Protein AF-A0A940A3S6-F1 (afdb_monomer_lite)

pLDDT: mean 87.94, std 16.01, range [25.67, 98.94]

Radius of gyration: 33.13 Å; chains: 1; bounding box: 97×44×129 Å

Structure (mmCIF, N/CA/C/O backbone):
data_AF-A0A940A3S6-F1
#
_entry.id   AF-A0A940A3S6-F1
#
loop_
_atom_site.group_PDB
_atom_site.id
_atom_site.type_symbol
_atom_site.label_atom_id
_atom_site.label_alt_id
_atom_site.label_comp_id
_atom_site.label_asym_id
_atom_site.label_entity_id
_atom_site.label_seq_id
_atom_site.pdbx_PDB_ins_code
_atom_site.Cartn_x
_atom_site.Cartn_y
_atom_site.Cartn_z
_atom_site.occupancy
_atom_site.B_iso_or_equiv
_atom_site.auth_seq_id
_atom_site.auth_comp_id
_atom_site.auth_asym_id
_atom_site.auth_atom_id
_atom_site.pdbx_PDB_model_num
ATOM 1 N N . MET A 1 1 ? -29.964 -17.427 79.788 1.00 31.95 1 MET A N 1
ATOM 2 C CA . MET A 1 1 ? -31.080 -17.870 78.922 1.00 31.95 1 MET A CA 1
ATOM 3 C C . MET A 1 1 ? -32.144 -16.772 78.885 1.00 31.95 1 MET A C 1
ATOM 5 O O . MET A 1 1 ? -32.412 -16.213 79.935 1.00 31.95 1 MET A O 1
ATOM 9 N N . LYS A 1 2 ? -32.620 -16.448 77.666 1.00 33.75 2 LYS A N 1
ATOM 10 C CA . LYS A 1 2 ? -33.836 -15.722 77.184 1.00 33.75 2 LYS A CA 1
ATOM 11 C C . LYS A 1 2 ? -34.781 -15.086 78.241 1.00 33.75 2 LYS A C 1
ATOM 13 O O . LYS A 1 2 ? -35.146 -15.783 79.172 1.00 33.75 2 LYS A O 1
ATOM 18 N N . ARG A 1 3 ? -35.134 -13.780 78.233 1.00 34.50 3 ARG A N 1
ATOM 19 C CA . ARG A 1 3 ? -35.893 -12.871 77.303 1.00 34.50 3 ARG A CA 1
ATOM 20 C C . ARG A 1 3 ? -37.415 -13.122 77.161 1.00 34.50 3 ARG A C 1
ATOM 22 O O . ARG A 1 3 ? -37.775 -14.249 76.839 1.00 34.50 3 ARG A O 1
ATOM 29 N N . ILE A 1 4 ? -38.181 -11.995 77.199 1.00 36.53 4 ILE A N 1
ATOM 30 C CA . ILE A 1 4 ? -39.509 -11.623 76.587 1.00 36.53 4 ILE A CA 1
ATOM 31 C C . ILE A 1 4 ? -40.536 -11.171 77.669 1.00 36.53 4 ILE A C 1
ATOM 33 O O . ILE A 1 4 ? -40.577 -11.809 78.708 1.00 36.53 4 ILE A O 1
ATOM 37 N N . CYS A 1 5 ? -41.378 -10.118 77.575 1.00 33.53 5 CYS A N 1
ATOM 38 C CA . CYS A 1 5 ? -41.778 -9.121 76.551 1.00 33.53 5 CYS A CA 1
ATOM 39 C C . CYS A 1 5 ? -42.354 -7.860 77.248 1.00 33.53 5 CYS A C 1
ATOM 41 O O . CYS A 1 5 ? -42.913 -7.989 78.332 1.00 33.53 5 CYS A O 1
ATOM 43 N N . PHE A 1 6 ? -42.350 -6.690 76.596 1.00 29.02 6 PHE A N 1
ATOM 44 C CA . PHE A 1 6 ? -43.248 -5.568 76.930 1.00 29.02 6 PHE A CA 1
ATOM 45 C C . PHE A 1 6 ? -43.432 -4.692 75.684 1.00 29.02 6 PHE A C 1
ATOM 47 O O . PHE A 1 6 ? -42.438 -4.160 75.190 1.00 29.02 6 PHE A O 1
ATOM 54 N N . LYS A 1 7 ? -44.661 -4.577 75.159 1.00 29.41 7 LYS A N 1
ATOM 55 C CA . LYS A 1 7 ? -45.115 -3.490 74.270 1.00 29.41 7 LYS A CA 1
ATOM 56 C C . LYS A 1 7 ? -46.608 -3.640 73.952 1.00 29.41 7 LYS A C 1
ATOM 58 O O . LYS A 1 7 ? -46.989 -4.424 73.094 1.00 29.41 7 LYS A O 1
ATOM 63 N N . GLU A 1 8 ? -47.403 -2.820 74.621 1.00 31.69 8 GLU A N 1
ATOM 64 C CA . GLU A 1 8 ? -48.689 -2.296 74.157 1.00 31.69 8 GLU A CA 1
ATOM 65 C C . GLU A 1 8 ? -48.672 -0.776 74.392 1.00 31.69 8 GLU A C 1
ATOM 67 O O . GLU A 1 8 ? -47.810 -0.277 75.117 1.00 31.69 8 GLU A O 1
ATOM 72 N N . ILE A 1 9 ? -49.647 -0.078 73.803 1.00 30.86 9 ILE A N 1
ATOM 73 C CA . ILE A 1 9 ? -49.894 1.378 73.771 1.00 30.86 9 ILE A CA 1
ATOM 74 C C . ILE A 1 9 ? -49.483 2.036 72.440 1.00 30.86 9 ILE A C 1
ATOM 76 O O . ILE A 1 9 ? -48.464 2.708 72.298 1.00 30.86 9 ILE A O 1
ATOM 80 N N . ILE A 1 10 ? -50.373 1.844 71.462 1.00 31.47 10 ILE A N 1
ATOM 81 C CA . ILE A 1 10 ? -50.659 2.745 70.340 1.00 31.47 10 ILE A CA 1
ATOM 82 C C . ILE A 1 10 ? -52.138 3.127 70.497 1.00 31.47 10 ILE A C 1
ATOM 84 O O . ILE A 1 10 ? -52.970 2.234 70.379 1.00 31.47 10 ILE A O 1
ATOM 88 N N . ALA A 1 11 ? -52.459 4.399 70.779 1.00 27.83 11 ALA A N 1
ATOM 89 C CA . ALA A 1 11 ? -53.704 5.097 70.390 1.00 27.83 11 ALA A CA 1
ATOM 90 C C . ALA A 1 11 ? -53.822 6.487 71.063 1.00 27.83 11 ALA A C 1
ATOM 92 O O . ALA A 1 11 ? -53.564 6.611 72.255 1.00 27.83 11 ALA A O 1
ATOM 93 N N . LEU A 1 12 ? -54.313 7.472 70.289 1.00 25.67 12 LEU A N 1
ATOM 94 C CA . LEU A 1 12 ? -54.562 8.903 70.579 1.00 25.67 12 LEU A CA 1
ATOM 95 C C . LEU A 1 12 ? -53.279 9.756 70.677 1.00 25.67 12 LEU A C 1
ATOM 97 O O . LEU A 1 12 ? -52.455 9.551 71.551 1.00 25.67 12 LEU A O 1
ATOM 101 N N . ILE A 1 13 ? -53.028 10.743 69.810 1.00 30.25 13 ILE A N 1
ATOM 102 C CA . ILE A 1 13 ? -53.886 11.897 69.495 1.00 30.25 13 ILE A CA 1
ATOM 103 C C . ILE A 1 13 ? -53.756 12.282 68.011 1.00 30.25 13 ILE A C 1
ATOM 105 O O . ILE A 1 13 ? -52.660 12.403 67.467 1.00 30.25 13 ILE A O 1
ATOM 109 N N . ALA A 1 14 ? -54.911 12.499 67.389 1.00 27.66 14 ALA A N 1
ATOM 110 C CA . ALA A 1 14 ? -55.100 13.099 66.077 1.00 27.66 14 ALA A CA 1
ATOM 111 C C . ALA A 1 14 ? -55.349 14.619 66.191 1.00 27.66 14 ALA A C 1
ATOM 113 O O . ALA A 1 14 ? -55.738 15.099 67.252 1.00 27.66 14 ALA A O 1
ATOM 114 N N . ALA A 1 15 ? -55.261 15.292 65.037 1.00 27.45 15 ALA A N 1
ATOM 115 C CA . ALA A 1 15 ? -55.948 16.531 64.642 1.00 27.45 15 ALA A CA 1
ATOM 116 C C . ALA A 1 15 ? -55.138 17.844 64.604 1.00 27.45 15 ALA A C 1
ATOM 118 O O . ALA A 1 15 ? -55.116 18.623 65.552 1.00 27.45 15 ALA A O 1
ATOM 119 N N . SER A 1 16 ? -54.676 18.174 63.394 1.00 27.48 16 SER A N 1
ATOM 120 C CA . SER A 1 16 ? -54.868 19.507 62.808 1.00 27.48 16 SER A CA 1
ATOM 121 C C . SER A 1 16 ? -54.957 19.442 61.265 1.00 27.48 16 SER A C 1
ATOM 123 O O . SER A 1 16 ? -54.020 19.047 60.586 1.00 27.48 16 SER A O 1
ATOM 125 N N . ALA A 1 17 ? -56.133 19.840 60.754 1.00 27.59 17 ALA A N 1
ATOM 126 C CA . ALA A 1 17 ? -56.420 20.479 59.453 1.00 27.59 17 ALA A CA 1
ATOM 127 C C . ALA A 1 17 ? -56.266 19.721 58.103 1.00 27.59 17 ALA A C 1
ATOM 129 O O . ALA A 1 17 ? -55.342 19.920 57.327 1.00 27.59 17 ALA A O 1
ATOM 130 N N . ILE A 1 18 ? -57.274 18.895 57.816 1.00 30.86 18 ILE A N 1
ATOM 131 C CA . ILE A 1 18 ? -58.237 18.921 56.683 1.00 30.86 18 ILE A CA 1
ATOM 132 C C . ILE A 1 18 ? -58.054 19.932 55.501 1.00 30.86 18 ILE A C 1
ATOM 134 O O . ILE A 1 18 ? -58.035 21.141 55.701 1.00 30.86 18 ILE A O 1
ATOM 138 N N . LEU A 1 19 ? -58.146 19.359 54.280 1.00 27.25 19 LEU A N 1
ATOM 139 C CA . LEU A 1 19 ? -58.663 19.831 52.963 1.00 27.25 19 LEU A CA 1
ATOM 140 C C . LEU A 1 19 ? -57.972 20.941 52.134 1.00 27.25 19 LEU A C 1
ATOM 142 O O . LEU A 1 19 ? -58.200 22.127 52.333 1.00 27.25 19 LEU A O 1
ATOM 146 N N . LEU A 1 20 ? -57.323 20.493 51.050 1.00 30.33 20 LEU A N 1
ATOM 147 C CA . LEU A 1 20 ? -57.488 20.873 49.626 1.00 30.33 20 LEU A CA 1
ATOM 148 C C . LEU A 1 20 ? -56.626 19.836 48.863 1.00 30.33 20 LEU A C 1
ATOM 150 O O . LEU A 1 20 ? -55.414 19.843 48.990 1.00 30.33 20 LEU A O 1
ATOM 154 N N . GLY A 1 21 ? -57.123 18.788 48.208 1.00 31.17 21 GLY A N 1
ATOM 155 C CA . GLY A 1 21 ? -58.248 18.749 47.290 1.00 31.17 21 GLY A CA 1
ATOM 156 C C . GLY A 1 21 ? -57.756 18.830 45.842 1.00 31.17 21 GLY A C 1
ATOM 157 O O . GLY A 1 21 ? -58.123 19.779 45.172 1.00 31.17 21 GLY A O 1
ATOM 158 N N . MET A 1 22 ? -56.929 17.879 45.376 1.00 29.98 22 MET A N 1
ATOM 159 C CA . MET A 1 22 ? -56.928 17.393 43.984 1.00 29.98 22 MET A CA 1
ATOM 160 C C . MET A 1 22 ? -56.034 16.153 43.832 1.00 29.98 22 MET A C 1
ATOM 162 O O . MET A 1 22 ? -54.858 16.137 44.178 1.00 29.98 22 MET A O 1
ATOM 166 N N . THR A 1 23 ? -56.658 15.089 43.347 1.00 34.84 23 THR A N 1
ATOM 167 C CA . THR A 1 23 ? -56.106 13.768 43.062 1.00 34.84 23 THR A CA 1
ATOM 168 C C . THR A 1 23 ? -55.122 13.810 41.893 1.00 34.84 23 THR A C 1
ATOM 170 O O . THR A 1 23 ? -55.524 14.137 40.778 1.00 34.84 23 THR A O 1
ATOM 173 N N . ALA A 1 24 ? -53.879 13.384 42.111 1.00 28.92 24 ALA A N 1
ATOM 174 C CA . ALA A 1 24 ? -53.033 12.845 41.052 1.00 28.92 24 ALA A CA 1
ATOM 175 C C . ALA A 1 24 ? -52.957 11.329 41.264 1.00 28.92 24 ALA A C 1
ATOM 177 O O . ALA A 1 24 ? -52.386 10.852 42.245 1.00 28.92 24 ALA A O 1
ATOM 178 N N . PHE A 1 25 ? -53.604 10.576 40.378 1.00 32.84 25 PHE A N 1
ATOM 179 C CA . PHE A 1 25 ? -53.373 9.141 40.260 1.00 32.84 25 PHE A CA 1
ATOM 180 C C . PHE A 1 25 ? -51.879 8.903 39.986 1.00 32.84 25 PHE A C 1
ATOM 182 O O . PHE A 1 25 ? -51.293 9.674 39.221 1.00 32.84 25 PHE A O 1
ATOM 189 N N . PRO A 1 26 ? -51.252 7.845 40.528 1.00 32.69 26 PRO A N 1
ATOM 190 C CA . PRO A 1 26 ? -50.007 7.373 39.948 1.00 32.69 26 PRO A CA 1
ATOM 191 C C . PRO A 1 26 ? -50.326 6.983 38.503 1.00 32.69 26 PRO A C 1
ATOM 193 O O . PRO A 1 26 ? -51.187 6.132 38.263 1.00 32.69 26 PRO A O 1
ATOM 196 N N . SER A 1 27 ? -49.692 7.644 37.534 1.00 32.03 27 SER A N 1
ATOM 197 C CA . SER A 1 27 ? -49.741 7.172 36.159 1.00 32.03 27 SER A CA 1
ATOM 198 C C . SER A 1 27 ? -49.213 5.741 36.167 1.00 32.03 27 SER A C 1
ATOM 200 O O . SER A 1 27 ? -48.103 5.465 36.627 1.00 32.03 27 SER A O 1
ATOM 202 N N . GLN A 1 28 ? -50.039 4.799 35.711 1.00 32.41 28 GLN A N 1
ATOM 203 C CA . GLN A 1 28 ? -49.535 3.501 35.295 1.00 32.41 28 GLN A CA 1
ATOM 204 C C . GLN A 1 28 ? -48.377 3.780 34.336 1.00 32.41 28 GLN A C 1
ATOM 206 O O . GLN A 1 28 ? -48.584 4.424 33.305 1.00 32.41 28 GLN A O 1
ATOM 211 N N . LYS A 1 29 ? -47.165 3.317 34.671 1.00 34.00 29 LYS A N 1
ATOM 212 C CA . LYS A 1 29 ? -46.137 3.104 33.653 1.00 34.00 29 LYS A CA 1
ATOM 213 C C . LYS A 1 29 ? -46.798 2.212 32.610 1.00 34.00 29 LYS A C 1
ATOM 215 O O . LYS A 1 29 ? -47.086 1.053 32.894 1.00 34.00 29 LYS A O 1
ATOM 220 N N . LYS A 1 30 ? -47.151 2.790 31.463 1.00 36.31 30 LYS A N 1
ATOM 221 C CA . LYS A 1 30 ? -47.599 2.020 30.311 1.00 36.31 30 LYS A CA 1
ATOM 222 C C . LYS A 1 30 ? -46.489 1.008 30.028 1.00 36.31 30 LYS A C 1
ATOM 224 O O . LYS A 1 30 ? -45.328 1.402 29.924 1.00 36.31 30 LYS A O 1
ATOM 229 N N . ASP A 1 31 ? -46.848 -0.259 29.878 1.00 42.28 31 ASP A N 1
ATOM 230 C CA . ASP A 1 31 ? -46.044 -1.215 29.122 1.00 42.28 31 ASP A CA 1
ATOM 231 C C . ASP A 1 31 ? -45.971 -0.698 27.672 1.00 42.28 31 ASP A C 1
ATOM 233 O O . ASP A 1 31 ? -46.749 -1.093 26.806 1.00 42.28 31 ASP A O 1
ATOM 237 N N . VAL A 1 32 ? -45.117 0.296 27.412 1.00 41.03 32 VAL A N 1
ATOM 238 C CA . VAL A 1 32 ? -44.868 0.819 26.066 1.00 41.03 32 VAL A CA 1
ATOM 239 C C . VAL A 1 32 ? -43.682 0.063 25.525 1.00 41.03 32 VAL A C 1
ATOM 241 O O . VAL A 1 32 ? -42.572 0.522 25.701 1.00 41.03 32 VAL A O 1
ATOM 244 N N . LEU A 1 33 ? -43.911 -1.080 24.892 1.00 48.41 33 LEU A N 1
ATOM 245 C CA . LEU A 1 33 ? -43.095 -1.558 23.777 1.00 48.41 33 LEU A CA 1
ATOM 246 C C . LEU A 1 33 ? -43.974 -2.545 23.001 1.00 48.41 33 LEU A C 1
ATOM 248 O O . LEU A 1 33 ? -44.096 -3.710 23.383 1.00 48.41 33 LEU A O 1
ATOM 252 N N . ALA A 1 34 ? -44.627 -2.082 21.934 1.00 44.75 34 ALA A N 1
ATOM 253 C CA . ALA A 1 34 ? -45.297 -2.973 20.993 1.00 44.75 34 ALA A CA 1
ATOM 254 C C . ALA A 1 34 ? -44.214 -3.781 20.259 1.00 44.75 34 ALA A C 1
ATOM 256 O O . ALA A 1 34 ? -43.631 -3.317 19.288 1.00 44.75 34 ALA A O 1
ATOM 257 N N . ALA A 1 35 ? -43.882 -4.961 20.782 1.00 47.91 35 ALA A N 1
ATOM 258 C CA . ALA A 1 35 ? -42.973 -5.888 20.127 1.00 47.91 35 ALA A CA 1
ATOM 259 C C . ALA A 1 35 ? -43.751 -6.646 19.047 1.00 47.91 35 ALA A C 1
ATOM 261 O O . ALA A 1 35 ? -44.555 -7.523 19.355 1.00 47.91 35 ALA A O 1
ATOM 262 N N . SER A 1 36 ? -43.513 -6.308 17.788 1.00 54.47 36 SER A N 1
ATOM 263 C CA . SER A 1 36 ? -43.762 -7.217 16.670 1.00 54.47 36 SER A CA 1
ATOM 264 C C . SER A 1 36 ? -42.410 -7.582 16.061 1.00 54.47 36 SER A C 1
ATOM 266 O O . SER A 1 36 ? -41.570 -6.702 15.887 1.00 54.47 36 SER A O 1
ATOM 268 N N . ASP A 1 37 ? -42.191 -8.866 15.777 1.00 69.00 37 ASP A N 1
ATOM 269 C CA . ASP A 1 37 ? -41.024 -9.397 15.056 1.00 69.00 37 ASP A CA 1
ATOM 270 C C . ASP A 1 37 ? -39.655 -8.942 15.602 1.00 69.00 37 ASP A C 1
ATOM 272 O O . ASP A 1 37 ? -38.933 -8.181 14.955 1.00 69.00 37 ASP A O 1
ATOM 276 N N . ASN A 1 38 ? -39.312 -9.386 16.821 1.00 88.69 38 ASN A N 1
ATOM 277 C CA . ASN A 1 38 ? -38.039 -9.151 17.534 1.00 88.69 38 ASN A CA 1
ATOM 278 C C . ASN A 1 38 ? -37.480 -7.718 17.456 1.00 88.69 38 ASN A C 1
ATOM 280 O O . ASN A 1 38 ? -36.282 -7.485 17.622 1.00 88.69 38 ASN A O 1
ATOM 284 N N . THR A 1 39 ? -38.344 -6.736 17.214 1.00 95.12 39 THR A N 1
ATOM 285 C CA . THR A 1 39 ? -37.970 -5.340 17.035 1.00 95.12 39 THR A CA 1
ATOM 286 C C . THR A 1 39 ? -38.593 -4.515 18.147 1.00 95.12 39 THR A C 1
ATOM 288 O O . THR A 1 39 ? -39.750 -4.698 18.525 1.00 95.12 39 THR A O 1
ATOM 291 N N . ILE A 1 40 ? -37.790 -3.619 18.705 1.00 95.75 40 ILE A N 1
ATOM 292 C CA . ILE A 1 40 ? -38.175 -2.647 19.714 1.00 95.75 40 ILE A CA 1
ATOM 293 C C . ILE A 1 40 ? -37.975 -1.274 19.089 1.00 95.75 40 ILE A C 1
ATOM 295 O O . ILE A 1 40 ? -36.841 -0.827 18.913 1.00 95.75 40 ILE A O 1
ATOM 299 N N . GLU A 1 41 ? -39.072 -0.615 18.740 1.00 95.69 41 GLU A N 1
ATOM 300 C CA . GLU A 1 41 ? -39.027 0.758 18.247 1.00 95.69 41 GLU A CA 1
ATOM 301 C C . GLU A 1 41 ? -38.956 1.730 19.426 1.00 95.69 41 GLU A C 1
ATOM 303 O O . GLU A 1 41 ? -39.773 1.673 20.349 1.00 95.69 41 GLU A O 1
ATOM 308 N N . VAL A 1 42 ? -37.956 2.610 19.402 1.00 96.12 42 VAL A N 1
ATOM 309 C CA . VAL A 1 42 ? -37.844 3.709 20.363 1.00 96.12 42 VAL A CA 1
ATOM 310 C C . VAL A 1 42 ? -38.861 4.782 19.976 1.00 96.12 42 VAL A C 1
ATOM 312 O O . VAL A 1 42 ? -38.927 5.203 18.823 1.00 96.12 42 VAL A O 1
ATOM 315 N N . SER A 1 43 ? -39.659 5.223 20.943 1.00 94.81 43 SER A N 1
ATOM 316 C CA . SER A 1 43 ? -40.626 6.308 20.768 1.00 94.81 43 SER A CA 1
ATOM 317 C C . SER A 1 43 ? -39.909 7.635 20.515 1.00 94.81 43 SER A C 1
ATOM 319 O O . SER A 1 43 ? -39.012 8.011 21.269 1.00 94.81 43 SER A O 1
ATOM 321 N N . ASP A 1 44 ? -40.313 8.355 19.466 1.00 93.31 44 ASP A N 1
ATOM 322 C CA . ASP A 1 44 ? -39.737 9.664 19.135 1.00 93.31 44 ASP A CA 1
ATOM 323 C C . ASP A 1 44 ? -40.025 10.711 20.216 1.00 93.31 44 ASP A C 1
ATOM 325 O O . ASP A 1 44 ? -39.138 11.476 20.587 1.00 93.31 44 ASP A O 1
ATOM 329 N N . ASP A 1 45 ? -41.238 10.703 20.775 1.00 93.50 45 ASP A N 1
ATOM 330 C CA . ASP A 1 45 ? -41.617 11.613 21.857 1.00 93.50 45 ASP A CA 1
ATOM 331 C C . ASP A 1 45 ? -40.781 11.353 23.119 1.00 93.50 45 ASP A C 1
ATOM 333 O O . ASP A 1 45 ? -40.292 12.296 23.745 1.00 93.50 45 ASP A O 1
ATOM 337 N N . ASP A 1 46 ? -40.555 10.079 23.460 1.00 92.56 46 ASP A N 1
ATOM 338 C CA . ASP A 1 46 ? -39.753 9.714 24.632 1.00 92.56 46 ASP A CA 1
ATOM 339 C C . ASP A 1 46 ? -38.270 10.044 24.406 1.00 92.56 46 ASP A C 1
ATOM 341 O O . ASP A 1 46 ? -37.620 10.597 25.292 1.00 92.56 46 ASP A O 1
ATOM 345 N N . ALA A 1 47 ? -37.740 9.783 23.206 1.00 91.19 47 ALA A N 1
ATOM 346 C CA . ALA A 1 47 ? -36.353 10.095 22.868 1.00 91.19 47 ALA A CA 1
ATOM 347 C C . ALA A 1 47 ? -36.078 11.606 22.780 1.00 91.19 47 ALA A C 1
ATOM 349 O O . ALA A 1 47 ? -34.979 12.051 23.105 1.00 91.19 47 ALA A O 1
ATOM 350 N N . LYS A 1 48 ? -37.066 12.416 22.379 1.00 92.94 48 LYS A N 1
ATOM 351 C CA . LYS A 1 48 ? -36.976 13.887 22.424 1.00 92.94 48 LYS A CA 1
ATOM 352 C C . LYS A 1 48 ? -37.011 14.435 23.847 1.00 92.94 48 LYS A C 1
ATOM 354 O O . LYS A 1 48 ? -36.431 15.490 24.092 1.00 92.94 48 LYS A O 1
ATOM 359 N N . ALA A 1 49 ? -37.699 13.754 24.762 1.00 92.50 49 ALA A N 1
ATOM 360 C CA . ALA A 1 49 ? -37.745 14.140 26.167 1.00 92.50 49 ALA A CA 1
ATOM 361 C C . ALA A 1 49 ? -36.455 13.755 26.909 1.00 92.50 49 ALA A C 1
ATOM 363 O O . ALA A 1 49 ? -35.911 14.573 27.648 1.00 92.50 49 ALA A O 1
ATOM 364 N N . ASP A 1 50 ? -35.978 12.523 26.711 1.00 94.81 50 ASP A N 1
ATOM 365 C CA . ASP A 1 50 ? -34.750 11.991 27.305 1.00 94.81 50 ASP A CA 1
ATOM 366 C C . ASP A 1 50 ? -34.219 10.815 26.467 1.00 94.81 50 ASP A C 1
ATOM 368 O O . ASP A 1 50 ? -34.607 9.654 26.640 1.00 94.81 50 ASP A O 1
ATOM 372 N N . ALA A 1 51 ? -33.320 11.122 25.532 1.00 96.31 51 ALA A N 1
ATOM 373 C CA . ALA A 1 51 ? -32.808 10.145 24.579 1.00 96.31 51 ALA A CA 1
ATOM 374 C C . ALA A 1 51 ? -32.067 8.989 25.250 1.00 96.31 51 ALA A C 1
ATOM 376 O O . ALA A 1 51 ? -32.214 7.838 24.833 1.00 96.31 51 ALA A O 1
ATOM 377 N N . PHE A 1 52 ? -31.277 9.281 26.288 1.00 96.25 52 PHE A N 1
ATOM 378 C CA . PHE A 1 52 ? -30.525 8.251 26.989 1.00 96.25 52 PHE A CA 1
ATOM 379 C C . PHE A 1 52 ? -31.476 7.234 27.616 1.00 96.25 52 PHE A C 1
ATOM 381 O O . PHE A 1 52 ? -31.355 6.043 27.327 1.00 96.25 52 PHE A O 1
ATOM 388 N N . ASN A 1 53 ? -32.436 7.688 28.428 1.00 96.88 53 ASN A N 1
ATOM 389 C CA . ASN A 1 53 ? -33.345 6.770 29.112 1.00 96.88 53 ASN A CA 1
ATOM 390 C C . ASN A 1 53 ? -34.220 6.001 28.114 1.00 96.88 53 ASN A C 1
ATOM 392 O O . ASN A 1 53 ? -34.331 4.782 28.230 1.00 96.88 53 ASN A O 1
ATOM 396 N N . ALA A 1 54 ? -34.754 6.664 27.083 1.00 97.88 54 ALA A N 1
ATOM 397 C CA . ALA A 1 54 ? -35.589 6.008 26.075 1.00 97.88 54 ALA A CA 1
ATOM 398 C C . ALA A 1 54 ? -34.842 4.889 25.323 1.00 97.88 54 ALA A C 1
ATOM 400 O O . ALA A 1 54 ? -35.345 3.769 25.185 1.00 97.88 54 ALA A O 1
ATOM 401 N N . ILE A 1 55 ? -33.619 5.165 24.860 1.00 98.31 55 ILE A N 1
ATOM 402 C CA . ILE A 1 55 ? -32.822 4.190 24.106 1.00 98.31 55 ILE A CA 1
ATOM 403 C C . ILE A 1 55 ? -32.281 3.099 25.041 1.00 98.31 55 ILE A C 1
ATOM 405 O O . ILE A 1 55 ? -32.313 1.914 24.696 1.00 98.31 55 ILE A O 1
ATOM 409 N N . GLN A 1 56 ? -31.806 3.458 26.237 1.00 97.56 56 GLN A N 1
ATOM 410 C CA . GLN A 1 56 ? -31.258 2.489 27.184 1.00 97.56 56 GLN A CA 1
ATOM 411 C C . GLN A 1 56 ? -32.334 1.547 27.735 1.00 97.56 56 GLN A C 1
ATOM 413 O O . GLN A 1 56 ? -32.055 0.358 27.905 1.00 97.56 56 GLN A O 1
ATOM 418 N N . ASP A 1 57 ? -33.559 2.022 27.967 1.00 96.75 57 ASP A N 1
ATOM 419 C CA . ASP A 1 57 ? -34.682 1.170 28.370 1.00 96.75 57 ASP A CA 1
ATOM 420 C C . ASP A 1 57 ? -35.045 0.163 27.273 1.00 96.75 57 ASP A C 1
ATOM 422 O O . ASP A 1 57 ? -35.253 -1.019 27.569 1.00 96.75 57 ASP A O 1
ATOM 426 N N . ALA A 1 58 ? -35.017 0.577 26.002 1.00 97.38 58 ALA A N 1
ATOM 427 C CA . ALA A 1 58 ? -35.192 -0.329 24.870 1.00 97.38 58 ALA A CA 1
ATOM 428 C C . ALA A 1 58 ? -34.072 -1.386 24.792 1.00 97.38 58 ALA A C 1
ATOM 430 O O . ALA A 1 58 ? -34.356 -2.578 24.644 1.00 97.38 58 ALA A O 1
ATOM 431 N N . LEU A 1 59 ? -32.808 -0.987 24.977 1.00 97.19 59 LEU A N 1
ATOM 432 C CA . LEU A 1 59 ? -31.660 -1.905 25.035 1.00 97.19 59 LEU A CA 1
ATOM 433 C C . LEU A 1 59 ? -31.747 -2.868 26.231 1.00 97.19 59 LEU A C 1
ATOM 435 O O . LEU A 1 59 ? -31.459 -4.058 26.098 1.00 97.19 59 LEU A O 1
ATOM 439 N N . ASN A 1 60 ? -32.207 -2.397 27.390 1.00 95.31 60 ASN A N 1
ATOM 440 C CA .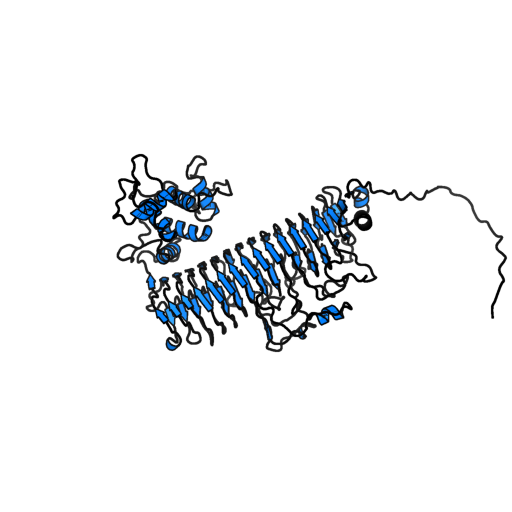 ASN A 1 60 ? -32.444 -3.231 28.569 1.00 95.31 60 ASN A CA 1
ATOM 441 C C . ASN A 1 60 ? -33.594 -4.223 28.343 1.00 95.31 60 ASN A C 1
ATOM 443 O O . ASN A 1 60 ? -33.553 -5.353 28.836 1.00 95.31 60 ASN A O 1
ATOM 447 N N . ALA A 1 61 ? -34.624 -3.823 27.597 1.00 94.50 61 ALA A N 1
ATOM 448 C CA . ALA A 1 61 ? -35.722 -4.699 27.217 1.00 94.50 61 ALA A CA 1
ATOM 449 C C . ALA A 1 61 ? -35.300 -5.740 26.166 1.00 94.50 61 ALA A C 1
ATOM 451 O O . ALA A 1 61 ? -35.813 -6.861 26.207 1.00 94.50 61 ALA A O 1
ATOM 452 N N . ALA A 1 62 ? -34.373 -5.404 25.262 1.00 95.25 62 ALA A N 1
ATOM 453 C CA . ALA A 1 62 ? -33.734 -6.364 24.360 1.00 95.25 62 ALA A CA 1
ATOM 454 C C . ALA A 1 62 ? -32.884 -7.366 25.151 1.00 95.25 62 ALA A C 1
ATOM 456 O O . ALA A 1 62 ? -33.105 -8.565 25.032 1.00 95.25 62 ALA A O 1
ATOM 457 N N . LYS A 1 63 ? -32.010 -6.896 26.053 1.00 93.50 63 LYS A N 1
ATOM 458 C CA . LYS A 1 63 ? -31.148 -7.740 26.907 1.00 93.50 63 LYS A CA 1
ATOM 459 C C . LYS A 1 63 ? -31.904 -8.858 27.632 1.00 93.50 63 LYS A C 1
ATOM 461 O O . LYS A 1 63 ? -31.366 -9.941 27.819 1.00 93.50 63 LYS A O 1
ATOM 466 N N . LYS A 1 64 ? -33.135 -8.595 28.080 1.00 92.19 64 LYS A N 1
ATOM 467 C CA . LYS A 1 64 ? -33.968 -9.575 28.802 1.00 92.19 64 LYS A CA 1
ATOM 468 C C . LYS A 1 64 ? -34.527 -10.693 27.915 1.00 92.19 64 LYS A C 1
ATOM 470 O O . LYS A 1 64 ? -35.000 -11.684 28.459 1.00 92.19 64 LYS A O 1
ATOM 475 N N . ARG A 1 65 ? -34.552 -10.498 26.594 1.00 90.69 65 ARG A N 1
ATOM 476 C CA . ARG A 1 65 ? -35.259 -11.354 25.628 1.00 90.69 65 ARG A CA 1
ATOM 477 C C . ARG A 1 65 ? -34.347 -11.942 24.556 1.00 90.69 65 ARG A C 1
ATOM 479 O O . ARG A 1 65 ? -34.623 -13.027 24.070 1.00 90.69 65 ARG A O 1
ATOM 486 N N . ALA A 1 66 ? -33.284 -11.230 24.197 1.00 92.94 66 ALA A N 1
ATOM 487 C CA . ALA A 1 66 ? -32.404 -11.608 23.110 1.00 92.94 66 ALA A CA 1
ATOM 488 C C . ALA A 1 66 ? -31.612 -12.880 23.430 1.00 92.94 66 ALA A C 1
ATOM 490 O O . ALA A 1 66 ? -31.026 -13.018 24.506 1.00 92.94 66 ALA A O 1
ATOM 491 N N . SER A 1 67 ? -31.555 -13.779 22.456 1.00 93.38 67 SER A N 1
ATOM 492 C CA . SER A 1 67 ? -30.724 -14.984 22.459 1.00 93.38 67 SER A CA 1
ATOM 493 C C . SER A 1 67 ? -30.119 -15.195 21.071 1.00 93.38 67 SER A C 1
ATOM 495 O O . SER A 1 67 ? -30.471 -14.477 20.136 1.00 93.38 67 SER A O 1
ATOM 497 N N . GLU A 1 68 ? -29.206 -16.153 20.920 1.00 92.69 68 GLU A N 1
ATOM 498 C CA . GLU A 1 68 ? -28.622 -16.468 19.609 1.00 92.69 68 GLU A CA 1
ATOM 499 C C . GLU A 1 68 ? -29.699 -16.882 18.586 1.00 92.69 68 GLU A C 1
ATOM 501 O O . GLU A 1 68 ? -29.667 -16.430 17.442 1.00 92.69 68 GLU A O 1
ATOM 506 N N . ASP A 1 69 ? -30.694 -17.665 19.020 1.00 93.56 69 ASP A N 1
ATOM 507 C CA . ASP A 1 69 ? -31.821 -18.111 18.188 1.00 93.56 69 ASP A CA 1
ATOM 508 C C . ASP A 1 69 ? -32.873 -17.011 17.960 1.00 93.56 69 ASP A C 1
ATOM 510 O O . ASP A 1 69 ? -33.617 -17.034 16.977 1.00 93.56 69 ASP A O 1
ATOM 514 N N . GLU A 1 70 ? -32.939 -16.034 18.866 1.00 92.38 70 GLU A N 1
ATOM 515 C CA . GLU A 1 70 ? -33.933 -14.961 18.869 1.00 92.38 70 GLU A CA 1
ATOM 516 C C . GLU A 1 70 ? -33.254 -13.591 19.080 1.00 92.38 70 GLU A C 1
ATOM 518 O O . GLU A 1 70 ? -33.382 -12.984 20.148 1.00 92.38 70 GLU A O 1
ATOM 523 N N . PRO A 1 71 ? -32.487 -13.086 18.093 1.00 95.25 71 PRO A N 1
ATOM 524 C CA . PRO A 1 71 ? -31.810 -11.801 18.211 1.00 95.25 71 PRO A CA 1
ATOM 525 C C . PRO A 1 71 ? -32.805 -10.644 18.093 1.00 95.25 71 PRO A C 1
ATOM 527 O O . PRO A 1 71 ? -33.776 -10.728 17.338 1.00 95.25 71 PRO A O 1
ATOM 530 N N . PHE A 1 72 ? -32.534 -9.538 18.791 1.00 96.81 72 PHE A N 1
ATOM 531 C CA . PHE A 1 72 ? -33.404 -8.357 18.814 1.00 96.81 72 PHE A CA 1
ATOM 532 C C . PHE A 1 72 ? -32.810 -7.160 18.073 1.00 96.81 72 PHE A C 1
ATOM 534 O O . PHE A 1 72 ? -31.601 -6.940 18.080 1.00 96.81 72 PHE A O 1
ATOM 541 N N . THR A 1 73 ? -33.673 -6.330 17.487 1.00 98.00 73 THR A N 1
ATOM 542 C CA . THR A 1 73 ? -33.302 -5.017 16.941 1.00 98.00 73 THR A CA 1
ATOM 543 C C . THR A 1 73 ? -33.939 -3.904 17.765 1.00 98.00 73 THR A C 1
ATOM 545 O O . THR A 1 73 ? -35.157 -3.823 17.854 1.00 98.00 73 THR A O 1
ATOM 548 N N . VAL A 1 74 ? -33.130 -3.016 18.339 1.00 98.38 74 VAL A N 1
ATOM 549 C CA . VAL A 1 74 ? -33.577 -1.720 18.859 1.00 98.38 74 VAL A CA 1
ATOM 550 C C . VAL A 1 74 ? -33.434 -0.701 17.739 1.00 98.38 74 VAL A C 1
ATOM 552 O O . VAL A 1 74 ? -32.328 -0.480 17.244 1.00 98.38 74 VAL A O 1
ATOM 555 N N . LYS A 1 75 ? -34.549 -0.108 17.317 1.00 98.06 75 LYS A N 1
ATOM 556 C CA . LYS A 1 75 ? -34.604 0.784 16.160 1.00 98.06 75 LYS A CA 1
ATOM 557 C C . LYS A 1 75 ? -35.055 2.178 16.570 1.00 98.06 75 LYS A C 1
ATOM 559 O O . LYS A 1 75 ? -36.095 2.326 17.210 1.00 98.06 75 LYS A O 1
ATOM 564 N N . LEU A 1 76 ? -34.288 3.191 16.181 1.00 98.25 76 LEU A N 1
ATOM 565 C CA . LEU A 1 76 ? -34.668 4.585 16.391 1.00 98.25 76 LEU A CA 1
ATOM 566 C C . LEU A 1 76 ? -35.646 5.072 15.306 1.00 98.25 76 LEU A C 1
ATOM 568 O O . LEU A 1 76 ? -35.674 4.533 14.188 1.00 98.25 76 LEU A O 1
ATOM 572 N N . PRO A 1 77 ? -36.412 6.136 15.598 1.00 96.62 77 PRO A N 1
ATOM 573 C CA . PRO A 1 77 ? -37.118 6.899 14.578 1.00 96.62 77 PRO A CA 1
ATOM 574 C C . PRO A 1 77 ? -36.163 7.359 13.475 1.00 96.62 77 PRO A C 1
ATOM 576 O O . PRO A 1 77 ? -34.962 7.511 13.698 1.00 96.62 77 PRO A O 1
ATOM 579 N N . ALA A 1 78 ? -36.691 7.530 12.265 1.00 97.12 78 ALA A N 1
ATOM 580 C CA . ALA A 1 78 ? -35.862 7.845 11.109 1.00 97.12 78 ALA A CA 1
ATOM 581 C C . ALA A 1 78 ? -35.398 9.306 11.108 1.00 97.12 78 ALA A C 1
ATOM 583 O O . ALA A 1 78 ? -36.196 10.211 11.370 1.00 97.12 78 ALA A O 1
ATOM 584 N N . ASP A 1 79 ? -34.136 9.517 10.730 1.00 96.69 79 ASP A N 1
ATOM 585 C CA . ASP A 1 79 ? -33.573 10.829 10.381 1.00 96.69 79 ASP A CA 1
ATOM 586 C C . ASP A 1 79 ? -33.769 11.926 11.452 1.00 96.69 79 ASP A C 1
ATOM 588 O O . ASP A 1 79 ? -33.967 13.101 11.133 1.00 96.69 79 ASP A O 1
ATOM 592 N N . GLN A 1 80 ? -33.735 11.552 12.732 1.00 97.88 80 GLN A N 1
ATOM 593 C CA . GLN A 1 80 ? -33.827 12.477 13.864 1.00 97.88 80 GLN A CA 1
ATOM 594 C C . GLN A 1 80 ? -32.446 12.798 14.449 1.00 97.88 80 GLN A C 1
ATOM 596 O O . GLN A 1 80 ? -31.452 12.128 14.170 1.00 97.88 80 GLN A O 1
ATOM 601 N N . THR A 1 81 ? -32.387 13.822 15.298 1.00 98.25 81 THR A N 1
ATOM 602 C CA . THR A 1 81 ? -31.192 14.160 16.077 1.00 98.25 81 THR A CA 1
ATOM 603 C C . THR A 1 81 ? -31.537 14.131 17.554 1.00 98.25 81 THR A C 1
ATOM 605 O O . THR A 1 81 ? -32.486 14.795 17.972 1.00 98.25 81 THR A O 1
ATOM 608 N N . TYR A 1 82 ? -30.747 13.401 18.335 1.00 97.75 82 TYR A N 1
ATOM 609 C CA . TYR A 1 82 ? -30.929 13.258 19.773 1.00 97.75 82 TYR A CA 1
ATOM 610 C C . TYR A 1 82 ? -29.639 13.577 20.517 1.00 97.75 82 TYR A C 1
ATOM 612 O O . TYR A 1 82 ? -28.555 13.164 20.106 1.00 97.75 82 TYR A O 1
ATOM 620 N N . GLU A 1 83 ? -29.766 14.288 21.629 1.00 95.75 83 GLU A N 1
ATOM 621 C CA . GLU A 1 83 ? -28.654 14.580 22.523 1.00 95.75 83 GLU A CA 1
ATOM 622 C C . GLU A 1 83 ? -28.532 13.469 23.577 1.00 95.75 83 GLU A C 1
ATOM 624 O O . GLU A 1 83 ? -29.502 13.134 24.254 1.00 95.75 83 GLU A O 1
ATOM 629 N N . LEU A 1 84 ? -27.342 12.886 23.714 1.00 95.19 84 LEU A N 1
ATOM 630 C CA . LEU A 1 84 ? -27.012 11.940 24.775 1.00 95.19 84 LEU A CA 1
ATOM 631 C C . LEU A 1 84 ? -26.216 12.651 25.860 1.00 95.19 84 LEU A C 1
ATOM 633 O O . LEU A 1 84 ? -25.200 13.268 25.567 1.00 95.19 84 LEU A O 1
ATOM 637 N N . ASN A 1 85 ? -26.637 12.497 27.111 1.00 92.56 85 ASN A N 1
ATOM 638 C CA . ASN A 1 85 ? -25.951 13.001 28.305 1.00 92.56 85 ASN A CA 1
ATOM 639 C C . ASN A 1 85 ? -25.230 11.896 29.100 1.00 92.56 85 ASN A C 1
ATOM 641 O O . ASN A 1 85 ? -24.552 12.184 30.083 1.00 92.56 85 ASN A O 1
ATOM 645 N N . LEU A 1 86 ? -25.400 10.636 28.690 1.00 92.19 86 LEU A N 1
ATOM 646 C CA . LEU A 1 86 ? -24.843 9.448 29.323 1.00 92.19 86 LEU A CA 1
ATOM 647 C C . LEU A 1 86 ? -24.545 8.368 28.276 1.00 92.19 86 LEU A C 1
ATOM 649 O O . LEU A 1 86 ? -25.091 8.358 27.170 1.00 92.19 86 LEU A O 1
ATOM 653 N N . ALA A 1 87 ? -23.673 7.436 28.655 1.00 92.25 87 ALA A N 1
ATOM 654 C CA . ALA A 1 87 ? -23.207 6.358 27.795 1.00 92.25 87 ALA A CA 1
ATOM 655 C C . ALA A 1 87 ? -24.244 5.235 27.639 1.00 92.25 87 ALA A C 1
ATOM 657 O O . ALA A 1 87 ? -24.628 4.608 28.630 1.00 92.25 87 ALA A O 1
ATOM 658 N N . LEU A 1 88 ? -24.623 4.909 26.402 1.00 95.56 88 LEU A N 1
ATOM 659 C CA . LEU A 1 88 ? -25.460 3.747 26.095 1.00 95.56 88 LEU A CA 1
ATOM 660 C C . LEU A 1 88 ? -24.671 2.440 26.240 1.00 95.56 88 LEU A C 1
ATOM 662 O O . LEU A 1 88 ? -23.488 2.368 25.913 1.00 95.56 88 LEU A O 1
ATOM 666 N N . LYS A 1 89 ? -25.349 1.374 26.661 1.00 94.31 89 LYS A N 1
ATOM 667 C CA . LYS A 1 89 ? -24.818 0.011 26.789 1.00 94.31 89 LYS A CA 1
ATOM 668 C C . LYS A 1 89 ? -25.605 -0.934 25.884 1.00 94.31 89 LYS A C 1
ATOM 670 O O . LYS A 1 89 ? -26.810 -1.105 26.083 1.00 94.31 89 LYS A O 1
ATOM 675 N N . ILE A 1 90 ? -24.925 -1.572 24.933 1.00 95.88 90 ILE A N 1
ATOM 676 C CA . ILE A 1 90 ? -25.485 -2.629 24.080 1.00 95.88 90 ILE A CA 1
ATOM 677 C C . ILE A 1 90 ? -25.032 -4.011 24.562 1.00 95.88 90 ILE A C 1
ATOM 679 O O . ILE A 1 90 ? -23.893 -4.190 24.987 1.00 95.88 90 ILE A O 1
ATOM 683 N N . PHE A 1 91 ? -25.933 -4.990 24.510 1.00 94.56 91 PHE A N 1
ATOM 684 C CA . PHE A 1 91 ? -25.735 -6.339 25.048 1.00 94.56 91 PHE A CA 1
ATOM 685 C C . PHE A 1 91 ? -25.820 -7.397 23.948 1.00 94.56 91 PHE A C 1
ATOM 687 O O . PHE A 1 91 ? -26.155 -7.076 22.810 1.00 94.56 91 PHE A O 1
ATOM 694 N N . SER A 1 92 ? -25.518 -8.651 24.292 1.00 95.88 92 SER A N 1
ATOM 695 C CA . SER A 1 92 ? -25.475 -9.758 23.337 1.00 95.88 92 SER A CA 1
ATOM 696 C C . SER A 1 92 ? -26.749 -9.905 22.503 1.00 95.88 92 SER A C 1
ATOM 698 O O . SER A 1 92 ? -27.846 -9.559 22.949 1.00 95.88 92 SER A O 1
ATOM 700 N N . ASN A 1 93 ? -26.591 -10.454 21.298 1.00 97.69 93 ASN A N 1
ATOM 701 C CA . ASN A 1 93 ? -27.673 -10.807 20.378 1.00 97.69 93 ASN A CA 1
ATOM 702 C C . ASN A 1 93 ? -28.586 -9.619 20.021 1.00 97.69 93 ASN A C 1
ATOM 704 O O . ASN A 1 93 ? -29.778 -9.780 19.761 1.00 97.69 93 ASN A O 1
ATOM 708 N N . THR A 1 94 ? -28.027 -8.406 20.028 1.00 98.19 94 THR A N 1
ATOM 709 C CA . THR A 1 94 ? -28.773 -7.160 19.835 1.00 98.19 94 THR A CA 1
ATOM 710 C C . THR A 1 94 ? -28.186 -6.334 18.692 1.00 98.19 94 THR A C 1
ATOM 712 O O . THR A 1 94 ? -26.975 -6.121 18.597 1.00 98.19 94 THR A O 1
ATOM 715 N N . THR A 1 95 ? -29.065 -5.820 17.835 1.00 98.75 95 THR A N 1
ATOM 716 C CA . THR A 1 95 ? -28.764 -4.790 16.839 1.00 98.75 95 THR A CA 1
ATOM 717 C C . THR A 1 95 ? -29.295 -3.442 17.315 1.00 98.75 95 THR A C 1
ATOM 719 O O . THR A 1 95 ? -30.476 -3.340 17.626 1.00 98.75 95 THR A O 1
ATOM 722 N N . LEU A 1 96 ? -28.464 -2.402 17.324 1.00 98.75 96 LEU A N 1
ATOM 723 C CA . LEU A 1 96 ? -28.899 -1.009 17.419 1.00 98.75 96 LEU A CA 1
ATOM 724 C C . LEU A 1 96 ? -28.898 -0.392 16.016 1.00 98.75 96 LEU A C 1
ATOM 726 O O . LEU A 1 96 ? -27.840 -0.189 15.418 1.00 98.75 96 LEU A O 1
ATOM 730 N N . ASP A 1 97 ? -30.087 -0.120 15.491 1.00 98.75 97 ASP A N 1
ATOM 731 C CA . ASP A 1 97 ? -30.298 0.533 14.200 1.00 98.75 97 ASP A CA 1
ATOM 732 C C . ASP A 1 97 ? -30.696 1.994 14.433 1.00 98.75 97 ASP A C 1
ATOM 734 O O . ASP A 1 97 ? -31.805 2.285 14.889 1.00 98.75 97 ASP A O 1
ATOM 738 N N . LEU A 1 98 ? -29.782 2.918 14.135 1.00 98.75 98 LEU A N 1
ATOM 739 C CA . LEU A 1 98 ? -30.048 4.350 14.274 1.00 98.75 98 LEU A CA 1
ATOM 740 C C . LEU A 1 98 ? -30.963 4.882 13.163 1.00 98.75 98 LEU A C 1
ATOM 742 O O . LEU A 1 98 ? -31.477 5.987 13.296 1.00 98.75 98 LEU A O 1
ATOM 746 N N . ASN A 1 99 ? -31.206 4.113 12.096 1.00 98.00 99 ASN A N 1
ATOM 747 C CA . ASN A 1 99 ? -32.190 4.431 11.063 1.00 98.00 99 ASN A CA 1
ATOM 748 C C . ASN A 1 99 ? -32.030 5.841 10.439 1.00 98.00 99 ASN A C 1
ATOM 750 O O . ASN A 1 99 ? -32.994 6.571 10.241 1.00 98.00 99 ASN A O 1
ATOM 754 N N . GLY A 1 100 ? -30.793 6.249 10.167 1.00 98.44 100 GLY A N 1
ATOM 755 C CA . GLY A 1 100 ? -30.423 7.569 9.647 1.00 98.44 100 GLY A CA 1
ATOM 756 C C . GLY A 1 100 ? -30.219 8.642 10.721 1.00 98.44 100 GLY A C 1
ATOM 757 O O . GLY A 1 100 ? -29.649 9.693 10.428 1.00 98.44 100 GLY A O 1
ATOM 758 N N . SER A 1 101 ? -30.611 8.377 11.970 1.00 98.69 101 SER A N 1
ATOM 759 C CA . SER A 1 101 ? -30.541 9.354 13.056 1.00 98.69 101 SER A CA 1
ATOM 760 C C . SER A 1 101 ? -29.118 9.664 13.521 1.00 98.69 101 SER A C 1
ATOM 762 O O . SER A 1 101 ? -28.175 8.880 13.361 1.00 98.69 101 SER A O 1
ATOM 764 N N . THR A 1 102 ? -28.976 10.840 14.127 1.00 98.75 102 THR A N 1
ATOM 765 C CA . THR A 1 102 ? -27.747 11.344 14.736 1.00 98.75 102 THR A CA 1
ATOM 766 C C . THR A 1 102 ? -27.879 11.352 16.252 1.00 98.75 102 THR A C 1
ATOM 768 O O . THR A 1 102 ? -28.790 11.967 16.798 1.00 98.75 102 THR A O 1
ATOM 771 N N . LEU A 1 103 ? -26.937 10.710 16.932 1.00 98.56 103 LEU A N 1
ATOM 772 C CA . LEU A 1 103 ? -26.711 10.880 18.360 1.00 98.56 103 LEU A CA 1
ATOM 773 C C . LEU A 1 103 ? -25.590 11.908 18.534 1.00 98.56 103 LEU A C 1
ATOM 775 O O . LEU A 1 103 ? -24.512 11.734 17.962 1.00 98.56 103 LEU A O 1
ATOM 779 N N . VAL A 1 104 ? -25.847 12.965 19.299 1.00 97.31 104 VAL A N 1
ATOM 780 C CA . VAL A 1 104 ? -24.902 14.056 19.588 1.00 97.31 104 VAL A CA 1
ATOM 781 C C . VAL A 1 104 ? -24.520 14.004 21.062 1.00 97.31 104 VAL A C 1
ATOM 783 O O . VAL A 1 104 ? -25.387 13.826 21.914 1.00 97.31 104 VAL A O 1
ATOM 786 N N . MET A 1 105 ? -23.235 14.131 21.377 1.00 94.88 105 MET A N 1
ATOM 787 C CA . MET A 1 105 ? -22.768 14.180 22.762 1.00 94.88 105 MET A CA 1
ATOM 788 C C . MET A 1 105 ? -23.090 15.535 23.407 1.00 94.88 105 MET A C 1
ATOM 790 O O . MET A 1 105 ? -22.656 16.575 22.917 1.00 94.88 105 MET A O 1
ATOM 794 N N . ALA A 1 106 ? -23.809 15.513 24.528 1.00 91.25 106 ALA A N 1
ATOM 795 C CA . ALA A 1 106 ? -24.123 16.696 25.321 1.00 91.25 106 ALA A CA 1
ATOM 796 C C . ALA A 1 106 ? -22.871 17.297 25.992 1.00 91.25 106 ALA A C 1
ATOM 798 O O . ALA A 1 106 ? -21.996 16.552 26.445 1.00 91.25 106 ALA A O 1
ATOM 799 N N . PRO A 1 107 ? -22.805 18.627 26.180 1.00 81.06 107 PRO A N 1
ATOM 800 C CA . PRO A 1 107 ? -21.746 19.288 26.939 1.00 81.06 107 PRO A CA 1
ATOM 801 C C . PRO A 1 107 ? -22.021 19.203 28.453 1.00 81.06 107 PRO A C 1
ATOM 803 O O . PRO A 1 107 ? -22.344 20.195 29.105 1.00 81.06 107 PRO A O 1
ATOM 806 N N . THR A 1 108 ? -21.914 18.010 29.037 1.00 75.25 108 THR A N 1
ATOM 807 C CA . THR A 1 108 ? -22.286 17.740 30.443 1.00 75.25 108 THR A CA 1
ATOM 808 C C . THR A 1 108 ? -21.253 18.183 31.479 1.00 75.25 108 THR A C 1
ATOM 810 O O . THR A 1 108 ? -21.517 18.100 32.674 1.00 75.25 108 THR A O 1
ATOM 813 N N . GLY A 1 109 ? -20.065 18.630 31.061 1.00 67.06 109 GLY A N 1
ATOM 814 C CA . GLY A 1 109 ? -18.931 18.912 31.955 1.00 67.06 109 GLY A CA 1
ATOM 815 C C . GLY A 1 109 ? -18.184 17.653 32.423 1.00 67.06 109 GLY A C 1
ATOM 816 O O . GLY A 1 109 ? -16.970 17.713 32.603 1.00 67.06 109 GLY A O 1
ATOM 817 N N . ASP A 1 110 ? -18.880 16.518 32.523 1.00 68.06 110 ASP A N 1
ATOM 818 C CA . ASP A 1 110 ? -18.309 15.182 32.723 1.00 68.06 110 ASP A CA 1
ATOM 819 C C . ASP A 1 110 ? -18.060 14.479 31.379 1.00 68.06 110 ASP A C 1
ATOM 821 O O . ASP A 1 110 ? -18.921 14.495 30.498 1.00 68.06 110 ASP A O 1
ATOM 825 N N . SER A 1 111 ? -16.896 13.841 31.219 1.00 71.56 111 SER A N 1
ATOM 826 C CA . SER A 1 111 ? -16.555 13.058 30.026 1.00 71.56 111 SER A CA 1
ATOM 827 C C . SER A 1 111 ? -17.142 11.642 30.088 1.00 71.56 111 SER A C 1
ATOM 829 O O . SER A 1 111 ? -16.961 10.918 31.068 1.00 71.56 111 SER A O 1
ATOM 831 N N . PHE A 1 112 ? -17.811 11.210 29.017 1.00 87.31 112 PHE A N 1
ATOM 832 C CA . PHE A 1 112 ? -18.320 9.845 28.862 1.00 87.31 112 PHE A CA 1
ATOM 833 C C . PHE A 1 112 ? -18.227 9.402 27.399 1.00 87.31 112 PHE A C 1
ATOM 835 O O . PHE A 1 112 ? -18.292 10.218 26.485 1.00 87.31 112 PHE A O 1
ATOM 842 N N . ASN A 1 113 ? -18.088 8.099 27.153 1.00 91.12 113 ASN A N 1
ATOM 843 C CA . ASN A 1 113 ? -18.117 7.578 25.785 1.00 91.12 113 ASN A CA 1
ATOM 844 C C . ASN A 1 113 ? -19.568 7.341 25.347 1.00 91.12 113 ASN A C 1
ATOM 846 O O . ASN A 1 113 ? -20.379 6.942 26.173 1.00 91.12 113 ASN A O 1
ATOM 850 N N . MET A 1 114 ? -19.926 7.524 24.074 1.00 95.12 114 MET A N 1
ATOM 851 C CA . MET A 1 114 ? -21.351 7.476 23.687 1.00 95.12 114 MET A CA 1
ATOM 852 C C . MET A 1 114 ? -21.959 6.072 23.751 1.00 95.12 114 MET A C 1
ATOM 854 O O . MET A 1 114 ? -23.095 5.923 24.199 1.00 95.12 114 MET A O 1
ATOM 858 N N . ILE A 1 115 ? -21.234 5.048 23.287 1.00 95.94 115 ILE A N 1
ATOM 859 C CA . ILE A 1 115 ? -21.719 3.663 23.231 1.00 95.94 115 ILE A CA 1
ATOM 860 C C . ILE A 1 115 ? -20.663 2.684 23.749 1.00 95.94 115 ILE A C 1
ATOM 862 O O . ILE A 1 115 ? -19.506 2.688 23.312 1.00 95.94 115 ILE A O 1
ATOM 866 N N . HIS A 1 116 ? -21.112 1.779 24.616 1.00 93.38 116 HIS A N 1
ATOM 867 C CA . HIS A 1 116 ? -20.368 0.642 25.134 1.00 93.38 116 HIS A CA 1
ATOM 868 C C . HIS A 1 116 ? -20.923 -0.691 24.686 1.00 93.38 116 HIS A C 1
ATOM 870 O O . HIS A 1 116 ? -22.124 -0.935 24.771 1.00 93.38 116 HIS A O 1
ATOM 876 N N . ILE A 1 117 ? -20.015 -1.583 24.298 1.00 92.69 117 ILE A N 1
ATOM 877 C CA . ILE A 1 117 ? -20.319 -3.004 24.155 1.00 92.69 117 ILE A CA 1
ATOM 878 C C . ILE A 1 117 ? -20.184 -3.654 25.532 1.00 92.69 117 ILE A C 1
ATOM 880 O O . ILE A 1 117 ? -19.076 -3.810 26.041 1.00 92.69 117 ILE A O 1
ATOM 884 N N . GLY A 1 118 ? -21.320 -4.021 26.121 1.00 83.56 118 GLY A N 1
ATOM 885 C CA . GLY A 1 118 ? -21.406 -4.636 27.440 1.00 83.56 118 GLY A CA 1
ATOM 886 C C . GLY A 1 118 ? -21.728 -3.686 28.598 1.00 83.56 118 GLY A C 1
ATOM 887 O O . GLY A 1 118 ? -21.939 -2.487 28.418 1.00 83.56 118 GLY A O 1
ATOM 888 N N . SER A 1 119 ? -21.811 -4.238 29.818 1.00 69.88 119 SER A N 1
ATOM 889 C CA . SER A 1 119 ? -22.067 -3.479 31.053 1.00 69.88 119 SER A CA 1
ATOM 890 C C . SER A 1 119 ? -20.792 -3.026 31.767 1.00 69.88 119 SER A C 1
ATOM 892 O O . SER A 1 119 ? -19.859 -3.803 31.947 1.00 69.88 119 SER A O 1
ATOM 894 N N . TYR A 1 120 ? -20.851 -1.794 32.278 1.00 65.44 120 TYR A N 1
ATOM 895 C CA . TYR A 1 120 ? -19.989 -1.195 33.304 1.00 65.44 120 TYR A CA 1
ATOM 896 C C . TYR A 1 120 ? -20.519 -1.385 34.737 1.00 65.44 120 TYR A C 1
ATOM 898 O O . TYR A 1 120 ? -20.656 -0.400 35.463 1.00 65.44 120 TYR A O 1
ATOM 906 N N . ASP A 1 121 ? -20.934 -2.577 35.162 1.00 47.84 121 ASP A N 1
ATOM 907 C CA . ASP A 1 121 ? -21.433 -2.674 36.541 1.00 47.84 121 ASP A CA 1
ATOM 908 C C . ASP A 1 121 ? -20.304 -2.534 37.570 1.00 47.84 121 ASP A C 1
ATOM 910 O O . ASP A 1 121 ? -19.218 -3.100 37.421 1.00 47.84 121 ASP A O 1
ATOM 914 N N . SER A 1 122 ? -20.607 -1.789 38.639 1.00 44.12 122 SER A N 1
ATOM 915 C CA . SER A 1 122 ? -19.769 -1.524 39.821 1.00 44.12 122 SER A CA 1
ATOM 916 C C . SER A 1 122 ? -19.268 -2.783 40.537 1.00 44.12 122 SER A C 1
ATOM 918 O O . SER A 1 122 ? -18.447 -2.684 41.444 1.00 44.12 122 SER A O 1
ATOM 920 N N . ASP A 1 123 ? -19.731 -3.954 40.105 1.00 46.47 123 ASP A N 1
ATOM 921 C CA . ASP A 1 123 ? -19.395 -5.251 40.670 1.00 46.47 123 ASP A CA 1
ATOM 922 C C . ASP A 1 123 ? -18.285 -5.994 39.912 1.00 46.47 123 ASP A C 1
ATOM 924 O O . ASP A 1 123 ? -17.936 -7.095 40.331 1.00 46.47 123 ASP A O 1
ATOM 928 N N . LYS A 1 124 ? -17.704 -5.443 38.825 1.00 51.31 124 LYS A N 1
ATOM 929 C CA . LYS A 1 124 ? -16.676 -6.139 38.011 1.00 51.31 124 LYS A CA 1
ATOM 930 C C . LYS A 1 124 ? -17.055 -7.613 37.783 1.00 51.31 124 LYS A C 1
ATOM 932 O O . LYS A 1 124 ? -16.298 -8.517 38.131 1.00 51.31 124 LYS A O 1
ATOM 937 N N . THR A 1 125 ? -18.265 -7.878 37.296 1.00 52.91 125 THR A N 1
ATOM 938 C CA . THR A 1 125 ? -18.841 -9.230 37.290 1.00 52.91 125 THR A CA 1
ATOM 939 C C . THR A 1 125 ? -18.124 -10.163 36.309 1.00 52.91 125 THR A C 1
ATOM 941 O O . THR A 1 125 ? -18.654 -10.400 35.237 1.00 52.91 125 THR A O 1
ATOM 944 N N . GLY A 1 126 ? -16.934 -10.673 36.634 1.00 63.38 126 GLY A N 1
ATOM 945 C CA . GLY A 1 126 ? -16.297 -11.882 36.083 1.00 63.38 126 GLY A CA 1
ATOM 946 C C . GLY A 1 126 ? -16.175 -12.053 34.558 1.00 63.38 126 GLY A C 1
ATOM 947 O O . GLY A 1 126 ? -15.747 -13.122 34.124 1.00 63.38 126 GLY A O 1
ATOM 948 N N . VAL A 1 127 ? -16.559 -11.067 33.742 1.00 80.06 127 VAL A N 1
ATOM 949 C CA . VAL A 1 127 ? -16.522 -11.155 32.282 1.00 80.06 127 VAL A CA 1
ATOM 950 C C . VAL A 1 127 ? -15.065 -11.094 31.847 1.00 80.06 127 VAL A C 1
ATOM 952 O O . VAL A 1 127 ? -14.395 -10.084 32.033 1.00 80.06 127 VAL A O 1
ATOM 955 N N . THR A 1 128 ? -14.604 -12.207 31.293 1.00 82.50 128 THR A N 1
ATOM 956 C CA . THR A 1 128 ? -13.231 -12.459 30.854 1.00 82.50 128 THR A CA 1
ATOM 957 C C . THR A 1 128 ? -13.257 -13.134 29.486 1.00 82.50 128 THR A C 1
ATOM 959 O O . THR A 1 128 ? -14.303 -13.591 29.016 1.00 82.50 128 THR A O 1
ATOM 962 N N . GLY A 1 129 ? -12.111 -13.205 28.819 1.00 88.06 129 GLY A N 1
ATOM 963 C CA . GLY A 1 129 ? -11.992 -13.835 27.512 1.00 88.06 129 GLY A CA 1
ATOM 964 C C . GLY A 1 129 ? -12.619 -13.008 26.389 1.00 88.06 129 GLY A C 1
ATOM 965 O O . GLY A 1 129 ? -12.715 -11.784 26.464 1.00 88.06 129 GLY A O 1
ATOM 966 N N . TYR A 1 130 ? -13.013 -13.695 25.316 1.00 91.81 130 TYR A N 1
ATOM 967 C CA . TYR A 1 130 ? -13.601 -13.083 24.119 1.00 91.81 130 TYR A CA 1
ATOM 968 C C . TYR A 1 130 ? -15.125 -13.213 24.053 1.00 91.81 130 TYR A C 1
ATOM 970 O O . TYR A 1 130 ? -15.735 -12.585 23.201 1.00 91.81 130 TYR A O 1
ATOM 978 N N . ASP A 1 131 ? -15.737 -14.005 24.932 1.00 87.44 131 ASP A N 1
ATOM 979 C CA . ASP A 1 131 ? -17.132 -14.445 24.789 1.00 87.44 131 ASP A CA 1
ATOM 980 C C . ASP A 1 131 ? -18.033 -13.854 25.888 1.00 87.44 131 ASP A C 1
ATOM 982 O O . ASP A 1 131 ? -19.090 -14.385 26.213 1.00 87.44 131 ASP A O 1
ATOM 986 N N . GLY A 1 132 ? -17.602 -12.739 26.486 1.00 89.31 132 GLY A N 1
ATOM 987 C CA . GLY A 1 132 ? -18.389 -11.997 27.468 1.00 89.31 132 GLY A CA 1
ATOM 988 C C . GLY A 1 132 ? -19.675 -11.414 26.891 1.00 89.31 132 GLY A C 1
ATOM 989 O O . GLY A 1 132 ? -20.715 -11.396 27.550 1.00 89.31 132 GLY A O 1
ATOM 990 N N . TYR A 1 133 ? -19.589 -10.953 25.646 1.00 93.44 133 TYR A N 1
ATOM 991 C CA . TYR A 1 133 ? -20.697 -10.456 24.844 1.00 93.44 133 TYR A CA 1
ATOM 992 C C . TYR A 1 133 ? -20.599 -11.010 23.427 1.00 93.44 133 TYR A C 1
ATOM 994 O O . TYR A 1 133 ? -19.505 -11.236 22.920 1.00 93.44 133 TYR A O 1
ATOM 1002 N N . GLU A 1 134 ? -21.723 -11.203 22.749 1.00 95.88 134 GLU A N 1
ATOM 1003 C CA . GLU A 1 134 ? -21.722 -11.855 21.437 1.00 95.88 134 GLU A CA 1
ATOM 1004 C C . GLU A 1 134 ? -22.779 -11.291 20.494 1.00 95.88 134 GLU A C 1
ATOM 1006 O O . GLU A 1 134 ? -23.828 -10.827 20.931 1.00 95.88 134 GLU A O 1
ATOM 1011 N N . ASN A 1 135 ? -22.529 -11.369 19.186 1.00 97.94 135 ASN A N 1
ATOM 1012 C CA . ASN A 1 135 ? -23.532 -11.114 18.146 1.00 97.94 135 ASN A CA 1
ATOM 1013 C C . ASN A 1 135 ? -24.160 -9.712 18.243 1.00 97.94 135 ASN A C 1
ATOM 1015 O O . ASN A 1 135 ? -25.380 -9.551 18.301 1.00 97.94 135 ASN A O 1
ATOM 1019 N N . ILE A 1 136 ? -23.310 -8.686 18.262 1.00 98.62 136 ILE A N 1
ATOM 1020 C CA . ILE A 1 136 ? -23.722 -7.286 18.422 1.00 98.62 136 ILE A CA 1
ATOM 1021 C C . ILE A 1 136 ? -23.565 -6.540 17.104 1.00 98.62 136 ILE A C 1
ATOM 1023 O O . ILE A 1 136 ? -22.517 -6.625 16.466 1.00 98.62 136 ILE A O 1
ATOM 1027 N N . THR A 1 137 ? -24.585 -5.774 16.711 1.00 98.88 137 THR A N 1
ATOM 1028 C CA . THR A 1 137 ? -24.529 -4.911 15.519 1.00 98.88 137 THR A CA 1
ATOM 1029 C C . THR A 1 137 ? -24.921 -3.475 15.858 1.00 98.88 137 THR A C 1
ATOM 1031 O O . THR A 1 137 ? -25.908 -3.254 16.550 1.00 98.88 137 THR A O 1
ATOM 1034 N N . ILE A 1 138 ? -24.181 -2.488 15.353 1.00 98.88 138 ILE A N 1
ATOM 1035 C CA . ILE A 1 138 ? -24.538 -1.061 15.421 1.00 98.88 138 ILE A CA 1
ATOM 1036 C C . ILE A 1 138 ? -24.508 -0.511 13.999 1.00 98.88 138 ILE A C 1
ATOM 1038 O O . ILE A 1 138 ? -23.486 -0.650 13.316 1.00 98.88 138 ILE A O 1
ATOM 1042 N N . LYS A 1 139 ? -25.613 0.080 13.531 1.00 98.88 139 LYS A N 1
ATOM 1043 C CA . LYS A 1 139 ? -25.732 0.448 12.118 1.00 98.88 139 LYS A CA 1
ATOM 1044 C C . LYS A 1 139 ? -26.578 1.680 11.812 1.00 98.88 139 LYS A C 1
ATOM 1046 O O . LYS A 1 139 ? -27.422 2.088 12.607 1.00 98.88 139 LYS A O 1
ATOM 1051 N N . ASN A 1 140 ? -26.374 2.190 10.595 1.00 98.69 140 ASN A N 1
ATOM 1052 C CA . ASN A 1 140 ? -27.210 3.177 9.908 1.00 98.69 140 ASN A CA 1
ATOM 1053 C C . ASN A 1 140 ? -27.419 4.491 10.673 1.00 98.69 140 ASN A C 1
ATOM 1055 O O . ASN A 1 140 ? -28.554 4.883 10.911 1.00 98.69 140 ASN A O 1
ATOM 1059 N N . GLY A 1 141 ? -26.372 5.219 11.039 1.00 98.56 141 GLY A N 1
ATOM 1060 C CA . GLY A 1 141 ? -26.562 6.553 11.614 1.00 98.56 141 GLY A CA 1
ATOM 1061 C C . GLY A 1 141 ? -25.269 7.267 11.936 1.00 98.56 141 GLY A C 1
ATOM 1062 O O . GLY A 1 141 ? -24.199 6.883 11.461 1.00 98.56 141 GLY A O 1
ATOM 1063 N N . THR A 1 142 ? -25.375 8.328 12.730 1.00 98.88 142 THR A N 1
ATOM 1064 C CA . THR A 1 142 ? -24.241 9.191 13.068 1.00 98.88 142 THR A CA 1
ATOM 1065 C C . THR A 1 142 ? -24.019 9.251 14.574 1.00 98.88 142 THR A C 1
ATOM 1067 O O . THR A 1 142 ? -24.963 9.473 15.325 1.00 98.88 142 THR A O 1
ATOM 1070 N N . LEU A 1 143 ? -22.766 9.103 15.003 1.00 98.81 143 LEU A N 1
ATOM 1071 C CA . LEU A 1 143 ? -22.288 9.510 16.322 1.00 98.81 143 LEU A CA 1
ATOM 1072 C C . LEU A 1 143 ? -21.464 10.790 16.147 1.00 98.81 143 LEU A C 1
ATOM 1074 O O . LEU A 1 143 ? -20.459 10.795 15.427 1.00 98.81 143 LEU A O 1
ATOM 1078 N N . ASP A 1 144 ? -21.903 11.874 16.773 1.00 98.19 144 ASP A N 1
ATOM 1079 C CA . ASP A 1 144 ? -21.246 13.177 16.728 1.00 98.19 144 ASP A CA 1
ATOM 1080 C C . ASP A 1 144 ? -20.741 13.545 18.127 1.00 98.19 144 ASP A C 1
ATOM 1082 O O . ASP A 1 144 ? -21.526 13.727 19.057 1.00 98.19 144 ASP A O 1
ATOM 1086 N N . GLY A 1 145 ? -19.419 13.638 18.278 1.00 96.44 145 GLY A N 1
ATOM 1087 C CA . GLY A 1 145 ? -18.793 14.045 19.533 1.00 96.44 145 GLY A CA 1
ATOM 1088 C C . GLY A 1 145 ? -18.973 15.526 19.862 1.00 96.44 145 GLY A C 1
ATOM 1089 O O . GLY A 1 145 ? -18.653 15.918 20.977 1.00 96.44 145 GLY A O 1
ATOM 1090 N N . ASP A 1 146 ? -19.433 16.353 18.918 1.00 95.00 146 ASP A N 1
ATOM 1091 C CA . ASP A 1 146 ? -19.655 17.801 19.070 1.00 95.00 146 ASP A CA 1
ATOM 1092 C C . ASP A 1 146 ? -18.473 18.580 19.685 1.00 95.00 146 ASP A C 1
ATOM 1094 O O . ASP A 1 146 ? -18.618 19.557 20.415 1.00 95.00 146 ASP A O 1
ATOM 1098 N N . GLY A 1 147 ? -17.245 18.139 19.403 1.00 92.06 147 GLY A N 1
ATOM 1099 C CA . GLY A 1 147 ? -16.031 18.751 19.938 1.00 92.06 147 GLY A CA 1
ATOM 1100 C C . GLY A 1 147 ? -15.682 18.336 21.369 1.00 92.06 147 GLY A C 1
ATOM 1101 O O . GLY A 1 147 ? -14.799 18.947 21.970 1.00 92.06 147 GLY A O 1
ATOM 1102 N N . ASN A 1 148 ? -16.319 17.302 21.915 1.00 91.75 148 ASN A N 1
ATOM 1103 C CA . ASN A 1 148 ? -15.974 16.754 23.221 1.00 91.75 148 ASN A CA 1
ATOM 1104 C C . ASN A 1 148 ? -14.747 15.830 23.156 1.00 91.75 148 ASN A C 1
ATOM 1106 O O . ASN A 1 148 ? -14.449 15.181 22.146 1.00 91.75 148 ASN A O 1
ATOM 1110 N N . SER A 1 149 ? -14.034 15.752 24.281 1.00 91.62 149 SER A N 1
ATOM 1111 C CA . SER A 1 149 ? -12.854 14.902 24.458 1.00 91.62 149 SER A CA 1
ATOM 1112 C C . SER A 1 149 ? -13.236 13.533 25.019 1.00 91.62 149 SER A C 1
ATOM 1114 O O . SER A 1 149 ? -12.855 13.169 26.133 1.00 91.62 149 SER A O 1
ATOM 1116 N N . SER A 1 150 ? -14.042 12.772 24.281 1.00 90.50 150 SER A N 1
ATOM 1117 C CA . SER A 1 150 ? -14.418 11.399 24.641 1.00 90.50 150 SER A CA 1
ATOM 1118 C C . SER A 1 150 ? -14.554 10.491 23.422 1.00 90.50 150 SER A C 1
ATOM 1120 O O . SER A 1 150 ? -14.919 10.942 22.337 1.00 90.50 150 SER A O 1
ATOM 1122 N N . THR A 1 151 ? -14.241 9.205 23.593 1.00 93.62 151 THR A N 1
ATOM 1123 C CA . THR A 1 151 ? -14.363 8.221 22.513 1.00 93.62 151 THR A CA 1
ATOM 1124 C C . THR A 1 151 ? -15.833 7.937 22.233 1.00 93.62 151 THR A C 1
ATOM 1126 O O . THR A 1 151 ? -16.631 7.851 23.156 1.00 93.62 151 THR A O 1
ATOM 1129 N N . LEU A 1 152 ? -16.238 7.788 20.972 1.00 97.19 152 LEU A N 1
ATOM 1130 C CA . LEU A 1 152 ? -17.666 7.625 20.668 1.00 97.19 152 LEU A CA 1
ATOM 1131 C C . LEU A 1 152 ? -18.121 6.181 20.881 1.00 97.19 152 LEU A C 1
ATOM 1133 O O . LEU A 1 152 ? -19.155 5.939 21.496 1.00 97.19 152 LEU A O 1
ATOM 1137 N N . LEU A 1 153 ? -17.334 5.217 20.407 1.00 96.94 153 LEU A N 1
ATOM 1138 C CA . LEU A 1 153 ? -17.664 3.797 20.483 1.00 96.94 153 LEU A CA 1
ATOM 1139 C C . LEU A 1 153 ? -16.521 3.005 21.116 1.00 96.94 153 LEU A C 1
ATOM 1141 O O . LEU A 1 153 ? -15.416 2.978 20.579 1.00 96.94 153 LEU A O 1
ATOM 1145 N N . LYS A 1 154 ? -16.788 2.318 22.228 1.00 94.38 154 LYS A N 1
ATOM 1146 C CA . LYS A 1 154 ? -15.763 1.553 22.946 1.00 94.38 154 LYS A CA 1
ATOM 1147 C C . LYS A 1 154 ? -16.252 0.170 23.353 1.00 94.38 154 LYS A C 1
ATOM 1149 O O . LYS A 1 154 ? -17.306 0.058 23.976 1.00 94.38 154 LYS A O 1
ATOM 1154 N N . GLY A 1 155 ? -15.478 -0.876 23.069 1.00 92.69 155 GLY A N 1
ATOM 1155 C CA . GLY A 1 155 ? -15.893 -2.250 23.372 1.00 92.69 155 GLY A CA 1
ATOM 1156 C C . GLY A 1 155 ? -14.761 -3.201 23.733 1.00 92.69 155 GLY A C 1
ATOM 1157 O O . GLY A 1 155 ? -13.661 -3.098 23.189 1.00 92.69 155 GLY A O 1
ATOM 1158 N N . ALA A 1 156 ? -15.058 -4.148 24.625 1.00 92.56 156 ALA A N 1
ATOM 1159 C CA . ALA A 1 156 ? -14.169 -5.257 24.947 1.00 92.56 156 ALA A CA 1
ATOM 1160 C C . ALA A 1 156 ? -14.904 -6.527 25.397 1.00 92.56 156 ALA A C 1
ATOM 1162 O O . ALA A 1 156 ? -16.110 -6.489 25.631 1.00 92.56 156 ALA A O 1
ATOM 1163 N N . HIS A 1 157 ? -14.164 -7.640 25.497 1.00 91.88 157 HIS A N 1
ATOM 1164 C CA . HIS A 1 157 ? -14.662 -8.980 25.852 1.00 91.88 157 HIS A CA 1
ATOM 1165 C C . HIS A 1 157 ? -15.855 -9.424 25.012 1.00 91.88 157 HIS A C 1
ATOM 1167 O O . HIS A 1 157 ? -16.881 -9.851 25.544 1.00 91.88 157 HIS A O 1
ATOM 1173 N N . ALA A 1 158 ? -15.740 -9.279 23.694 1.00 94.50 158 ALA A N 1
ATOM 1174 C CA . ALA A 1 158 ? -16.851 -9.546 22.799 1.00 94.50 158 ALA A CA 1
ATOM 1175 C C . ALA A 1 158 ? -16.459 -10.387 21.588 1.00 94.50 158 ALA A C 1
ATOM 1177 O O . ALA A 1 158 ? -15.337 -10.298 21.079 1.00 94.50 158 ALA A O 1
ATOM 1178 N N . THR A 1 159 ? -17.418 -11.151 21.072 1.00 97.75 159 THR A N 1
ATOM 1179 C CA . THR A 1 159 ? -17.280 -11.863 19.813 1.00 97.75 159 THR A CA 1
ATOM 1180 C C . THR A 1 159 ? -18.359 -11.489 18.805 1.00 97.75 159 THR A C 1
ATOM 1182 O O . THR A 1 159 ? -19.482 -11.145 19.159 1.00 97.75 159 THR A O 1
ATOM 1185 N N . ASN A 1 160 ? -18.015 -11.532 17.517 1.00 98.38 160 ASN A N 1
ATOM 1186 C CA . ASN A 1 160 ? -18.940 -11.263 16.416 1.00 98.38 160 ASN A CA 1
ATOM 1187 C C . ASN A 1 160 ? -19.617 -9.883 16.532 1.00 98.38 160 ASN A C 1
ATOM 1189 O O . ASN A 1 160 ? -20.842 -9.767 16.590 1.00 98.38 160 ASN A O 1
ATOM 1193 N N . VAL A 1 161 ? -18.793 -8.835 16.567 1.00 98.75 161 VAL A N 1
ATOM 1194 C CA . VAL A 1 161 ? -19.229 -7.434 16.628 1.00 98.75 161 VAL A CA 1
ATOM 1195 C C . VAL A 1 161 ? -19.208 -6.828 15.228 1.00 98.75 161 VAL A C 1
ATOM 1197 O O . VAL A 1 161 ? -18.214 -6.959 14.509 1.00 98.75 161 VAL A O 1
ATOM 1200 N N . LYS A 1 162 ? -20.278 -6.131 14.842 1.00 98.88 162 LYS A N 1
ATOM 1201 C CA . LYS A 1 162 ? -20.428 -5.499 13.526 1.00 98.88 162 LYS A CA 1
ATOM 1202 C C . LYS A 1 162 ? -20.788 -4.024 13.636 1.00 98.88 162 LYS A C 1
ATOM 1204 O O . LYS A 1 162 ? -21.752 -3.670 14.308 1.00 98.88 162 LYS A O 1
ATOM 1209 N N . ILE A 1 163 ? -20.050 -3.180 12.925 1.00 98.94 163 ILE A N 1
ATOM 1210 C CA . ILE A 1 163 ? -20.318 -1.749 12.775 1.00 98.94 163 ILE A CA 1
ATOM 1211 C C . ILE A 1 163 ? -20.529 -1.474 11.285 1.00 98.94 163 ILE A C 1
ATOM 1213 O O . ILE A 1 163 ? -19.606 -1.667 10.490 1.00 98.94 163 ILE A O 1
ATOM 1217 N N . GLU A 1 164 ? -21.737 -1.071 10.894 1.00 98.88 164 GLU A N 1
ATOM 1218 C CA . GLU A 1 164 ? -22.153 -1.050 9.484 1.00 98.88 164 GLU A CA 1
ATOM 1219 C C . GLU A 1 164 ? -22.796 0.288 9.103 1.00 98.88 164 GLU A C 1
ATOM 1221 O O . GLU A 1 164 ? -23.742 0.730 9.751 1.00 98.88 164 GLU A O 1
ATOM 1226 N N . ASN A 1 165 ? -22.332 0.928 8.026 1.00 98.81 165 ASN A N 1
ATOM 1227 C CA . ASN A 1 165 ? -22.953 2.151 7.495 1.00 98.81 165 ASN A CA 1
ATOM 1228 C C . ASN A 1 165 ? -23.128 3.261 8.564 1.00 98.81 165 ASN A C 1
ATOM 1230 O O . ASN A 1 165 ? -24.166 3.919 8.664 1.00 98.81 165 ASN A O 1
ATOM 1234 N N . MET A 1 166 ? -22.111 3.438 9.410 1.00 98.88 166 MET A N 1
ATOM 1235 C CA . MET A 1 166 ? -22.084 4.449 10.472 1.00 98.88 166 MET A CA 1
ATOM 1236 C C . MET A 1 166 ? -21.212 5.644 10.083 1.00 98.88 166 MET A C 1
ATOM 1238 O O . MET A 1 166 ? -20.207 5.482 9.394 1.00 98.88 166 MET A O 1
ATOM 1242 N N . THR A 1 167 ? -21.541 6.837 10.575 1.00 98.94 167 THR A N 1
ATOM 1243 C CA . THR A 1 167 ? -20.661 8.017 10.557 1.00 98.94 167 THR A CA 1
ATOM 1244 C C . THR A 1 167 ? -20.226 8.356 11.981 1.00 98.94 167 THR A C 1
ATOM 1246 O O . THR A 1 167 ? -21.071 8.500 12.854 1.00 98.94 167 THR A O 1
ATOM 1249 N N . LEU A 1 168 ? -18.925 8.481 12.238 1.00 98.88 168 LEU A N 1
ATOM 1250 C CA . LEU A 1 168 ? -18.356 8.877 13.530 1.00 98.88 168 LEU A CA 1
ATOM 1251 C C . LEU A 1 168 ? -17.499 10.130 13.327 1.00 98.88 168 LEU A C 1
ATOM 1253 O O . LEU A 1 168 ? -16.610 10.117 12.470 1.00 98.88 168 LEU A O 1
ATOM 1257 N N . LYS A 1 169 ? -17.748 11.207 14.085 1.00 98.50 169 LYS A N 1
ATOM 1258 C CA . LYS A 1 169 ? -17.052 12.486 13.859 1.00 98.50 169 LYS A CA 1
ATOM 1259 C C . LYS A 1 169 ? -16.900 13.393 15.081 1.00 98.50 169 LYS A C 1
ATOM 1261 O O . LYS A 1 169 ? 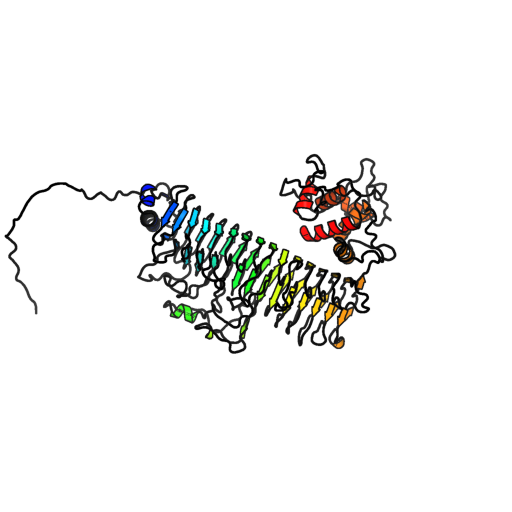-17.549 13.192 16.101 1.00 98.50 169 LYS A O 1
ATOM 1266 N N . HIS A 1 170 ? -16.064 14.423 14.918 1.00 96.56 170 HIS A N 1
ATOM 1267 C CA . HIS A 1 170 ? -15.949 15.590 15.805 1.00 96.56 170 HIS A CA 1
ATOM 1268 C C . HIS A 1 170 ? -15.488 15.316 17.240 1.00 96.56 170 HIS A C 1
ATOM 1270 O O . HIS A 1 170 ? -15.913 15.998 18.169 1.00 96.56 170 HIS A O 1
ATOM 1276 N N . THR A 1 171 ? -14.581 14.369 17.449 1.00 94.56 171 THR A N 1
ATOM 1277 C CA . THR A 1 171 ? -13.909 14.250 18.748 1.00 94.56 171 THR A CA 1
ATOM 1278 C C . THR A 1 171 ? -12.725 15.211 18.866 1.00 94.56 171 THR A C 1
ATOM 1280 O O . THR A 1 171 ? -12.163 15.663 17.862 1.00 94.56 171 THR A O 1
ATOM 1283 N N . VAL A 1 172 ? -12.319 15.522 20.098 1.00 93.19 172 VAL A N 1
ATOM 1284 C CA . VAL A 1 172 ? -11.091 16.273 20.403 1.00 93.19 172 VAL A CA 1
ATOM 1285 C C . VAL A 1 172 ? -10.123 15.374 21.169 1.00 93.19 172 VAL A C 1
ATOM 1287 O O . VAL A 1 172 ? -10.483 14.853 22.214 1.00 93.19 172 VAL A O 1
ATOM 1290 N N . SER A 1 173 ? -8.890 15.211 20.682 1.00 91.25 173 SER A N 1
ATOM 1291 C CA . SER A 1 173 ? -7.795 14.555 21.424 1.00 91.25 173 SER A CA 1
ATOM 1292 C C . SER A 1 173 ? -8.141 13.171 22.004 1.00 91.25 173 SER A C 1
ATOM 1294 O O . SER A 1 173 ? -7.784 12.843 23.131 1.00 91.25 173 SER A O 1
ATOM 1296 N N . THR A 1 174 ? -8.863 12.355 21.242 1.00 91.75 174 THR A N 1
ATOM 1297 C CA . THR A 1 174 ? -9.314 11.011 21.636 1.00 91.75 174 THR A CA 1
ATOM 1298 C C . THR A 1 174 ? -9.645 10.201 20.384 1.00 91.75 174 THR A C 1
ATOM 1300 O O . THR A 1 174 ? -9.671 10.753 19.285 1.00 91.75 174 THR A O 1
ATOM 1303 N N . HIS A 1 175 ? -9.919 8.909 20.531 1.00 95.12 175 HIS A N 1
ATOM 1304 C CA . HIS A 1 175 ? -10.298 8.010 19.442 1.00 95.12 175 HIS A CA 1
ATOM 1305 C C . HIS A 1 175 ? -11.748 8.235 18.999 1.00 95.12 175 HIS A C 1
ATOM 1307 O O . HIS A 1 175 ? -12.582 8.673 19.785 1.00 95.12 175 HIS A O 1
ATOM 1313 N N . LEU A 1 176 ? -12.090 7.912 17.748 1.00 98.12 176 LEU A N 1
ATOM 1314 C CA . LEU A 1 176 ? -13.509 7.807 17.366 1.00 98.12 176 LEU A CA 1
ATOM 1315 C C . LEU A 1 176 ? -14.087 6.468 17.833 1.00 98.12 176 LEU A C 1
ATOM 1317 O O . LEU A 1 176 ? -15.209 6.412 18.336 1.00 98.12 176 LEU A O 1
ATOM 1321 N N . SER A 1 177 ? -13.298 5.402 17.706 1.00 98.06 177 SER A N 1
ATOM 1322 C CA . SER A 1 177 ? -13.642 4.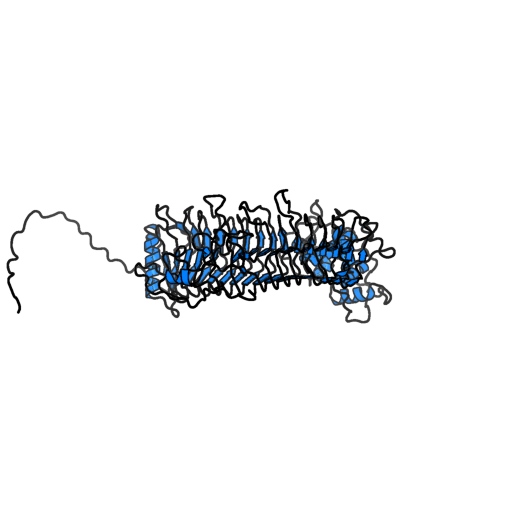070 18.181 1.00 98.06 177 SER A CA 1
ATOM 1323 C C . SER A 1 177 ? -12.424 3.305 18.685 1.00 98.06 177 SER A C 1
ATOM 1325 O O . SER A 1 177 ? -11.334 3.427 18.122 1.00 98.06 177 SER A O 1
ATOM 1327 N N . GLU A 1 178 ? -12.624 2.506 19.730 1.00 95.81 178 GLU A N 1
ATOM 1328 C CA . GLU A 1 178 ? -11.560 1.779 20.420 1.00 95.81 178 GLU A CA 1
ATOM 1329 C C . GLU A 1 178 ? -12.038 0.383 20.847 1.00 95.81 178 GLU A C 1
ATOM 1331 O O . GLU A 1 178 ? -13.065 0.231 21.518 1.00 95.81 178 GLU A O 1
ATOM 1336 N N . PHE A 1 179 ? -11.290 -0.651 20.457 1.00 96.00 179 PHE A N 1
ATOM 1337 C CA . PHE A 1 179 ? -11.665 -2.049 20.674 1.00 96.00 179 PHE A CA 1
ATOM 1338 C C . PHE A 1 179 ? -10.499 -2.870 21.222 1.00 96.00 179 PHE A C 1
ATOM 1340 O O . PHE A 1 179 ? -9.420 -2.852 20.638 1.00 96.00 179 PHE A O 1
ATOM 1347 N N . ALA A 1 180 ? -10.727 -3.650 22.279 1.00 93.62 180 ALA A N 1
ATOM 1348 C CA . ALA A 1 180 ? -9.741 -4.581 22.839 1.00 93.62 180 ALA A CA 1
ATOM 1349 C C . ALA A 1 180 ? -10.388 -5.919 23.199 1.00 93.62 180 ALA A C 1
ATOM 1351 O O . ALA A 1 180 ? -11.578 -5.962 23.471 1.00 93.62 180 ALA A O 1
ATOM 1352 N N . ALA A 1 181 ? -9.635 -7.024 23.209 1.00 93.38 181 ALA A N 1
ATOM 1353 C CA . ALA A 1 181 ? -10.178 -8.353 23.532 1.00 93.38 181 ALA A CA 1
ATOM 1354 C C . ALA A 1 181 ? -11.460 -8.716 22.737 1.00 93.38 181 ALA A C 1
ATOM 1356 O O . ALA A 1 181 ? -12.389 -9.324 23.268 1.00 93.38 181 ALA A O 1
ATOM 1357 N N . ILE A 1 182 ? -11.522 -8.316 21.458 1.00 95.94 182 ILE A N 1
ATOM 1358 C CA . ILE A 1 182 ? -12.616 -8.673 20.546 1.00 95.94 182 ILE A CA 1
ATOM 1359 C C . ILE A 1 182 ? -12.151 -9.740 19.559 1.00 95.94 182 ILE A C 1
ATOM 1361 O O . ILE A 1 182 ? -11.096 -9.609 18.936 1.00 95.94 182 ILE A O 1
ATOM 1365 N N . ASN A 1 183 ? -12.967 -10.781 19.401 1.00 98.12 183 ASN A N 1
ATOM 1366 C CA . ASN A 1 183 ? -12.814 -11.815 18.385 1.00 98.12 183 ASN A CA 1
ATOM 1367 C C . ASN A 1 183 ? -13.884 -11.629 17.305 1.00 98.12 183 ASN A C 1
ATOM 1369 O O . ASN A 1 183 ? 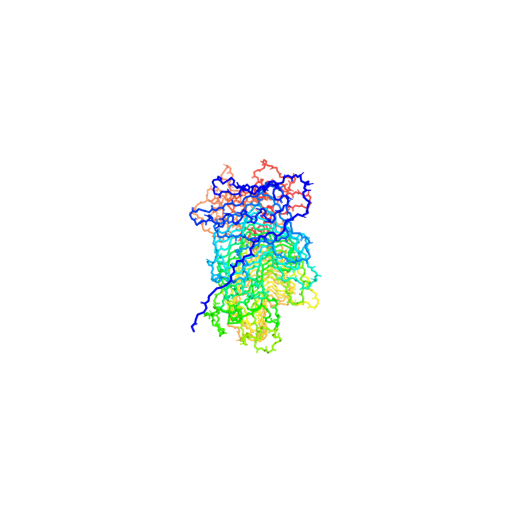-15.065 -11.706 17.625 1.00 98.12 183 ASN A O 1
ATOM 1373 N N . LYS A 1 184 ? -13.522 -11.473 16.027 1.00 98.56 184 LYS A N 1
ATOM 1374 C CA . LYS A 1 184 ? -14.494 -11.298 14.925 1.00 98.56 184 LYS A CA 1
ATOM 1375 C C . LYS A 1 184 ? -15.168 -9.918 14.940 1.00 98.56 184 LYS A C 1
ATOM 1377 O O . LYS A 1 184 ? -16.387 -9.811 15.050 1.00 98.56 184 LYS A O 1
ATOM 1382 N N . LEU A 1 185 ? -14.367 -8.858 14.809 1.00 98.81 185 LEU A N 1
ATOM 1383 C CA . LEU A 1 185 ? -14.851 -7.488 14.582 1.00 98.81 185 LEU A CA 1
ATOM 1384 C C . LEU A 1 185 ? -14.975 -7.214 13.079 1.00 98.81 185 LEU A C 1
ATOM 1386 O O . LEU A 1 185 ? -14.020 -7.418 12.333 1.00 98.81 185 LEU A O 1
ATOM 1390 N N . THR A 1 186 ? -16.119 -6.701 12.634 1.00 98.88 186 THR A N 1
ATOM 1391 C CA . THR A 1 186 ? -16.331 -6.247 11.252 1.00 98.88 186 THR A CA 1
ATOM 1392 C C . THR A 1 186 ? -16.757 -4.783 11.234 1.00 98.88 186 THR A C 1
ATOM 1394 O O . THR A 1 186 ? -17.746 -4.424 11.862 1.00 98.88 186 THR A O 1
ATOM 1397 N N . VAL A 1 187 ? -16.041 -3.943 10.489 1.00 98.94 187 VAL A N 1
ATOM 1398 C CA . VAL A 1 187 ? -16.385 -2.535 10.246 1.00 98.94 187 VAL A CA 1
ATOM 1399 C C . VAL A 1 187 ? -16.533 -2.339 8.741 1.00 98.94 187 VAL A C 1
ATOM 1401 O O . VAL A 1 187 ? -15.556 -2.508 8.008 1.00 98.94 187 VAL A O 1
ATOM 1404 N N . THR A 1 188 ? -17.749 -2.042 8.278 1.00 98.88 188 THR A N 1
ATOM 1405 C CA . THR A 1 188 ? -18.082 -2.016 6.844 1.00 98.88 188 THR A CA 1
ATOM 1406 C C . THR A 1 188 ? -18.828 -0.747 6.453 1.00 98.88 188 THR A C 1
ATOM 1408 O O . THR A 1 188 ? -19.801 -0.369 7.102 1.00 98.88 188 THR A O 1
ATOM 1411 N N . ASP A 1 189 ? -18.378 -0.106 5.372 1.00 98.75 189 ASP A N 1
ATOM 1412 C CA . ASP A 1 189 ? -19.023 1.063 4.756 1.00 98.75 189 ASP A CA 1
ATOM 1413 C C . ASP A 1 189 ? -19.229 2.254 5.718 1.00 98.75 189 ASP A C 1
ATOM 1415 O O . ASP A 1 189 ? -20.148 3.059 5.567 1.00 98.75 189 ASP A O 1
ATOM 1419 N N . CYS A 1 190 ? -18.352 2.390 6.718 1.00 98.94 190 CYS A N 1
ATOM 1420 C CA . CYS A 1 190 ? -18.405 3.463 7.712 1.00 98.94 190 CYS A CA 1
ATOM 1421 C C . CYS A 1 190 ? -17.585 4.698 7.299 1.00 98.94 190 CYS A C 1
ATOM 1423 O O . CYS A 1 190 ? -16.619 4.617 6.536 1.00 98.94 190 CYS A O 1
ATOM 1425 N N . LYS A 1 191 ? -17.932 5.860 7.854 1.00 98.94 191 LYS A N 1
ATOM 1426 C CA . LYS A 1 191 ? -17.226 7.134 7.674 1.00 98.94 191 LYS A CA 1
ATOM 1427 C C . LYS A 1 191 ? -16.681 7.627 9.009 1.00 98.94 191 LYS A C 1
ATOM 1429 O O . LYS A 1 191 ? -17.425 7.732 9.975 1.00 98.94 191 LYS A O 1
ATOM 1434 N N . PHE A 1 192 ? -15.403 7.976 9.040 1.00 98.88 192 PHE A N 1
ATOM 1435 C CA . PHE A 1 192 ? -14.718 8.523 10.207 1.00 98.88 192 PHE A CA 1
ATOM 1436 C C . PHE A 1 192 ? -14.124 9.875 9.833 1.00 98.88 192 PHE A C 1
ATOM 1438 O O . PHE A 1 192 ? -13.323 9.939 8.891 1.00 98.88 192 PHE A O 1
ATOM 1445 N N . SER A 1 193 ? -14.508 10.954 10.518 1.00 98.44 193 SER A N 1
ATOM 1446 C CA . SER A 1 193 ? -14.017 12.273 10.121 1.00 98.44 193 SER A CA 1
ATOM 1447 C C . SER A 1 193 ? -13.848 13.311 11.221 1.00 98.44 193 SER A C 1
ATOM 1449 O O . SER A 1 193 ? -14.413 13.223 12.306 1.00 98.44 193 SER A O 1
ATOM 1451 N N . ASP A 1 194 ? -13.062 14.332 10.889 1.00 97.19 194 ASP A N 1
ATOM 1452 C CA . ASP A 1 194 ? -13.049 15.629 11.568 1.00 97.19 194 ASP A CA 1
ATOM 1453 C C . ASP A 1 194 ? -12.695 15.567 13.055 1.00 97.19 194 ASP A C 1
ATOM 1455 O O . ASP A 1 194 ? -13.322 16.207 13.899 1.00 97.19 194 ASP A O 1
ATOM 1459 N N . MET A 1 195 ? -11.647 14.809 13.365 1.00 94.94 195 MET A N 1
ATOM 1460 C CA . MET A 1 195 ? -11.042 14.800 14.691 1.00 94.94 195 MET A CA 1
ATOM 1461 C C . MET A 1 195 ? -10.159 16.037 14.856 1.00 94.94 195 MET A C 1
ATOM 1463 O O . MET A 1 195 ? -9.337 16.360 13.995 1.00 94.94 195 MET A O 1
ATOM 1467 N N . LYS A 1 196 ? -10.289 16.720 15.989 1.00 92.62 196 LYS A N 1
ATOM 1468 C CA . LYS A 1 196 ? -9.445 17.860 16.357 1.00 92.62 196 LYS A CA 1
ATOM 1469 C C . LYS A 1 196 ? -8.393 17.427 17.371 1.00 92.62 196 LYS A C 1
ATOM 1471 O O . LYS A 1 196 ? -8.614 16.523 18.169 1.00 92.62 196 LYS A O 1
ATOM 1476 N N . LEU A 1 197 ? -7.252 18.105 17.361 1.00 88.81 197 LEU A N 1
ATOM 1477 C CA . LEU A 1 197 ? -6.196 17.926 18.354 1.00 88.81 197 LEU A CA 1
ATOM 1478 C C . LEU A 1 197 ? -6.051 19.212 19.165 1.00 88.81 197 LEU A C 1
ATOM 1480 O O . LEU A 1 197 ? -5.970 20.297 18.588 1.00 88.81 197 LEU A O 1
ATOM 1484 N N . SER A 1 198 ? -5.981 19.086 20.488 1.00 85.88 198 SER A N 1
ATOM 1485 C CA . SER A 1 198 ? -5.745 20.211 21.405 1.00 85.88 198 SER A CA 1
ATOM 1486 C C . SER A 1 198 ? -4.306 20.732 21.329 1.00 85.88 198 SER A C 1
ATOM 1488 O O . SER A 1 198 ? -4.033 21.876 21.692 1.00 85.88 198 SER A O 1
ATOM 1490 N N . GLY A 1 199 ? -3.377 19.917 20.819 1.00 79.56 199 GLY A N 1
ATOM 1491 C CA . GLY A 1 199 ? -1.987 20.298 20.605 1.00 79.56 199 GLY A CA 1
ATOM 1492 C C . GLY A 1 199 ? -1.341 19.583 19.419 1.00 79.56 199 GLY A C 1
ATOM 1493 O O . GLY A 1 199 ? -1.675 18.450 19.083 1.00 79.56 199 GLY A O 1
ATOM 1494 N N . ALA A 1 200 ? -0.340 20.229 18.815 1.00 65.69 200 ALA A N 1
ATOM 1495 C CA . ALA A 1 200 ? 0.347 19.737 17.614 1.00 65.69 200 ALA A CA 1
ATOM 1496 C C . ALA A 1 200 ? 1.111 18.406 17.801 1.00 65.69 200 ALA A C 1
ATOM 1498 O O . ALA A 1 200 ? 1.526 17.795 16.824 1.00 65.69 200 ALA A O 1
ATOM 1499 N N . LYS A 1 201 ? 1.323 17.950 19.045 1.00 66.12 201 LYS A N 1
ATOM 1500 C CA . LYS A 1 201 ? 2.068 16.716 19.361 1.00 66.12 201 LYS A CA 1
ATOM 1501 C C . LYS A 1 201 ? 1.178 15.486 19.586 1.00 66.12 201 LYS A C 1
ATOM 1503 O O . LYS A 1 201 ? 1.707 14.400 19.799 1.00 66.12 201 LYS A O 1
ATOM 1508 N N . GLU A 1 202 ? -0.143 15.632 19.526 1.00 71.12 202 GLU A N 1
ATOM 1509 C CA . GLU A 1 202 ? -1.114 14.576 19.844 1.00 71.12 202 GLU A CA 1
ATOM 1510 C C . GLU A 1 202 ? -1.547 13.755 18.616 1.00 71.12 202 GLU A C 1
ATOM 1512 O O . GLU A 1 202 ? -2.710 13.412 18.429 1.00 71.12 202 GLU A O 1
ATOM 1517 N N . THR A 1 203 ? -0.612 13.425 17.728 1.00 66.94 203 THR A N 1
ATOM 1518 C CA . THR A 1 203 ? -0.919 12.770 16.443 1.00 66.94 203 THR A CA 1
ATOM 1519 C C . THR A 1 203 ? -1.068 11.247 16.539 1.00 66.94 203 THR A C 1
ATOM 1521 O O . THR A 1 203 ? -0.970 10.536 15.532 1.00 66.94 203 THR A O 1
ATOM 1524 N N . PHE A 1 204 ? -1.275 10.730 17.753 1.00 78.50 204 PHE A N 1
ATOM 1525 C CA . PHE A 1 204 ? -1.325 9.299 18.033 1.00 78.50 204 PHE A CA 1
ATOM 1526 C C . PHE A 1 204 ? -2.723 8.698 18.106 1.00 78.50 204 PHE A C 1
ATOM 1528 O O . PHE A 1 204 ? -2.820 7.481 18.143 1.00 78.50 204 PHE A O 1
ATOM 1535 N N . TYR A 1 205 ? -3.781 9.507 18.036 1.00 90.06 205 TYR A N 1
ATOM 1536 C CA . TYR A 1 205 ? -5.148 8.997 18.071 1.00 90.06 205 TYR A CA 1
ATOM 1537 C C . TYR A 1 205 ? -5.581 8.388 16.733 1.00 90.06 205 TYR A C 1
ATOM 1539 O O . TYR A 1 205 ? -5.650 9.065 15.702 1.00 90.06 205 TYR A O 1
ATOM 1547 N N . GLU A 1 206 ? -5.899 7.098 16.748 1.00 95.12 206 GLU A N 1
ATOM 1548 C CA . GLU A 1 206 ? -6.558 6.411 15.644 1.00 95.12 206 GLU A CA 1
ATOM 1549 C C . GLU A 1 206 ? -8.073 6.673 15.635 1.00 95.12 206 GLU A C 1
ATOM 1551 O O . GLU A 1 206 ? -8.716 6.723 16.684 1.00 95.12 206 GLU A O 1
ATOM 1556 N N . ALA A 1 207 ? -8.665 6.788 14.444 1.00 98.25 207 ALA A N 1
ATOM 1557 C CA . ALA A 1 207 ? -10.116 6.765 14.282 1.00 98.25 207 ALA A CA 1
ATOM 1558 C C . ALA A 1 207 ? -10.693 5.384 14.641 1.00 98.25 207 ALA A C 1
ATOM 1560 O O . ALA A 1 207 ? -11.694 5.296 15.351 1.00 98.25 207 ALA A O 1
ATOM 1561 N N . ILE A 1 208 ? -10.037 4.310 14.192 1.00 98.56 208 ILE A N 1
ATOM 1562 C CA . ILE A 1 208 ? -10.252 2.950 14.697 1.00 98.56 208 ILE A CA 1
ATOM 1563 C C . ILE A 1 208 ? -8.970 2.492 15.377 1.00 98.56 208 ILE A C 1
ATOM 1565 O O . ILE A 1 208 ? -8.000 2.117 14.707 1.00 98.56 208 ILE A O 1
ATOM 1569 N N . GLN A 1 209 ? -8.985 2.497 16.704 1.00 96.88 209 GLN A N 1
ATOM 1570 C CA . GLN A 1 209 ? -7.942 1.869 17.492 1.00 96.88 209 GLN A CA 1
ATOM 1571 C C . GLN A 1 209 ? -8.306 0.407 17.750 1.00 96.88 209 GLN A C 1
ATOM 1573 O O . GLN A 1 209 ? -9.342 0.090 18.339 1.00 96.88 209 GLN A O 1
ATOM 1578 N N . LEU A 1 210 ? -7.429 -0.485 17.304 1.00 96.25 210 LEU A N 1
ATOM 1579 C CA . LEU A 1 210 ? -7.404 -1.872 17.743 1.00 96.25 210 LEU A CA 1
ATOM 1580 C C . LEU A 1 210 ? -6.348 -1.965 18.839 1.00 96.25 210 LEU A C 1
ATOM 1582 O O . LEU A 1 210 ? -5.185 -1.661 18.596 1.00 96.25 210 LEU A O 1
ATOM 1586 N N . ASP A 1 211 ? -6.754 -2.326 20.047 1.00 90.00 211 ASP A N 1
ATOM 1587 C CA . ASP A 1 211 ? -5.928 -2.231 21.248 1.00 90.00 211 ASP A CA 1
ATOM 1588 C C . ASP A 1 211 ? -5.910 -3.558 22.032 1.00 90.00 211 ASP A C 1
ATOM 1590 O O . ASP A 1 211 ? -6.522 -4.572 21.681 1.00 90.00 211 ASP A O 1
ATOM 1594 N N . VAL A 1 212 ? -5.128 -3.545 23.097 1.00 87.62 212 VAL A N 1
ATOM 1595 C CA . VAL A 1 212 ? -4.992 -4.526 24.155 1.00 87.62 212 VAL A CA 1
ATOM 1596 C C . VAL A 1 212 ? -5.656 -3.984 25.420 1.00 87.62 212 VAL A C 1
ATOM 1598 O O . VAL A 1 212 ? -5.723 -2.776 25.650 1.00 87.62 212 VAL A O 1
ATOM 1601 N N . LEU A 1 213 ? -6.152 -4.878 26.270 1.00 84.31 213 LEU A N 1
ATOM 1602 C CA . LEU A 1 213 ? -6.990 -4.496 27.404 1.00 84.31 213 LEU A CA 1
ATOM 1603 C C . LEU A 1 213 ? -6.170 -4.047 28.628 1.00 84.31 213 LEU A C 1
ATOM 1605 O O . LEU A 1 213 ? -6.083 -4.736 29.642 1.00 84.31 213 LEU A O 1
ATOM 1609 N N . VAL A 1 214 ? -5.537 -2.877 28.528 1.00 81.12 214 VAL A N 1
ATOM 1610 C CA . VAL A 1 214 ? -4.715 -2.287 29.600 1.00 81.12 214 VAL A CA 1
ATOM 1611 C C . VAL A 1 214 ? -5.600 -1.465 30.556 1.00 81.12 214 VAL A C 1
ATOM 1613 O O . VAL A 1 214 ? -6.413 -0.672 30.074 1.00 81.12 214 VAL A O 1
ATOM 1616 N N . PRO A 1 215 ? -5.421 -1.548 31.895 1.00 78.50 215 PRO A N 1
ATOM 1617 C CA . PRO A 1 215 ? -6.276 -0.844 32.861 1.00 78.50 215 PRO A CA 1
ATOM 1618 C C . PRO A 1 215 ? -6.345 0.676 32.673 1.00 78.50 215 PRO A C 1
ATOM 1620 O O . PRO A 1 215 ? -7.370 1.285 32.945 1.00 78.50 215 PRO A O 1
ATOM 1623 N N . SER A 1 216 ? -5.266 1.314 32.209 1.00 79.06 216 SER A N 1
ATOM 1624 C CA . SER A 1 216 ? -5.252 2.761 31.960 1.00 79.06 216 SER A CA 1
ATOM 1625 C C . SER A 1 216 ? -6.097 3.177 30.757 1.00 79.06 216 SER A C 1
ATOM 1627 O O . SER A 1 216 ? -6.527 4.322 30.701 1.00 79.06 216 SER A O 1
ATOM 1629 N N . HIS A 1 217 ? -6.314 2.279 29.792 1.00 82.38 217 HIS A N 1
ATOM 1630 C CA . HIS A 1 217 ? -7.087 2.569 28.580 1.00 82.38 217 HIS A CA 1
ATOM 1631 C C . HIS A 1 217 ? -8.536 2.112 28.773 1.00 82.38 217 HIS A C 1
ATOM 1633 O O . HIS A 1 217 ? -9.476 2.847 28.482 1.00 82.38 217 HIS A O 1
ATOM 1639 N N . PHE A 1 218 ? -8.727 0.932 29.366 1.00 83.50 218 PHE A N 1
ATOM 1640 C CA . PHE A 1 218 ? -10.023 0.291 29.577 1.00 83.50 218 PHE A CA 1
ATOM 1641 C C . PHE A 1 218 ? -10.358 0.141 31.068 1.00 83.50 218 PHE A C 1
ATOM 1643 O O . PHE A 1 218 ? -10.749 -0.934 31.502 1.00 83.50 218 PHE A O 1
ATOM 1650 N N . GLY A 1 219 ? -10.242 1.211 31.864 1.00 77.25 219 GLY A N 1
ATOM 1651 C CA . GLY A 1 219 ? -10.383 1.149 33.334 1.00 77.25 219 GLY A CA 1
ATOM 1652 C C . GLY A 1 219 ? -11.712 0.606 33.874 1.00 77.25 219 GLY A C 1
ATOM 1653 O O . GLY A 1 219 ? -11.785 0.198 35.029 1.00 77.25 219 GLY A O 1
ATOM 1654 N N . ASN A 1 220 ? -12.740 0.553 33.029 1.00 75.44 220 ASN A N 1
ATOM 1655 C CA . ASN A 1 220 ? -14.058 0.019 33.366 1.00 75.44 220 ASN A CA 1
ATOM 1656 C C . ASN A 1 220 ? -14.293 -1.419 32.855 1.00 75.44 220 ASN A C 1
ATOM 1658 O O . ASN A 1 220 ? -15.367 -1.974 33.078 1.00 75.44 220 ASN A O 1
ATOM 1662 N N . TYR A 1 221 ? -13.327 -2.011 32.149 1.00 81.06 221 TYR A N 1
ATOM 1663 C CA . TYR A 1 221 ? -13.335 -3.419 31.755 1.00 81.06 221 TYR A CA 1
ATOM 1664 C C . TYR A 1 221 ? -12.298 -4.184 32.576 1.00 81.06 221 TYR A C 1
ATOM 1666 O O . TYR A 1 221 ? -11.332 -3.617 33.091 1.00 81.06 221 TYR A O 1
ATOM 1674 N N . HIS A 1 222 ? -12.501 -5.488 32.707 1.00 81.12 222 HIS A N 1
ATOM 1675 C CA . HIS A 1 222 ? -11.595 -6.340 33.452 1.00 81.12 222 HIS A CA 1
ATOM 1676 C C . HIS A 1 222 ? -10.317 -6.588 32.647 1.00 81.12 222 HIS A C 1
ATOM 1678 O O . HIS A 1 222 ? -10.296 -7.401 31.734 1.00 81.12 222 HIS A O 1
ATOM 1684 N N . ALA A 1 223 ? -9.246 -5.869 32.976 1.00 82.00 223 ALA A N 1
ATOM 1685 C CA . ALA A 1 223 ? -7.994 -5.946 32.237 1.00 82.00 223 ALA A CA 1
ATOM 1686 C C . ALA A 1 223 ? -7.445 -7.380 32.142 1.00 82.00 223 ALA A C 1
ATOM 1688 O O . ALA A 1 223 ? -7.180 -8.035 33.144 1.00 82.00 223 ALA A O 1
ATOM 1689 N N . GLU A 1 224 ? -7.194 -7.826 30.917 1.00 80.94 224 GLU A N 1
ATOM 1690 C CA . GLU A 1 224 ? -6.559 -9.099 30.608 1.00 80.94 224 GLU A CA 1
ATOM 1691 C C . GLU A 1 224 ? -5.531 -8.869 29.507 1.00 80.94 224 GLU A C 1
ATOM 1693 O O . GLU A 1 224 ? -5.668 -7.984 28.662 1.00 80.94 224 GLU A O 1
ATOM 1698 N N . ALA A 1 225 ? -4.489 -9.692 29.467 1.00 85.25 225 ALA A N 1
ATOM 1699 C CA . ALA A 1 225 ? -3.483 -9.623 28.414 1.00 85.25 225 ALA A CA 1
ATOM 1700 C C . ALA A 1 225 ? -4.003 -10.209 27.076 1.00 85.25 225 ALA A C 1
ATOM 1702 O O . ALA A 1 225 ? -3.347 -11.049 26.463 1.00 85.25 225 ALA A O 1
ATOM 1703 N N . LEU A 1 226 ? -5.197 -9.791 26.642 1.00 87.81 226 LEU A N 1
ATOM 1704 C CA . LEU A 1 226 ? -5.899 -10.272 25.455 1.00 87.81 226 LEU A CA 1
ATOM 1705 C C . LEU A 1 226 ? -5.856 -9.220 24.331 1.00 87.81 226 LEU A C 1
ATOM 1707 O O . LEU A 1 226 ? -6.432 -8.137 24.478 1.00 87.81 226 LEU A O 1
ATOM 1711 N N . PRO A 1 227 ? -5.186 -9.515 23.201 1.00 91.00 227 PRO A N 1
ATOM 1712 C CA . PRO A 1 227 ? -5.252 -8.681 22.004 1.00 91.00 227 PRO A CA 1
ATOM 1713 C C . PRO A 1 227 ? -6.584 -8.863 21.259 1.00 91.00 227 PRO A C 1
ATOM 1715 O O . PRO A 1 227 ? -7.365 -9.755 21.566 1.00 91.00 227 PRO A O 1
ATOM 1718 N N . VAL A 1 228 ? -6.853 -8.044 20.241 1.00 95.25 228 VAL A N 1
ATOM 1719 C CA . VAL A 1 228 ? -7.919 -8.354 19.272 1.00 95.25 228 VAL A CA 1
ATOM 1720 C C . VAL A 1 228 ? -7.495 -9.463 18.301 1.00 95.25 228 VAL A C 1
ATOM 1722 O O . VAL A 1 228 ? -6.302 -9.643 18.022 1.00 95.25 228 VAL A O 1
ATOM 1725 N N . LYS A 1 229 ? -8.479 -10.174 17.736 1.00 97.56 229 LYS A N 1
ATOM 1726 C CA . LYS A 1 229 ? -8.265 -11.149 16.657 1.00 97.56 229 LYS A CA 1
ATOM 1727 C C . LYS A 1 229 ? -9.440 -11.240 15.681 1.00 97.56 229 LYS A C 1
ATOM 1729 O O . LYS A 1 229 ? -10.576 -10.925 16.039 1.00 97.56 229 LYS A O 1
ATOM 1734 N N . ASN A 1 230 ? -9.182 -11.718 14.463 1.00 98.69 230 ASN A N 1
ATOM 1735 C CA . ASN A 1 230 ? -10.184 -11.885 13.402 1.00 98.69 230 ASN A CA 1
ATOM 1736 C C . ASN A 1 230 ? -10.900 -10.563 13.067 1.00 98.69 230 ASN A C 1
ATOM 1738 O O . ASN A 1 230 ? -12.106 -10.437 13.254 1.00 98.69 230 ASN A O 1
ATOM 1742 N N . VAL A 1 231 ? -10.176 -9.544 12.608 1.00 98.88 231 VAL A N 1
ATOM 1743 C CA . VAL A 1 231 ? -10.759 -8.214 12.343 1.00 98.88 231 VAL A CA 1
ATOM 1744 C C . VAL A 1 231 ? -10.850 -7.935 10.846 1.00 98.88 231 VAL A C 1
ATOM 1746 O O . VAL A 1 231 ? -9.903 -8.185 10.104 1.00 98.88 231 VAL A O 1
ATOM 1749 N N . LYS A 1 232 ? -11.968 -7.359 10.395 1.00 98.88 232 LYS A N 1
ATOM 1750 C CA . LYS A 1 232 ? -12.150 -6.875 9.023 1.00 98.88 232 LYS A CA 1
ATOM 1751 C C . LYS A 1 232 ? -12.601 -5.414 9.002 1.00 98.88 232 LYS A C 1
ATOM 1753 O O . LYS A 1 232 ? -13.631 -5.084 9.577 1.00 98.88 232 LYS A O 1
ATOM 1758 N N . VAL A 1 233 ? -11.865 -4.562 8.288 1.00 98.94 233 VAL A N 1
ATOM 1759 C CA . VAL A 1 233 ? -12.221 -3.157 8.019 1.00 98.94 233 VAL A CA 1
ATOM 1760 C C . VAL A 1 233 ? -12.280 -2.942 6.508 1.00 98.94 233 VAL A C 1
ATOM 1762 O O . VAL A 1 233 ? -11.249 -3.036 5.832 1.00 98.94 233 VAL A O 1
ATOM 1765 N N . THR A 1 234 ? -13.472 -2.686 5.960 1.00 98.81 234 THR A N 1
ATOM 1766 C CA . THR A 1 234 ? -13.661 -2.607 4.506 1.00 98.81 234 THR A CA 1
ATOM 1767 C C . THR A 1 234 ? -14.660 -1.552 4.044 1.00 98.81 234 THR A C 1
ATOM 1769 O O . THR A 1 234 ? -15.645 -1.280 4.720 1.00 98.81 234 THR A O 1
ATOM 1772 N N . GLY A 1 235 ? -14.406 -0.945 2.881 1.00 98.56 235 GLY A N 1
ATOM 1773 C CA . GLY A 1 235 ? -15.305 0.053 2.285 1.00 98.56 235 GLY A CA 1
ATOM 1774 C C . GLY A 1 235 ? -15.399 1.371 3.064 1.00 98.56 235 GLY A C 1
ATOM 1775 O O . GLY A 1 235 ? -16.175 2.254 2.704 1.00 98.56 235 GLY A O 1
ATOM 1776 N N . CYS A 1 236 ? -14.599 1.544 4.119 1.00 98.94 236 CYS A N 1
ATOM 1777 C CA . CYS A 1 236 ? -14.678 2.706 4.989 1.00 98.94 236 CYS A CA 1
ATOM 1778 C C . CYS A 1 236 ? -13.970 3.925 4.386 1.00 98.94 236 CYS A C 1
ATOM 1780 O O . CYS A 1 236 ? -13.002 3.816 3.622 1.00 98.94 236 CYS A O 1
ATOM 1782 N N . THR A 1 237 ? -14.429 5.111 4.783 1.00 98.94 237 THR A N 1
ATOM 1783 C CA . THR A 1 237 ? -13.784 6.388 4.468 1.00 98.94 237 THR A CA 1
ATOM 1784 C C . THR A 1 237 ? -13.262 7.054 5.732 1.00 98.94 237 THR A C 1
ATOM 1786 O O . THR A 1 237 ? -13.979 7.162 6.721 1.00 98.94 237 THR A O 1
ATOM 1789 N N . PHE A 1 238 ? -12.031 7.551 5.674 1.00 98.88 238 PHE A N 1
ATOM 1790 C CA . PHE A 1 238 ? -11.375 8.291 6.748 1.00 98.88 238 PHE A CA 1
ATOM 1791 C C . PHE A 1 238 ? -10.943 9.645 6.203 1.00 98.88 238 PHE A C 1
ATOM 1793 O O . PHE A 1 238 ? -10.287 9.706 5.159 1.00 98.88 238 PHE A O 1
ATOM 1800 N N . THR A 1 239 ? -11.336 10.739 6.849 1.00 98.38 239 THR A N 1
ATOM 1801 C CA . THR A 1 239 ? -11.002 12.093 6.384 1.00 98.38 239 THR A CA 1
ATOM 1802 C C . THR A 1 239 ? -10.693 13.010 7.550 1.00 98.38 239 THR A C 1
ATOM 1804 O O . THR A 1 239 ? -11.511 13.123 8.450 1.00 98.38 239 THR A O 1
ATOM 1807 N N . ASN A 1 240 ? -9.550 13.703 7.519 1.00 96.06 240 ASN A N 1
ATOM 1808 C CA . ASN A 1 240 ? -9.190 14.664 8.568 1.00 96.06 240 ASN A CA 1
ATOM 1809 C C . ASN A 1 240 ? -9.154 14.011 9.970 1.00 96.06 240 ASN A C 1
ATOM 1811 O O . ASN A 1 240 ? -9.802 14.449 10.919 1.00 96.06 240 ASN A O 1
ATOM 1815 N N . VAL A 1 241 ? -8.420 12.899 10.066 1.00 95.75 241 VAL A N 1
ATOM 1816 C CA . VAL A 1 241 ? -8.174 12.138 11.304 1.00 95.75 241 VAL A CA 1
ATOM 1817 C C . VAL A 1 241 ? -6.664 12.014 11.532 1.00 95.75 241 VAL A C 1
ATOM 1819 O O . VAL A 1 241 ? -5.911 12.042 10.558 1.00 95.75 241 VAL A O 1
ATOM 1822 N N . PRO A 1 242 ? -6.140 11.862 12.760 1.00 93.06 242 PRO A N 1
ATOM 1823 C CA . PRO A 1 242 ? -4.694 11.763 12.940 1.00 93.06 242 PRO A CA 1
ATOM 1824 C C . PRO A 1 242 ? -4.127 10.481 12.332 1.00 93.06 242 PRO A C 1
ATOM 1826 O O . PRO A 1 242 ? -3.152 10.528 11.569 1.00 93.06 242 PRO A O 1
ATOM 1829 N N . ARG A 1 243 ? -4.781 9.351 12.619 1.00 94.38 243 ARG A N 1
ATOM 1830 C CA . ARG A 1 243 ? -4.516 8.043 12.016 1.00 94.38 243 ARG A CA 1
ATOM 1831 C C . ARG A 1 243 ? -5.833 7.352 11.669 1.00 94.38 243 ARG A C 1
ATOM 1833 O O . ARG A 1 243 ? -6.792 7.482 12.420 1.00 94.38 243 ARG A O 1
ATOM 1840 N N . ALA A 1 244 ? -5.908 6.627 10.551 1.00 98.12 244 ALA A N 1
ATOM 1841 C CA . ALA A 1 244 ? -7.163 5.975 10.161 1.00 98.12 244 ALA A CA 1
ATOM 1842 C C . ALA A 1 244 ? -7.413 4.692 10.964 1.00 98.12 244 ALA A C 1
ATOM 1844 O O . ALA A 1 244 ? -8.394 4.597 11.697 1.00 98.12 244 ALA A O 1
ATOM 1845 N N . VAL A 1 245 ? -6.507 3.720 10.847 1.00 98.44 245 VAL A N 1
ATOM 1846 C CA . VAL A 1 245 ? -6.608 2.423 11.530 1.00 98.44 245 VAL A CA 1
ATOM 1847 C C . VAL A 1 245 ? -5.255 2.063 12.112 1.00 98.44 245 VAL A C 1
ATOM 1849 O O . VAL A 1 245 ? -4.232 2.194 11.428 1.00 98.44 245 VAL A O 1
ATOM 1852 N N . GLY A 1 246 ? -5.238 1.577 13.347 1.00 95.81 246 GLY A N 1
ATOM 1853 C CA . GLY A 1 246 ? -3.984 1.129 13.919 1.00 95.81 246 GLY A CA 1
ATOM 1854 C C . GLY A 1 246 ? -4.003 0.783 15.391 1.00 95.81 246 GLY A C 1
ATOM 1855 O O . GLY A 1 246 ? -5.056 0.630 16.005 1.00 95.81 246 GLY A O 1
ATOM 1856 N N . SER A 1 247 ? -2.790 0.678 15.921 1.00 91.75 247 SER A N 1
ATOM 1857 C CA . SER A 1 247 ? -2.501 0.591 17.343 1.00 91.75 247 SER A CA 1
ATOM 1858 C C . SER A 1 247 ? -1.235 1.389 17.663 1.00 91.75 247 SER A C 1
ATOM 1860 O O . SER A 1 247 ? -0.313 1.506 16.843 1.00 91.75 247 SER A O 1
ATOM 1862 N N . HIS A 1 248 ? -1.166 1.913 18.882 1.00 86.75 248 HIS A N 1
ATOM 1863 C CA . HIS A 1 248 ? 0.056 2.484 19.452 1.00 86.75 248 HIS A CA 1
ATOM 1864 C C . HIS A 1 248 ? 0.469 1.766 20.748 1.00 86.75 248 HIS A C 1
ATOM 1866 O O . HIS A 1 248 ? 1.221 2.293 21.569 1.00 86.75 248 HIS A O 1
ATOM 1872 N N . THR A 1 249 ? 0.008 0.526 20.886 1.00 86.75 249 THR A N 1
ATOM 1873 C CA . THR A 1 249 ? 0.199 -0.341 22.042 1.00 86.75 249 THR A CA 1
ATOM 1874 C C . THR A 1 249 ? 0.458 -1.784 21.615 1.00 86.75 249 THR A C 1
ATOM 1876 O O . THR A 1 249 ? 0.025 -2.220 20.542 1.00 86.75 249 THR A O 1
ATOM 1879 N N . ALA A 1 250 ? 1.168 -2.537 22.456 1.00 88.56 250 ALA A N 1
ATOM 1880 C CA . ALA A 1 250 ? 1.424 -3.957 22.239 1.00 88.56 250 ALA A CA 1
ATOM 1881 C C . ALA A 1 250 ? 1.623 -4.725 23.550 1.00 88.56 250 ALA A C 1
ATOM 1883 O O . ALA A 1 250 ? 2.129 -4.195 24.540 1.00 88.56 250 ALA A O 1
ATOM 1884 N N . ILE A 1 251 ? 1.303 -6.020 23.522 1.00 88.25 251 ILE A N 1
ATOM 1885 C CA . ILE A 1 251 ? 1.717 -6.979 24.549 1.00 88.25 251 ILE A CA 1
ATOM 1886 C C . ILE A 1 251 ? 2.845 -7.835 23.985 1.00 88.25 251 ILE A C 1
ATOM 1888 O O . ILE A 1 251 ? 2.695 -8.494 22.952 1.00 88.25 251 ILE A O 1
ATOM 1892 N N . LEU A 1 252 ? 3.978 -7.857 24.678 1.00 87.44 252 LEU A N 1
ATOM 1893 C CA . LEU A 1 252 ? 5.091 -8.727 24.327 1.00 87.44 252 LEU A CA 1
ATOM 1894 C C . LEU A 1 252 ? 4.623 -10.191 24.294 1.00 87.44 252 LEU A C 1
ATOM 1896 O O . LEU A 1 252 ? 3.948 -10.646 25.212 1.00 87.44 252 LEU A O 1
ATOM 1900 N N . ASN A 1 253 ? 4.997 -10.933 23.248 1.00 90.25 253 ASN A N 1
ATOM 1901 C CA . ASN A 1 253 ? 4.603 -12.332 23.017 1.00 90.25 253 ASN A CA 1
ATOM 1902 C C . ASN A 1 253 ? 3.106 -12.588 22.736 1.00 90.25 253 ASN A C 1
ATOM 1904 O O . ASN A 1 253 ? 2.727 -13.750 22.599 1.00 90.25 253 ASN A O 1
ATOM 1908 N N . ALA A 1 254 ? 2.269 -11.553 22.612 1.00 91.62 254 ALA A N 1
ATOM 1909 C CA . ALA A 1 254 ? 0.850 -11.696 22.276 1.00 91.62 254 ALA A CA 1
ATOM 1910 C C . ALA A 1 254 ? 0.444 -10.713 21.162 1.00 91.62 254 ALA A C 1
ATOM 1912 O O . ALA A 1 254 ? -0.133 -9.659 21.441 1.00 91.62 254 ALA A O 1
ATOM 1913 N N . PRO A 1 255 ? 0.787 -11.020 19.897 1.00 94.00 255 PRO A N 1
ATOM 1914 C CA . PRO A 1 255 ? 0.432 -10.164 18.776 1.00 94.00 255 PRO A CA 1
ATOM 1915 C C . PRO A 1 255 ? -1.080 -10.149 18.519 1.00 94.00 255 PRO A C 1
ATOM 1917 O O . PRO A 1 255 ? -1.770 -11.143 18.752 1.00 94.00 255 PRO A O 1
ATOM 1920 N N . MET A 1 256 ? -1.584 -9.042 17.970 1.00 95.31 256 MET A N 1
ATOM 1921 C CA . MET A 1 256 ? -2.929 -9.007 17.378 1.00 95.31 256 MET A CA 1
ATOM 1922 C C . MET A 1 256 ? -2.931 -9.828 16.086 1.00 95.31 256 MET A C 1
ATOM 1924 O O . MET A 1 256 ? -1.957 -9.777 15.334 1.00 95.31 256 MET A O 1
ATOM 1928 N N . THR A 1 257 ? -3.984 -10.609 15.835 1.00 97.44 257 THR A N 1
ATOM 1929 C CA . THR A 1 257 ? -3.951 -11.661 14.798 1.00 97.44 257 THR A CA 1
ATOM 1930 C C . THR A 1 257 ? -5.133 -11.639 13.839 1.00 97.44 257 THR A C 1
ATOM 1932 O O . THR A 1 257 ? -6.234 -11.230 14.199 1.00 97.44 257 THR A O 1
ATOM 1935 N N . ASP A 1 258 ? -4.906 -12.100 12.608 1.00 98.69 258 ASP A N 1
ATOM 1936 C CA . ASP A 1 258 ? -5.951 -12.354 11.607 1.00 98.69 258 ASP A CA 1
ATOM 1937 C C . ASP A 1 258 ? -6.724 -11.077 11.225 1.00 98.69 258 ASP A C 1
ATOM 1939 O O . ASP A 1 258 ? -7.939 -10.974 11.406 1.00 98.69 258 ASP A O 1
ATOM 1943 N N . ILE A 1 259 ? -6.013 -10.062 10.722 1.00 98.81 259 ILE A N 1
ATOM 1944 C CA . ILE A 1 259 ? -6.584 -8.729 10.462 1.00 98.81 259 ILE A CA 1
ATOM 1945 C C . ILE A 1 259 ? -6.547 -8.383 8.972 1.00 98.81 259 ILE A C 1
ATOM 1947 O O . ILE A 1 259 ? -5.507 -8.454 8.322 1.00 98.81 259 ILE A O 1
ATOM 1951 N N . THR A 1 260 ? -7.681 -7.949 8.425 1.00 98.94 260 THR A N 1
ATOM 1952 C CA . THR A 1 260 ? -7.817 -7.484 7.039 1.00 98.94 260 THR A CA 1
ATOM 1953 C C . THR A 1 260 ? -8.286 -6.032 6.991 1.00 98.94 260 THR A C 1
ATOM 1955 O O . THR A 1 260 ? -9.348 -5.698 7.513 1.00 98.94 260 THR A O 1
ATOM 1958 N N . ILE A 1 261 ? -7.521 -5.175 6.313 1.00 98.94 261 ILE A N 1
ATOM 1959 C CA . ILE A 1 261 ? -7.865 -3.776 6.027 1.00 98.94 261 ILE A CA 1
ATOM 1960 C C . ILE A 1 261 ? -7.881 -3.612 4.507 1.00 98.94 261 ILE A C 1
ATOM 1962 O O . ILE A 1 261 ? -6.822 -3.528 3.875 1.00 98.94 261 ILE A O 1
ATOM 1966 N N . GLU A 1 262 ? -9.071 -3.599 3.903 1.00 98.62 262 GLU A N 1
ATOM 1967 C CA . GLU A 1 262 ? -9.193 -3.648 2.445 1.00 98.62 262 GLU A CA 1
ATOM 1968 C C . GLU A 1 262 ? -10.186 -2.662 1.830 1.00 98.62 262 GLU A C 1
ATOM 1970 O O . GLU A 1 262 ? -11.286 -2.456 2.338 1.00 98.62 262 GLU A O 1
ATOM 1975 N N . ASN A 1 263 ? -9.823 -2.114 0.669 1.00 98.69 263 ASN A N 1
ATOM 1976 C CA . ASN A 1 263 ? -10.684 -1.256 -0.153 1.00 98.69 263 ASN A CA 1
ATOM 1977 C C . ASN A 1 263 ? -11.200 0.003 0.573 1.00 98.69 263 ASN A C 1
ATOM 1979 O O . ASN A 1 263 ? -12.311 0.461 0.312 1.00 98.69 263 ASN A O 1
ATOM 1983 N N . ASN A 1 264 ? -10.404 0.570 1.484 1.00 98.94 264 ASN A N 1
ATOM 1984 C CA . ASN A 1 264 ? -10.751 1.800 2.197 1.00 98.94 264 ASN A CA 1
ATOM 1985 C C . ASN A 1 264 ? -10.215 3.046 1.477 1.00 98.94 264 ASN A C 1
ATOM 1987 O O . ASN A 1 264 ? -9.182 3.005 0.798 1.00 98.94 264 ASN A O 1
ATOM 1991 N N . THR A 1 265 ? -10.890 4.178 1.678 1.00 98.88 265 THR A N 1
ATOM 1992 C CA . THR A 1 265 ? -10.431 5.501 1.230 1.00 98.88 265 THR A CA 1
ATOM 1993 C C . THR A 1 265 ? -9.957 6.309 2.430 1.00 98.88 265 THR A C 1
ATOM 1995 O O . THR A 1 265 ? -10.743 6.668 3.298 1.00 98.88 265 THR A O 1
ATOM 1998 N N . ILE A 1 266 ? -8.666 6.616 2.482 1.00 98.88 266 ILE A N 1
ATOM 1999 C CA . ILE A 1 266 ? -8.029 7.351 3.574 1.00 98.88 266 ILE A CA 1
ATOM 2000 C C . ILE A 1 266 ? -7.464 8.651 3.014 1.00 98.88 266 ILE A C 1
ATOM 2002 O O . ILE A 1 266 ? -6.669 8.647 2.067 1.00 98.88 266 ILE A O 1
ATOM 2006 N N . LYS A 1 267 ? -7.887 9.778 3.576 1.00 97.88 267 LYS A N 1
ATOM 2007 C CA . LYS A 1 267 ? -7.556 11.091 3.040 1.00 97.88 267 LYS A CA 1
ATOM 2008 C C . LYS A 1 267 ? -7.289 12.109 4.140 1.00 97.88 267 LYS A C 1
ATOM 2010 O O . LYS A 1 267 ? -7.955 12.116 5.166 1.00 97.88 267 LYS A O 1
ATOM 2015 N N . ASP A 1 268 ? -6.334 12.997 3.886 1.00 95.69 268 ASP A N 1
ATOM 2016 C CA . ASP A 1 268 ? -6.037 14.149 4.743 1.00 95.69 268 ASP A CA 1
ATOM 2017 C C . ASP A 1 268 ? -5.729 13.742 6.197 1.00 95.69 268 ASP A C 1
ATOM 2019 O O . ASP A 1 268 ? -6.143 14.426 7.131 1.00 95.69 268 ASP A O 1
ATOM 2023 N N . CYS A 1 269 ? -5.039 12.612 6.417 1.00 93.62 269 CYS A N 1
ATOM 2024 C CA . CYS A 1 269 ? -4.628 12.272 7.777 1.00 93.62 269 CYS A CA 1
ATOM 2025 C C . CYS A 1 269 ? -3.554 13.242 8.276 1.00 93.62 269 CYS A C 1
ATOM 2027 O O . CYS A 1 269 ? -2.665 13.625 7.514 1.00 93.62 269 CYS A O 1
ATOM 2029 N N . ILE A 1 270 ? -3.577 13.557 9.572 1.00 89.81 270 ILE A N 1
ATOM 2030 C CA . ILE A 1 270 ? -2.587 14.451 10.200 1.00 89.81 270 ILE A CA 1
ATOM 2031 C C . ILE A 1 270 ? -1.234 13.741 10.378 1.00 89.81 270 ILE A C 1
ATOM 2033 O O . ILE A 1 270 ? -0.202 14.400 10.399 1.00 89.81 270 ILE A O 1
ATOM 2037 N N . SER A 1 271 ? -1.205 12.403 10.458 1.00 90.38 271 SER A N 1
ATOM 2038 C CA . SER A 1 271 ? 0.042 11.632 10.553 1.00 90.38 271 SER A CA 1
ATOM 2039 C C . SER A 1 271 ? 0.081 10.417 9.624 1.00 90.38 271 SER A C 1
ATOM 2041 O O . SER A 1 271 ? 0.752 10.461 8.592 1.00 90.38 271 SER A O 1
ATOM 2043 N N . ALA A 1 272 ? -0.624 9.327 9.938 1.00 92.44 272 ALA A N 1
ATOM 2044 C CA . ALA A 1 272 ? -0.514 8.076 9.181 1.00 92.44 272 ALA A CA 1
ATOM 2045 C C . ALA A 1 272 ? -1.850 7.631 8.591 1.00 92.44 272 ALA A C 1
ATOM 2047 O O . ALA A 1 272 ? -2.908 7.859 9.167 1.00 92.44 272 ALA A O 1
ATOM 2048 N N . GLY A 1 273 ? -1.809 6.949 7.448 1.00 96.56 273 GLY A N 1
ATOM 2049 C CA . GLY A 1 273 ? -2.957 6.179 6.993 1.00 96.56 273 GLY A CA 1
ATOM 2050 C C . GLY A 1 273 ? -3.186 4.993 7.925 1.00 96.56 273 GLY A C 1
ATOM 2051 O O . GLY A 1 273 ? -4.107 5.000 8.735 1.00 96.56 273 GLY A O 1
ATOM 2052 N N . ILE A 1 274 ? -2.307 3.997 7.839 1.00 97.81 274 ILE A N 1
ATOM 2053 C CA . ILE A 1 274 ? -2.389 2.769 8.637 1.00 97.81 274 ILE A CA 1
ATOM 2054 C C . ILE A 1 274 ? -1.097 2.606 9.435 1.00 97.81 274 ILE A C 1
ATOM 2056 O O . ILE A 1 274 ? -0.007 2.690 8.865 1.00 97.81 274 ILE A O 1
ATOM 2060 N N . GLN A 1 275 ? -1.209 2.352 10.738 1.00 94.69 275 GLN A N 1
ATOM 2061 C CA . GLN A 1 275 ? -0.059 2.090 11.603 1.00 94.69 275 GLN A CA 1
ATOM 2062 C C . GLN A 1 275 ? -0.318 0.868 12.479 1.00 94.69 275 GLN A C 1
ATOM 2064 O O . GLN A 1 275 ? -1.176 0.905 13.350 1.00 94.69 275 GLN A O 1
ATOM 2069 N N . ILE A 1 276 ? 0.447 -0.199 12.278 1.00 94.62 276 ILE A N 1
ATOM 2070 C CA . ILE A 1 276 ? 0.293 -1.446 13.031 1.00 94.62 276 ILE A CA 1
ATOM 2071 C C . ILE A 1 276 ? 1.526 -1.703 13.892 1.00 94.62 276 ILE A C 1
ATOM 2073 O O . ILE A 1 276 ? 2.654 -1.438 13.465 1.00 94.62 276 ILE A O 1
ATOM 2077 N N . CYS A 1 277 ? 1.315 -2.236 15.093 1.00 91.38 277 CYS A N 1
ATOM 2078 C CA . CYS A 1 277 ? 2.385 -2.580 16.022 1.00 91.38 277 CYS A CA 1
ATOM 2079 C C . CYS A 1 277 ? 2.156 -3.966 16.614 1.00 91.38 277 CYS A C 1
ATOM 2081 O O . CYS A 1 277 ? 1.136 -4.188 17.259 1.00 91.38 277 CYS A O 1
ATOM 2083 N N . ASN A 1 278 ? 3.115 -4.877 16.428 1.00 92.88 278 ASN A N 1
ATOM 2084 C CA . ASN A 1 278 ? 3.050 -6.250 16.934 1.00 92.88 278 ASN A CA 1
ATOM 2085 C C . ASN A 1 278 ? 1.803 -7.013 16.442 1.00 92.88 278 ASN A C 1
ATOM 2087 O O . ASN A 1 278 ? 1.056 -7.591 17.230 1.00 92.88 278 ASN A O 1
ATOM 2091 N N . TRP A 1 279 ? 1.535 -6.968 15.135 1.00 96.12 279 TRP A N 1
ATOM 2092 C CA . TRP A 1 279 ? 0.443 -7.725 14.508 1.00 96.12 279 TRP A CA 1
ATOM 2093 C C . TRP A 1 279 ? 0.994 -8.901 13.697 1.00 96.12 279 TRP A C 1
ATOM 2095 O O . TRP A 1 279 ? 2.134 -8.855 13.231 1.00 96.12 279 TRP A O 1
ATOM 2105 N N . LYS A 1 280 ? 0.180 -9.943 13.512 1.00 97.56 280 LYS A N 1
ATOM 2106 C CA . LYS A 1 280 ? 0.514 -11.161 12.765 1.00 97.56 280 LYS A CA 1
ATOM 2107 C C . LYS A 1 280 ? -0.676 -11.644 11.927 1.00 97.56 280 LYS A C 1
ATOM 2109 O O . LYS A 1 280 ? -1.820 -11.457 12.321 1.00 97.56 280 LYS A O 1
ATOM 2114 N N . ASN A 1 281 ? -0.407 -12.263 10.780 1.00 98.56 281 ASN A N 1
ATOM 2115 C CA . ASN A 1 281 ? -1.391 -12.650 9.768 1.00 98.56 281 ASN A CA 1
ATOM 2116 C C . ASN A 1 281 ? -2.282 -11.466 9.352 1.00 98.56 281 ASN A C 1
ATOM 2118 O O . ASN A 1 281 ? -3.457 -11.376 9.717 1.00 98.56 281 ASN A O 1
ATOM 2122 N N . VAL A 1 282 ? -1.689 -10.508 8.633 1.00 98.81 282 VAL A N 1
ATOM 2123 C CA . VAL A 1 282 ? -2.345 -9.238 8.284 1.00 98.81 282 VAL A CA 1
ATOM 2124 C C . VAL A 1 282 ? -2.388 -9.040 6.774 1.00 98.81 282 VAL A C 1
ATOM 2126 O O . VAL A 1 282 ? -1.366 -9.132 6.099 1.00 98.81 282 VAL A O 1
ATOM 2129 N N . THR A 1 283 ? -3.555 -8.675 6.244 1.00 98.88 283 THR A N 1
ATOM 2130 C CA . THR A 1 283 ? -3.730 -8.262 4.844 1.00 98.88 283 THR A CA 1
ATOM 2131 C C . THR A 1 283 ? -4.120 -6.787 4.762 1.00 98.88 283 THR A C 1
ATOM 2133 O O . THR A 1 283 ? -5.177 -6.392 5.248 1.00 98.88 283 THR A O 1
ATOM 2136 N N . ILE A 1 284 ? -3.295 -5.967 4.103 1.00 98.94 284 ILE A N 1
ATOM 2137 C CA . ILE A 1 284 ? -3.586 -4.558 3.793 1.00 98.94 284 ILE A CA 1
ATOM 2138 C C . ILE A 1 284 ? -3.656 -4.406 2.275 1.00 98.94 284 ILE A C 1
ATOM 2140 O O . ILE A 1 284 ? -2.620 -4.369 1.600 1.00 98.94 284 ILE A O 1
ATOM 2144 N N . LYS A 1 285 ? -4.875 -4.341 1.728 1.00 98.88 285 LYS A N 1
ATOM 2145 C CA . LYS A 1 285 ? -5.091 -4.502 0.286 1.00 98.88 285 LYS A CA 1
ATOM 2146 C C . LYS A 1 285 ? -6.007 -3.461 -0.346 1.00 98.88 285 LYS A C 1
ATOM 2148 O O . LYS A 1 285 ? -7.094 -3.199 0.152 1.00 98.88 285 LYS A O 1
ATOM 2153 N N . GLY A 1 286 ? -5.625 -2.926 -1.505 1.00 98.56 286 GLY A N 1
ATOM 2154 C CA . GLY A 1 286 ? -6.546 -2.132 -2.332 1.00 98.56 286 GLY A CA 1
ATOM 2155 C C . GLY A 1 286 ? -6.974 -0.793 -1.719 1.00 98.56 286 GLY A C 1
ATOM 2156 O O . GLY A 1 286 ? -7.940 -0.190 -2.178 1.00 98.56 286 GLY A O 1
ATOM 2157 N N . ASN A 1 287 ? -6.290 -0.318 -0.675 1.00 98.94 287 ASN A N 1
ATOM 2158 C CA . ASN A 1 287 ? -6.621 0.949 -0.031 1.00 98.94 287 ASN A CA 1
ATOM 2159 C C . ASN A 1 287 ? -6.086 2.127 -0.855 1.00 98.94 287 ASN A C 1
ATOM 2161 O O . ASN A 1 287 ? -5.013 2.051 -1.463 1.00 98.94 287 ASN A O 1
ATOM 2165 N N . THR A 1 288 ? -6.815 3.240 -0.835 1.00 98.81 288 THR A N 1
ATOM 2166 C CA . THR A 1 288 ? -6.383 4.513 -1.423 1.00 98.81 288 THR A CA 1
ATOM 2167 C C . THR A 1 288 ? -6.042 5.488 -0.304 1.00 98.81 288 THR A C 1
ATOM 2169 O O . THR A 1 288 ? -6.934 5.925 0.412 1.00 98.81 288 THR A O 1
ATOM 2172 N N . ILE A 1 289 ? -4.762 5.831 -0.153 1.00 98.69 289 ILE A N 1
ATOM 2173 C CA . ILE A 1 289 ? -4.239 6.724 0.888 1.00 98.69 289 ILE A CA 1
ATOM 2174 C C . ILE A 1 289 ? -3.719 7.998 0.224 1.00 98.69 289 ILE A C 1
ATOM 2176 O O . ILE A 1 289 ? -2.779 7.950 -0.571 1.00 98.69 289 ILE A O 1
ATOM 2180 N N . THR A 1 290 ? -4.318 9.147 0.529 1.00 97.44 290 THR A N 1
ATOM 2181 C CA . THR A 1 290 ? -3.991 10.416 -0.137 1.00 97.44 290 THR A CA 1
ATOM 2182 C C . THR A 1 290 ? -3.820 11.563 0.843 1.00 97.44 290 THR A C 1
ATOM 2184 O O . THR A 1 290 ? -4.547 11.670 1.821 1.00 97.44 290 THR A O 1
ATOM 2187 N N . ASN A 1 291 ? -2.875 12.460 0.556 1.00 94.62 291 ASN A N 1
ATOM 2188 C CA . ASN A 1 291 ? -2.637 13.664 1.357 1.00 94.62 291 ASN A CA 1
ATOM 2189 C C . ASN A 1 291 ? -2.319 13.389 2.844 1.00 94.62 291 ASN A C 1
ATOM 2191 O O . ASN A 1 291 ? -2.563 14.229 3.702 1.00 94.62 291 ASN A O 1
ATOM 2195 N N . CYS A 1 292 ? -1.753 12.220 3.145 1.00 93.19 292 CYS A N 1
ATOM 2196 C CA . CYS A 1 292 ? -1.229 11.887 4.469 1.00 93.19 292 CYS A CA 1
ATOM 2197 C C . CYS A 1 292 ? 0.293 12.125 4.501 1.00 93.19 292 CYS A C 1
ATOM 2199 O O . CYS A 1 292 ? 0.934 12.042 3.447 1.00 93.19 292 CYS A O 1
ATOM 2201 N N . PRO A 1 293 ? 0.896 12.386 5.670 1.00 89.88 293 PRO A N 1
ATOM 2202 C CA . PRO A 1 293 ? 2.353 12.376 5.822 1.00 89.88 293 PRO A CA 1
ATOM 2203 C C . PRO A 1 293 ? 3.008 10.991 5.747 1.00 89.88 293 PRO A C 1
ATOM 2205 O O . PRO A 1 293 ? 4.128 10.854 5.249 1.00 89.88 293 PRO A O 1
ATOM 2208 N N . ARG A 1 294 ? 2.320 9.951 6.231 1.00 93.00 294 ARG A N 1
ATOM 2209 C CA . ARG A 1 294 ? 2.771 8.551 6.194 1.00 93.00 294 ARG A CA 1
ATOM 2210 C C . ARG A 1 294 ? 1.683 7.654 5.608 1.00 93.00 294 ARG A C 1
ATOM 2212 O O . ARG A 1 294 ? 0.503 7.820 5.912 1.00 93.00 294 ARG A O 1
ATOM 2219 N N . GLY A 1 295 ? 2.081 6.707 4.759 1.00 96.81 295 GLY A N 1
ATOM 2220 C CA . GLY A 1 295 ? 1.162 5.755 4.134 1.00 96.81 295 GLY A CA 1
ATOM 2221 C C . GLY A 1 295 ? 0.813 4.600 5.070 1.00 96.81 295 GLY A C 1
ATOM 2222 O O . GLY A 1 295 ? -0.180 4.660 5.796 1.00 96.81 295 GLY A O 1
ATOM 2223 N N . ILE A 1 296 ? 1.640 3.554 5.039 1.00 97.88 296 ILE A N 1
ATOM 2224 C CA . ILE A 1 296 ? 1.494 2.344 5.859 1.00 97.88 296 ILE A CA 1
ATOM 2225 C C . ILE A 1 296 ? 2.766 2.146 6.683 1.00 97.88 296 ILE A C 1
ATOM 2227 O O . ILE A 1 296 ? 3.867 2.124 6.131 1.00 97.88 296 ILE A O 1
ATOM 2231 N N . ALA A 1 297 ? 2.625 1.975 7.994 1.00 95.00 297 ALA A N 1
ATOM 2232 C CA . ALA A 1 297 ? 3.734 1.722 8.904 1.00 95.00 297 ALA A CA 1
ATOM 2233 C C . ALA A 1 297 ? 3.533 0.410 9.671 1.00 95.00 297 ALA A C 1
ATOM 2235 O O . ALA A 1 297 ? 2.496 0.202 10.295 1.00 95.00 297 ALA A O 1
ATOM 2236 N N . VAL A 1 298 ? 4.544 -0.456 9.619 1.00 95.31 298 VAL A N 1
ATOM 2237 C CA . VAL A 1 298 ? 4.613 -1.739 10.321 1.00 95.31 298 VAL A CA 1
ATOM 2238 C C . VAL A 1 298 ? 5.737 -1.675 11.341 1.00 95.31 298 VAL A C 1
ATOM 2240 O O . VAL A 1 298 ? 6.905 -1.499 10.973 1.00 95.31 298 VAL A O 1
ATOM 2243 N N . PHE A 1 299 ? 5.384 -1.842 12.611 1.00 91.44 299 PHE A N 1
ATOM 2244 C CA . PHE A 1 299 ? 6.319 -1.823 13.726 1.00 91.44 299 PHE A CA 1
ATOM 2245 C C . PHE A 1 299 ? 6.350 -3.158 14.468 1.00 91.44 299 PHE A C 1
ATOM 2247 O O . PHE A 1 299 ? 5.334 -3.847 14.567 1.00 91.44 299 PHE A O 1
ATOM 2254 N N . SER A 1 300 ? 7.529 -3.516 14.992 1.00 87.56 300 SER A N 1
ATOM 2255 C CA . SER A 1 300 ? 7.673 -4.659 15.899 1.00 87.56 300 SER A CA 1
ATOM 2256 C C . SER A 1 300 ? 7.060 -4.338 17.263 1.00 87.56 300 SER A C 1
ATOM 2258 O O . SER A 1 300 ? 5.851 -4.406 17.424 1.00 87.56 300 SER A O 1
ATOM 2260 N N . VAL A 1 301 ? 7.881 -3.952 18.238 1.00 81.50 301 VAL A N 1
ATOM 2261 C CA . VAL A 1 301 ? 7.471 -3.682 19.624 1.00 81.50 301 VAL A CA 1
ATOM 2262 C C . VAL A 1 301 ? 7.542 -2.198 19.989 1.00 81.50 301 VAL A C 1
ATOM 2264 O O . VAL A 1 301 ? 7.220 -1.841 21.112 1.00 81.50 301 VAL A O 1
ATOM 2267 N N . ASN A 1 302 ? 7.976 -1.320 19.081 1.00 80.38 302 ASN A N 1
ATOM 2268 C CA . ASN A 1 302 ? 7.939 0.127 19.300 1.00 80.38 302 ASN A CA 1
ATOM 2269 C C . ASN A 1 302 ? 6.758 0.742 18.557 1.00 80.38 302 ASN A C 1
ATOM 2271 O O . ASN A 1 302 ? 6.844 1.059 17.369 1.00 80.38 302 ASN A O 1
ATOM 2275 N N . CYS A 1 303 ? 5.660 0.929 19.274 1.00 75.62 303 CYS A N 1
ATOM 2276 C CA . CYS A 1 303 ? 4.413 1.395 18.686 1.00 75.62 303 CYS A CA 1
ATOM 2277 C C . CYS A 1 303 ? 4.345 2.919 18.520 1.00 75.62 303 CYS A C 1
ATOM 2279 O O . CYS A 1 303 ? 3.455 3.435 17.846 1.00 75.62 303 CYS A O 1
ATOM 2281 N N . ASN A 1 304 ? 5.315 3.644 19.082 1.00 70.94 304 ASN A N 1
ATOM 2282 C CA . ASN A 1 304 ? 5.387 5.100 19.032 1.00 70.94 304 ASN A CA 1
ATOM 2283 C C . ASN A 1 304 ? 6.256 5.628 17.895 1.00 70.94 304 ASN A C 1
ATOM 2285 O O . ASN A 1 304 ? 6.636 6.792 17.944 1.00 70.94 304 ASN A O 1
ATOM 2289 N N . GLY A 1 305 ? 6.492 4.803 16.869 1.00 61.47 305 GLY A N 1
ATOM 2290 C CA . GLY A 1 305 ? 7.028 5.133 15.552 1.00 61.47 305 GLY A CA 1
ATOM 2291 C C . GLY A 1 305 ? 8.463 5.673 15.500 1.00 61.47 305 GLY A C 1
ATOM 2292 O O . GLY A 1 305 ? 9.060 6.122 16.476 1.00 61.47 305 GLY A O 1
ATOM 2293 N N . GLY A 1 306 ? 9.032 5.635 14.296 1.00 56.28 306 GLY A N 1
ATOM 2294 C CA . GLY A 1 306 ? 10.398 6.096 14.055 1.00 56.28 306 GLY A CA 1
ATOM 2295 C C . GLY A 1 306 ? 11.466 5.203 14.691 1.00 56.28 306 GLY A C 1
ATOM 2296 O O . GLY A 1 306 ? 11.220 4.076 15.106 1.00 56.28 306 GLY A O 1
ATOM 2297 N N . GLU A 1 307 ? 12.693 5.709 14.738 1.00 55.59 307 GLU A N 1
ATOM 2298 C CA . GLU A 1 307 ? 13.816 5.081 15.452 1.00 55.59 307 GLU A CA 1
ATOM 2299 C C . GLU A 1 307 ? 13.882 5.584 16.901 1.00 55.59 307 GLU A C 1
ATOM 2301 O O . GLU A 1 307 ? 14.964 5.726 17.475 1.00 55.59 307 GLU A O 1
ATOM 2306 N N . SER A 1 308 ? 12.714 5.913 17.465 1.00 55.06 308 SER A N 1
ATOM 2307 C CA . SER A 1 308 ? 12.587 6.403 18.829 1.00 55.06 308 SER A CA 1
ATOM 2308 C C . SER A 1 308 ? 13.205 5.400 19.797 1.00 55.06 308 SER A C 1
ATOM 2310 O O . SER A 1 308 ? 13.023 4.186 19.694 1.00 55.06 308 SER A O 1
ATOM 2312 N N . SER A 1 309 ? 13.964 5.922 20.751 1.00 51.22 309 SER A N 1
ATOM 2313 C CA . SER A 1 309 ? 14.560 5.146 21.830 1.00 51.22 309 SER A CA 1
ATOM 2314 C C . SER A 1 309 ? 13.572 4.808 22.947 1.00 51.22 309 SER A C 1
ATOM 2316 O O . SER A 1 309 ? 13.942 4.080 23.859 1.00 51.22 309 SER A O 1
ATOM 2318 N N . SER A 1 310 ? 12.342 5.324 22.897 1.00 58.91 310 SER A N 1
ATOM 2319 C CA . SER A 1 310 ? 11.320 5.044 23.903 1.00 58.91 310 SER A CA 1
ATOM 2320 C C . SER A 1 310 ? 10.580 3.741 23.587 1.00 58.91 310 SER A C 1
ATOM 2322 O O . SER A 1 310 ? 10.243 3.475 22.435 1.00 58.91 310 SER A O 1
ATOM 2324 N N . ALA A 1 311 ? 10.330 2.938 24.619 1.00 58.97 311 ALA A N 1
ATOM 2325 C CA . ALA A 1 311 ? 9.504 1.732 24.566 1.00 58.97 311 ALA A CA 1
ATOM 2326 C C . ALA A 1 311 ? 8.066 1.971 25.070 1.00 58.97 311 ALA A C 1
ATOM 2328 O O . ALA A 1 311 ? 7.345 1.029 25.401 1.00 58.97 311 ALA A O 1
ATOM 2329 N N . ASN A 1 312 ? 7.638 3.236 25.151 1.00 71.50 312 ASN A N 1
ATOM 2330 C CA . ASN A 1 312 ? 6.286 3.590 25.572 1.00 71.50 312 ASN A CA 1
ATOM 2331 C C . ASN A 1 312 ? 5.242 2.869 24.698 1.00 71.50 312 ASN A C 1
ATOM 2333 O O . ASN A 1 312 ? 5.392 2.817 23.477 1.00 71.50 312 ASN A O 1
ATOM 2337 N N . GLY A 1 313 ? 4.187 2.348 25.328 1.00 78.94 313 GLY A N 1
ATOM 2338 C CA . GLY A 1 313 ? 3.093 1.631 24.663 1.00 78.94 313 GLY A CA 1
ATOM 2339 C C . GLY A 1 313 ? 3.232 0.105 24.653 1.00 78.94 313 GLY A C 1
ATOM 2340 O O . GLY A 1 313 ? 2.262 -0.577 24.342 1.00 78.94 313 GLY A O 1
ATOM 2341 N N . THR A 1 314 ? 4.376 -0.460 25.043 1.00 83.31 314 THR A N 1
ATOM 2342 C CA . THR A 1 314 ? 4.551 -1.921 25.051 1.00 83.31 314 THR A CA 1
ATOM 2343 C C . THR A 1 314 ? 4.673 -2.486 26.460 1.00 83.31 314 THR A C 1
ATOM 2345 O O . THR A 1 314 ? 5.428 -1.972 27.285 1.00 83.31 314 THR A O 1
ATOM 2348 N N . TYR A 1 315 ? 3.937 -3.568 26.720 1.00 83.19 315 TYR A N 1
ATOM 2349 C CA . TYR A 1 315 ? 3.735 -4.139 28.051 1.00 83.19 315 TYR A CA 1
ATOM 2350 C C . TYR A 1 315 ? 4.088 -5.629 28.111 1.00 83.19 315 TYR A C 1
ATOM 2352 O O . TYR A 1 315 ? 3.925 -6.371 27.139 1.00 83.19 315 TYR A O 1
ATOM 2360 N N . LYS A 1 316 ? 4.518 -6.087 29.292 1.00 85.25 316 LYS A N 1
ATOM 2361 C CA . LYS A 1 316 ? 4.490 -7.508 29.667 1.00 85.25 316 LYS A CA 1
ATOM 2362 C C . LYS A 1 316 ? 3.062 -7.945 29.969 1.00 85.25 316 LYS A C 1
ATOM 2364 O O . LYS A 1 316 ? 2.259 -7.159 30.473 1.00 85.25 316 LYS A O 1
ATOM 2369 N N . ALA A 1 317 ? 2.764 -9.213 29.729 1.00 86.25 317 ALA A N 1
ATOM 2370 C CA . ALA A 1 317 ? 1.442 -9.747 30.015 1.00 86.25 317 ALA A CA 1
ATOM 2371 C C . ALA A 1 317 ? 1.155 -9.827 31.523 1.00 86.25 317 ALA A C 1
ATOM 2373 O O . ALA A 1 317 ? 0.041 -9.509 31.938 1.00 86.25 317 ALA A O 1
ATOM 2374 N N . SER A 1 318 ? 2.156 -10.179 32.340 1.00 81.69 318 SER A N 1
ATOM 2375 C CA . SER A 1 318 ? 2.017 -10.235 33.804 1.00 81.69 318 SER A CA 1
ATOM 2376 C C . SER A 1 318 ? 1.653 -8.886 34.422 1.00 81.69 318 SER A C 1
ATOM 2378 O O . SER A 1 318 ? 0.903 -8.837 35.395 1.00 81.69 318 SER A O 1
ATOM 2380 N N . PHE A 1 319 ? 2.139 -7.786 33.840 1.00 81.00 319 PHE A N 1
ATOM 2381 C CA . PHE A 1 319 ? 1.820 -6.437 34.292 1.00 81.00 319 PHE A CA 1
ATOM 2382 C C . PHE A 1 319 ? 0.324 -6.131 34.135 1.00 81.00 319 PHE A C 1
ATOM 2384 O O . PHE A 1 319 ? -0.304 -5.619 35.061 1.00 81.00 319 PHE A O 1
ATOM 2391 N N . ILE A 1 320 ? -0.248 -6.467 32.977 1.00 79.62 320 ILE A N 1
ATOM 2392 C CA . ILE A 1 320 ? -1.670 -6.241 32.693 1.00 79.62 320 ILE A CA 1
ATOM 2393 C C . ILE A 1 320 ? -2.526 -7.131 33.590 1.00 79.62 320 ILE A C 1
ATOM 2395 O O . ILE A 1 320 ? -3.456 -6.653 34.231 1.00 79.62 320 ILE A O 1
ATOM 2399 N N . SER A 1 321 ? -2.175 -8.413 33.676 1.00 73.25 321 SER A N 1
ATOM 2400 C CA . SER A 1 321 ? -2.987 -9.407 34.372 1.00 73.25 321 SER A CA 1
ATOM 2401 C C . SER A 1 321 ? -2.968 -9.217 35.900 1.00 73.25 321 SER A C 1
ATOM 2403 O O . SER A 1 321 ? -3.991 -9.387 36.555 1.00 73.25 321 SER A O 1
ATOM 2405 N N . SER A 1 322 ? -1.850 -8.742 36.473 1.00 70.88 322 SER A N 1
ATOM 2406 C CA . SER A 1 322 ? -1.757 -8.386 37.905 1.00 70.88 322 SER A CA 1
ATOM 2407 C C . SER A 1 322 ? -2.637 -7.195 38.296 1.00 70.88 322 SER A C 1
ATOM 2409 O O . SER A 1 322 ? -2.978 -7.044 39.463 1.00 70.88 322 SER A O 1
ATOM 2411 N N . ALA A 1 323 ? -2.987 -6.333 37.340 1.00 66.00 323 ALA A N 1
ATOM 2412 C CA . ALA A 1 323 ? -3.895 -5.214 37.570 1.00 66.00 323 ALA A CA 1
ATOM 2413 C C . ALA A 1 323 ? -5.379 -5.593 37.396 1.00 66.00 323 ALA A C 1
ATOM 2415 O O . ALA A 1 323 ? -6.250 -4.815 37.783 1.00 66.00 323 ALA A O 1
ATOM 2416 N N . GLY A 1 324 ? -5.657 -6.764 36.816 1.00 62.56 324 GLY A N 1
ATOM 2417 C CA . GLY A 1 324 ? -6.996 -7.295 36.576 1.00 62.56 324 GLY A CA 1
ATOM 2418 C C . GLY A 1 324 ? -7.301 -8.582 37.341 1.00 62.56 324 GLY A C 1
ATOM 2419 O O . GLY A 1 324 ? -8.185 -9.304 36.925 1.00 62.56 324 GLY A O 1
ATOM 2420 N N . ASP A 1 325 ? -6.574 -8.927 38.408 1.00 62.72 325 ASP A N 1
ATOM 2421 C CA . ASP A 1 325 ? -6.835 -10.113 39.253 1.00 62.72 325 ASP A CA 1
ATOM 2422 C C . ASP A 1 325 ? -6.922 -11.476 38.510 1.00 62.72 325 ASP A C 1
ATOM 2424 O O . ASP A 1 325 ? -7.442 -12.458 39.042 1.00 62.72 325 ASP A O 1
ATOM 2428 N N . THR A 1 326 ? -6.359 -11.580 37.301 1.00 67.81 326 THR A N 1
ATOM 2429 C CA . THR A 1 326 ? -6.312 -12.810 36.484 1.00 67.81 326 THR A CA 1
ATOM 2430 C C . THR A 1 326 ? -4.870 -13.215 36.203 1.00 67.81 326 THR A C 1
ATOM 2432 O O . THR A 1 326 ? -3.996 -12.380 35.972 1.00 67.81 326 THR A O 1
ATOM 2435 N N . SER A 1 327 ? -4.573 -14.515 36.207 1.00 71.12 327 SER A N 1
ATOM 2436 C CA . SER A 1 327 ? -3.247 -15.004 35.824 1.00 71.12 327 SER A CA 1
ATOM 2437 C C . SER A 1 327 ? -3.129 -15.101 34.301 1.00 71.12 327 SER A C 1
ATOM 2439 O O . SER A 1 327 ? -3.973 -15.690 33.632 1.00 71.12 327 SER A O 1
ATOM 2441 N N . SER A 1 328 ? -2.062 -14.536 33.731 1.00 78.56 328 SER A N 1
ATOM 2442 C CA . SER A 1 328 ? -1.759 -14.705 32.308 1.00 78.56 328 SER A CA 1
ATOM 2443 C C . SER A 1 328 ? -0.934 -15.968 32.062 1.00 78.56 328 SER A C 1
ATOM 2445 O O . SER A 1 328 ? 0.023 -16.247 32.784 1.00 78.56 328 SER A O 1
ATOM 2447 N N . SER A 1 329 ? -1.255 -16.707 30.997 1.00 81.25 329 SER A N 1
ATOM 2448 C CA . SER A 1 329 ? -0.422 -17.806 30.486 1.00 81.25 329 SER A CA 1
ATOM 2449 C C . SER A 1 329 ? 0.685 -17.333 29.533 1.00 81.25 329 SER A C 1
ATOM 2451 O O . SER A 1 329 ? 1.473 -18.146 29.043 1.00 81.25 329 SER A O 1
ATOM 2453 N N . ILE A 1 330 ? 0.731 -16.037 29.208 1.00 87.44 330 ILE A N 1
ATOM 2454 C CA . ILE A 1 330 ? 1.725 -15.460 28.300 1.00 87.44 330 ILE A CA 1
ATOM 2455 C C . ILE A 1 330 ? 3.041 -15.274 29.060 1.00 87.44 330 ILE A C 1
ATOM 2457 O O . ILE A 1 330 ? 3.092 -14.688 30.136 1.00 87.44 330 ILE A O 1
ATOM 2461 N N . SER A 1 331 ? 4.125 -15.778 28.472 1.00 85.19 331 SER A N 1
ATOM 2462 C CA . SER A 1 331 ? 5.477 -15.666 29.025 1.00 85.19 331 SER A CA 1
ATOM 2463 C C . SER A 1 331 ? 5.953 -14.213 29.058 1.00 85.19 331 SER A C 1
ATOM 2465 O O . SER A 1 331 ? 5.809 -13.507 28.065 1.00 85.19 331 SER A O 1
ATOM 2467 N N . ASP A 1 332 ? 6.640 -13.808 30.126 1.00 81.94 332 ASP A N 1
ATOM 2468 C CA . ASP A 1 332 ? 7.356 -12.522 30.181 1.00 81.94 332 ASP A CA 1
ATOM 2469 C C . ASP A 1 332 ? 8.751 -12.584 29.549 1.00 81.94 332 ASP A C 1
ATOM 2471 O O . ASP A 1 332 ? 9.322 -11.561 29.166 1.00 81.94 332 ASP A O 1
ATOM 2475 N N . SER A 1 333 ? 9.322 -13.783 29.416 1.00 84.25 333 SER A N 1
ATOM 2476 C CA . SER A 1 333 ? 10.530 -13.976 28.616 1.00 84.25 333 SER A CA 1
ATOM 2477 C C . SER A 1 333 ? 10.167 -13.842 27.144 1.00 84.25 333 SER A C 1
ATOM 2479 O O . SER A 1 333 ? 9.322 -14.599 26.656 1.00 84.25 333 SER A O 1
ATOM 2481 N N . TYR A 1 334 ? 10.780 -12.878 26.453 1.00 85.88 334 TYR A N 1
ATOM 2482 C CA . TYR A 1 334 ? 10.547 -12.643 25.031 1.00 85.88 334 TYR A CA 1
ATOM 2483 C C . TYR A 1 334 ? 10.799 -13.909 24.211 1.00 85.88 334 TYR A C 1
ATOM 2485 O O . TYR A 1 334 ? 11.823 -14.579 24.365 1.00 85.88 334 TYR A O 1
ATOM 2493 N N . LYS A 1 335 ? 9.860 -14.202 23.318 1.00 88.06 335 LYS A N 1
ATOM 2494 C CA . LYS A 1 335 ? 9.965 -15.217 22.283 1.00 88.06 335 LYS A CA 1
ATOM 2495 C C . LYS A 1 335 ? 9.840 -14.506 20.949 1.00 88.06 335 LYS A C 1
ATOM 2497 O O . LYS A 1 335 ? 8.882 -13.777 20.714 1.00 88.06 335 LYS A O 1
ATOM 2502 N N . ASP A 1 336 ? 10.819 -14.737 20.086 1.00 87.31 336 ASP A N 1
ATOM 2503 C CA . ASP A 1 336 ? 10.774 -14.268 18.708 1.00 87.31 336 ASP A CA 1
ATOM 2504 C C . ASP A 1 336 ? 9.466 -14.751 18.051 1.00 87.31 336 ASP A C 1
ATOM 2506 O O . ASP A 1 336 ? 9.221 -15.963 18.050 1.00 87.31 336 ASP A O 1
ATOM 2510 N N . PRO A 1 337 ? 8.608 -13.850 17.533 1.00 87.62 337 PRO A N 1
ATOM 2511 C CA . PRO A 1 337 ? 7.314 -14.236 16.971 1.00 87.62 337 PRO A CA 1
ATOM 2512 C C . PRO A 1 337 ? 7.441 -15.022 15.655 1.00 87.62 337 PRO A C 1
ATOM 2514 O O . PRO A 1 337 ? 6.432 -15.524 15.144 1.00 87.62 337 PRO A O 1
ATOM 2517 N N . GLY A 1 338 ? 8.663 -15.144 15.118 1.00 91.94 338 GLY A N 1
ATOM 2518 C CA . GLY A 1 338 ? 8.919 -15.707 13.801 1.00 91.94 338 GLY A CA 1
ATOM 2519 C C . GLY A 1 338 ? 8.365 -14.796 12.712 1.00 91.94 338 GLY A C 1
ATOM 2520 O O . GLY A 1 338 ? 8.325 -13.574 12.873 1.00 91.94 338 GLY A O 1
ATOM 2521 N N . ASP A 1 339 ? 7.931 -15.401 11.613 1.00 95.69 339 ASP A N 1
ATOM 2522 C CA . ASP A 1 339 ? 7.295 -14.681 10.515 1.00 95.69 339 ASP A CA 1
ATOM 2523 C C . ASP A 1 339 ? 5.937 -14.126 10.956 1.00 95.69 339 ASP A C 1
ATOM 2525 O O . ASP A 1 339 ? 5.155 -14.788 11.651 1.00 95.69 339 ASP A O 1
ATOM 2529 N N . LEU A 1 340 ? 5.686 -12.868 10.595 1.00 96.75 340 LEU A N 1
ATOM 2530 C CA . LEU A 1 340 ? 4.455 -12.157 10.926 1.00 96.75 340 LEU A CA 1
ATOM 2531 C C . LEU A 1 340 ? 3.381 -12.316 9.849 1.00 96.75 340 LEU A C 1
ATOM 2533 O O . LEU A 1 340 ? 2.253 -11.899 10.085 1.00 96.75 340 LEU A O 1
ATOM 2537 N N . ASP A 1 341 ? 3.702 -12.894 8.690 1.00 97.94 341 ASP A N 1
ATOM 2538 C CA . ASP A 1 341 ? 2.755 -13.168 7.603 1.00 97.94 341 ASP A CA 1
ATOM 2539 C C . ASP A 1 341 ? 1.930 -11.928 7.202 1.00 97.94 341 ASP A C 1
ATOM 2541 O O . ASP A 1 341 ? 0.699 -11.950 7.144 1.00 97.94 341 ASP A O 1
ATOM 2545 N N . ILE A 1 342 ? 2.612 -10.800 6.969 1.00 98.75 342 ILE A N 1
ATOM 2546 C CA . ILE A 1 342 ? 1.961 -9.530 6.609 1.00 98.75 342 ILE A CA 1
ATOM 2547 C C . ILE A 1 342 ? 2.072 -9.298 5.105 1.00 98.75 342 ILE A C 1
ATOM 2549 O O . ILE A 1 342 ? 3.171 -9.251 4.547 1.00 98.75 342 ILE A O 1
ATOM 2553 N N . VAL A 1 343 ? 0.933 -9.076 4.451 1.00 98.88 343 VAL A N 1
ATOM 2554 C CA . VAL A 1 343 ? 0.840 -8.790 3.017 1.00 98.88 343 VAL A CA 1
ATOM 2555 C C . VAL A 1 343 ? 0.277 -7.391 2.793 1.00 98.88 343 VAL A C 1
ATOM 2557 O O . VAL A 1 343 ? -0.864 -7.096 3.142 1.00 98.88 343 VAL A O 1
ATOM 2560 N N . ILE A 1 344 ? 1.070 -6.535 2.149 1.00 98.94 344 ILE A N 1
ATOM 2561 C CA . ILE A 1 344 ? 0.685 -5.187 1.726 1.00 98.94 344 ILE A CA 1
ATOM 2562 C C . ILE A 1 344 ? 0.628 -5.177 0.201 1.00 98.94 344 ILE A C 1
ATOM 2564 O O . ILE A 1 344 ? 1.678 -5.170 -0.454 1.00 98.94 344 ILE A O 1
ATOM 2568 N N . SER A 1 345 ? -0.575 -5.191 -0.383 1.00 98.81 345 SER A N 1
ATOM 2569 C CA . SER A 1 345 ? -0.709 -5.268 -1.839 1.00 98.81 345 SER A CA 1
ATOM 2570 C C . SER A 1 345 ? -1.738 -4.357 -2.481 1.00 98.81 345 SER A C 1
ATOM 2572 O O . SER A 1 345 ? -2.763 -4.022 -1.901 1.00 98.81 345 SER A O 1
ATOM 2574 N N . ASP A 1 346 ? -1.474 -3.985 -3.732 1.00 98.25 346 ASP A N 1
ATOM 2575 C CA . ASP A 1 346 ? -2.438 -3.295 -4.595 1.00 98.25 346 ASP A CA 1
ATOM 2576 C C . ASP A 1 346 ? -2.950 -1.952 -4.023 1.00 98.25 346 ASP A C 1
ATOM 2578 O O . ASP A 1 346 ? -4.004 -1.460 -4.425 1.00 98.25 346 ASP A O 1
ATOM 2582 N N . ASN A 1 347 ? -2.226 -1.339 -3.077 1.00 98.88 347 ASN A N 1
ATOM 2583 C CA . ASN A 1 347 ? -2.601 -0.050 -2.497 1.00 98.88 347 ASN A CA 1
ATOM 2584 C C . ASN A 1 347 ? -2.117 1.107 -3.383 1.00 98.88 347 ASN A C 1
ATOM 2586 O O . ASN A 1 347 ? -1.052 1.039 -4.006 1.00 98.88 347 ASN A O 1
ATOM 2590 N N . THR A 1 348 ? -2.874 2.204 -3.388 1.00 98.38 348 THR A N 1
ATOM 2591 C CA . THR A 1 348 ? -2.471 3.478 -4.000 1.00 98.38 348 THR A CA 1
ATOM 2592 C C . THR A 1 348 ? -2.173 4.489 -2.902 1.00 98.38 348 THR A C 1
ATOM 2594 O O . THR A 1 348 ? -3.064 4.862 -2.148 1.00 98.38 348 THR A O 1
ATOM 2597 N N . ILE A 1 349 ? -0.926 4.944 -2.813 1.00 98.56 349 ILE A N 1
ATOM 2598 C CA . ILE A 1 349 ? -0.428 5.846 -1.773 1.00 98.56 349 ILE A CA 1
ATOM 2599 C C . ILE A 1 349 ? 0.119 7.103 -2.453 1.00 98.56 349 ILE A C 1
ATOM 2601 O O . ILE A 1 349 ? 1.081 7.022 -3.208 1.00 98.56 349 ILE A O 1
ATOM 2605 N N . SER A 1 350 ? -0.482 8.262 -2.191 1.00 96.94 350 SER A N 1
ATOM 2606 C CA . SER A 1 350 ? -0.027 9.566 -2.691 1.00 96.94 350 SER A CA 1
ATOM 2607 C C . SER A 1 350 ? 0.080 10.564 -1.542 1.00 96.94 350 SER A C 1
ATOM 2609 O O . SER A 1 350 ? -0.905 11.203 -1.162 1.00 96.94 350 SER A O 1
ATOM 2611 N N . LEU A 1 351 ? 1.287 10.739 -1.021 1.00 94.69 351 LEU A N 1
ATOM 2612 C CA . LEU A 1 351 ? 1.585 11.644 0.086 1.00 94.69 351 LEU A CA 1
ATOM 2613 C C . LEU A 1 351 ? 1.840 13.059 -0.451 1.00 94.69 351 LEU A C 1
ATOM 2615 O O . LEU A 1 351 ? 2.466 13.221 -1.497 1.00 94.69 351 LEU A O 1
ATOM 2619 N N . ASN A 1 352 ? 1.349 14.086 0.245 1.00 88.00 352 ASN A N 1
ATOM 2620 C CA . ASN A 1 352 ? 1.571 15.494 -0.132 1.00 88.00 352 ASN A CA 1
ATOM 2621 C C . ASN A 1 352 ? 1.939 16.397 1.059 1.00 88.00 352 ASN A C 1
ATOM 2623 O O . ASN A 1 352 ? 2.280 17.557 0.843 1.00 88.00 352 ASN A O 1
ATOM 2627 N N . ASN A 1 353 ? 1.905 15.867 2.284 1.00 78.25 353 ASN A N 1
ATOM 2628 C CA . ASN A 1 353 ? 2.153 16.619 3.510 1.00 78.25 353 ASN A CA 1
ATOM 2629 C C . ASN A 1 353 ? 3.407 16.101 4.227 1.00 78.25 353 ASN A C 1
ATOM 2631 O O . ASN A 1 353 ? 3.985 15.075 3.854 1.00 78.25 353 ASN A O 1
ATOM 2635 N N . VAL A 1 354 ? 3.834 16.862 5.228 1.00 73.31 354 VAL A N 1
ATOM 2636 C CA . VAL A 1 354 ? 4.955 16.583 6.131 1.00 73.31 354 VAL A CA 1
ATOM 2637 C C . VAL A 1 354 ? 4.365 16.248 7.500 1.00 73.31 354 VAL A C 1
ATOM 2639 O O . VAL A 1 354 ? 3.342 16.815 7.869 1.00 73.31 354 VAL A O 1
ATOM 2642 N N . ASP A 1 355 ? 4.962 15.292 8.207 1.00 76.38 355 ASP A N 1
ATOM 2643 C CA . ASP A 1 355 ? 4.562 14.928 9.563 1.00 76.38 355 ASP A CA 1
ATOM 2644 C C . ASP A 1 355 ? 5.254 15.921 10.498 1.00 76.38 355 ASP A C 1
ATOM 2646 O O . ASP A 1 355 ? 6.484 15.987 10.543 1.00 76.38 355 ASP A O 1
ATOM 2650 N N . ASP A 1 356 ? 4.476 16.732 11.210 1.00 67.81 356 ASP A N 1
ATOM 2651 C CA . ASP A 1 356 ? 5.021 17.745 12.119 1.00 67.81 356 ASP A CA 1
ATOM 2652 C C . ASP A 1 356 ? 5.619 17.122 13.399 1.00 67.81 356 ASP A C 1
ATOM 2654 O O . ASP A 1 356 ? 6.229 17.819 14.218 1.00 67.81 356 ASP A O 1
ATOM 2658 N N . TYR A 1 357 ? 5.485 15.802 13.586 1.00 68.94 357 TYR A N 1
ATOM 2659 C CA . TYR A 1 357 ? 6.034 15.093 14.734 1.00 68.94 357 TYR A CA 1
ATOM 2660 C C . TYR A 1 357 ? 7.517 14.729 14.557 1.00 68.94 357 TYR A C 1
ATOM 2662 O O . TYR A 1 357 ? 7.923 13.988 13.659 1.00 68.94 357 TYR A O 1
ATOM 2670 N N . SER A 1 358 ? 8.347 15.201 15.491 1.00 61.78 358 SER A N 1
ATOM 2671 C CA . SER A 1 358 ? 9.783 14.908 15.518 1.00 61.78 358 SER A CA 1
ATOM 2672 C C . SER A 1 358 ? 10.051 13.402 15.650 1.00 61.78 358 SER A C 1
ATOM 2674 O O . SER A 1 358 ? 9.598 12.762 16.594 1.00 61.78 358 SER A O 1
ATOM 2676 N N . GLY A 1 359 ? 10.820 12.838 14.714 1.00 64.38 359 GLY A N 1
ATOM 2677 C CA . GLY A 1 359 ? 11.214 11.423 14.714 1.00 64.38 359 GLY A CA 1
ATOM 2678 C C . GLY A 1 359 ? 10.397 10.524 13.781 1.00 64.38 359 GLY A C 1
ATOM 2679 O O . GLY A 1 359 ? 10.826 9.399 13.506 1.00 64.38 359 GLY A O 1
ATOM 2680 N N . TYR A 1 360 ? 9.279 11.007 13.229 1.00 76.56 360 TYR A N 1
ATOM 2681 C CA . TYR A 1 360 ? 8.557 10.314 12.162 1.00 76.56 360 TYR A CA 1
ATOM 2682 C C . TYR A 1 360 ? 9.114 10.673 10.793 1.00 76.56 360 TYR A C 1
ATOM 2684 O O . TYR A 1 360 ? 9.308 11.831 10.446 1.00 76.56 360 TYR A O 1
ATOM 2692 N N . LEU A 1 361 ? 9.404 9.636 10.010 1.00 78.81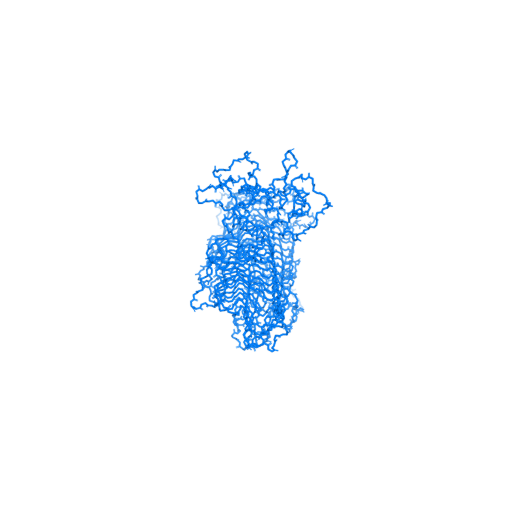 361 LEU A N 1
ATOM 2693 C CA . LEU A 1 361 ? 9.889 9.781 8.646 1.00 78.81 361 LEU A CA 1
ATOM 2694 C C . LEU A 1 361 ? 8.700 9.710 7.695 1.00 78.81 361 LEU A C 1
ATOM 2696 O O . LEU A 1 361 ? 7.888 8.787 7.792 1.00 78.81 361 LEU A O 1
ATOM 2700 N N . HIS A 1 362 ? 8.629 10.631 6.737 1.00 86.81 362 HIS A N 1
ATOM 2701 C CA . HIS A 1 362 ? 7.635 10.538 5.669 1.00 86.81 362 HIS A CA 1
ATOM 2702 C C . HIS A 1 362 ? 7.995 9.346 4.799 1.00 86.81 362 HIS A C 1
ATOM 2704 O O . HIS A 1 362 ? 9.103 9.259 4.258 1.00 86.81 362 HIS A O 1
ATOM 2710 N N . CYS A 1 363 ? 7.081 8.394 4.712 1.00 92.69 363 CYS A N 1
ATOM 2711 C CA . CYS A 1 363 ? 7.343 7.127 4.063 1.00 92.69 363 CYS A CA 1
ATOM 2712 C C . CYS A 1 363 ? 6.055 6.591 3.457 1.00 92.69 363 CYS A C 1
ATOM 2714 O O . CYS A 1 363 ? 5.009 6.589 4.113 1.00 92.69 363 CYS A O 1
ATOM 2716 N N . GLY A 1 364 ? 6.146 6.106 2.218 1.00 97.06 364 GLY A N 1
ATOM 2717 C CA . GLY A 1 364 ? 5.054 5.374 1.586 1.00 97.06 364 GLY A CA 1
ATOM 2718 C C . GLY A 1 364 ? 4.734 4.108 2.375 1.00 97.06 364 GLY A C 1
ATOM 2719 O O . GLY A 1 364 ? 3.631 3.971 2.901 1.00 97.06 364 GLY A O 1
ATOM 2720 N N . ILE A 1 365 ? 5.721 3.215 2.501 1.00 98.19 365 ILE A N 1
ATOM 2721 C CA . ILE A 1 365 ? 5.619 1.989 3.303 1.00 98.19 365 ILE A CA 1
ATOM 2722 C C . ILE A 1 365 ? 6.854 1.837 4.191 1.00 98.19 365 ILE A C 1
ATOM 2724 O O . ILE A 1 365 ? 7.981 1.762 3.697 1.00 98.19 365 ILE A O 1
ATOM 2728 N N . GLN A 1 366 ? 6.637 1.767 5.499 1.00 95.69 366 GLN A N 1
ATOM 2729 C CA . GLN A 1 366 ? 7.684 1.616 6.502 1.00 95.69 366 GLN A CA 1
ATOM 2730 C C . GLN A 1 366 ? 7.593 0.243 7.172 1.00 95.69 366 GLN A C 1
ATOM 2732 O O . GLN A 1 366 ? 6.540 -0.122 7.683 1.00 95.69 366 GLN A O 1
ATOM 2737 N N . ILE A 1 367 ? 8.705 -0.492 7.199 1.00 96.06 367 ILE A N 1
ATOM 2738 C CA . ILE A 1 367 ? 8.855 -1.785 7.874 1.00 96.06 367 ILE A CA 1
ATOM 2739 C C . ILE A 1 367 ? 10.019 -1.654 8.851 1.00 96.06 367 ILE A C 1
ATOM 2741 O O . ILE A 1 367 ? 11.189 -1.642 8.455 1.00 96.06 367 ILE A O 1
ATOM 2745 N N . ASN A 1 368 ? 9.687 -1.511 10.128 1.00 91.50 368 ASN A N 1
ATOM 2746 C CA . ASN A 1 368 ? 10.632 -1.095 11.150 1.00 91.50 368 ASN A CA 1
ATOM 2747 C C . ASN A 1 368 ? 10.596 -2.050 12.349 1.00 91.50 368 ASN A C 1
ATOM 2749 O O . ASN A 1 368 ? 9.658 -2.055 13.146 1.00 91.50 368 ASN A O 1
ATOM 2753 N N . GLY A 1 369 ? 11.671 -2.815 12.507 1.00 90.88 369 GLY A N 1
ATOM 2754 C CA . GLY A 1 369 ? 12.050 -3.372 13.795 1.00 90.88 369 GLY A CA 1
ATOM 2755 C C . GLY A 1 369 ? 12.698 -2.319 14.698 1.00 90.88 369 GLY A C 1
ATOM 2756 O O . GLY A 1 369 ? 12.865 -1.156 14.317 1.00 90.88 369 GLY A O 1
ATOM 2757 N N . THR A 1 370 ? 13.098 -2.743 15.894 1.00 85.62 370 THR A N 1
ATOM 2758 C CA . THR A 1 370 ? 13.673 -1.856 16.915 1.00 85.62 370 THR A CA 1
ATOM 2759 C C . THR A 1 370 ? 14.911 -2.469 17.556 1.00 85.62 370 THR A C 1
ATOM 2761 O O . THR A 1 370 ? 14.991 -3.682 17.736 1.00 85.62 370 THR A O 1
ATOM 2764 N N . ASP A 1 371 ? 15.869 -1.619 17.919 1.00 84.94 371 ASP A N 1
ATOM 2765 C CA . ASP A 1 371 ? 17.080 -1.995 18.644 1.00 84.94 371 ASP A CA 1
ATOM 2766 C C . ASP A 1 371 ? 17.091 -1.369 20.047 1.00 84.94 371 ASP A C 1
ATOM 2768 O O . ASP A 1 371 ? 17.184 -0.142 20.206 1.00 84.94 371 ASP A O 1
ATOM 2772 N N . TYR A 1 372 ? 16.983 -2.231 21.056 1.00 81.75 372 TYR A N 1
ATOM 2773 C CA . TYR A 1 372 ? 17.041 -1.913 22.479 1.00 81.75 372 TYR A CA 1
ATOM 2774 C C . TYR A 1 372 ? 18.248 -2.588 23.153 1.00 81.75 372 TYR A C 1
ATOM 2776 O O . TYR A 1 372 ? 18.138 -3.050 24.282 1.00 81.75 372 TYR A O 1
ATOM 2784 N N . THR A 1 373 ? 19.406 -2.700 22.489 1.00 80.56 373 THR A N 1
ATOM 2785 C CA . THR A 1 373 ? 20.610 -3.282 23.122 1.00 80.56 373 THR A CA 1
ATOM 2786 C C . THR A 1 373 ? 21.339 -2.351 24.099 1.00 80.56 373 THR A C 1
ATOM 2788 O O . THR A 1 373 ? 22.247 -2.804 24.788 1.00 80.56 373 THR A O 1
ATOM 2791 N N . GLU A 1 374 ? 20.968 -1.070 24.177 1.00 73.19 374 GLU A N 1
ATOM 2792 C CA . GLU A 1 374 ? 21.568 -0.076 25.082 1.00 73.19 374 GLU A CA 1
ATOM 2793 C C . GLU A 1 374 ? 20.499 0.575 25.974 1.00 73.19 374 GLU A C 1
ATOM 2795 O O . GLU A 1 374 ? 19.344 0.710 25.560 1.00 73.19 374 GLU A O 1
ATOM 2800 N N . VAL A 1 375 ? 20.888 0.979 27.194 1.00 53.84 375 VAL A N 1
ATOM 2801 C CA . VAL A 1 375 ? 19.998 1.591 28.198 1.00 53.84 375 VAL A CA 1
ATOM 2802 C C . VAL A 1 375 ? 19.435 2.901 27.654 1.00 53.84 375 VAL A C 1
ATOM 2804 O O . VAL A 1 375 ? 20.134 3.907 27.547 1.00 53.84 375 VAL A O 1
ATOM 2807 N N . LYS A 1 376 ? 18.152 2.879 27.310 1.00 59.06 376 LYS A N 1
ATOM 2808 C CA . LYS A 1 376 ? 17.383 4.043 26.875 1.00 59.06 376 LYS A CA 1
ATOM 2809 C C . LYS A 1 376 ? 16.422 4.437 27.993 1.00 59.06 376 LYS A C 1
ATOM 2811 O O . LYS A 1 376 ? 16.115 3.625 28.861 1.00 59.06 376 LYS A O 1
ATOM 2816 N N . THR A 1 377 ? 15.965 5.685 28.008 1.00 54.53 377 THR A N 1
ATOM 2817 C CA . THR A 1 377 ? 14.893 6.127 28.907 1.00 54.53 377 THR A CA 1
ATOM 2818 C C . THR A 1 377 ? 13.623 5.348 28.587 1.00 54.53 377 THR A C 1
ATOM 2820 O O . THR A 1 377 ? 12.875 5.660 27.661 1.00 54.53 377 THR A O 1
ATOM 2823 N N . MET A 1 378 ? 13.412 4.289 29.352 1.00 58.12 378 MET A N 1
ATOM 2824 C CA . MET A 1 378 ? 12.185 3.527 29.359 1.00 58.12 378 MET A CA 1
ATOM 2825 C C . MET A 1 378 ? 11.210 4.301 30.252 1.00 58.12 378 MET A C 1
ATOM 2827 O O . MET A 1 378 ? 11.471 4.449 31.443 1.00 58.12 378 MET A O 1
ATOM 2831 N N . GLY A 1 379 ? 10.136 4.864 29.688 1.00 53.31 379 GLY A N 1
ATOM 2832 C CA . GLY A 1 379 ? 9.084 5.507 30.483 1.00 53.31 379 GLY A CA 1
ATOM 2833 C C . GLY A 1 379 ? 8.454 4.526 31.472 1.00 53.31 379 GLY A C 1
ATOM 2834 O O . GLY A 1 379 ? 8.689 3.321 31.368 1.00 53.31 379 GLY A O 1
ATOM 2835 N N . ASP A 1 380 ? 7.633 5.046 32.383 1.00 49.53 380 ASP A N 1
ATOM 2836 C CA . ASP A 1 380 ? 7.314 4.528 33.726 1.00 49.53 380 ASP A CA 1
ATOM 2837 C C . ASP A 1 380 ? 6.953 3.036 33.870 1.00 49.53 380 ASP A C 1
ATOM 2839 O O . ASP A 1 380 ? 6.968 2.527 34.988 1.00 49.53 380 ASP A O 1
ATOM 2843 N N . LYS A 1 381 ? 6.658 2.310 32.780 1.00 53.56 381 LYS A N 1
ATOM 2844 C CA . LYS A 1 381 ? 6.444 0.844 32.764 1.00 53.56 381 LYS A CA 1
ATOM 2845 C C . LYS A 1 381 ? 7.012 0.101 31.546 1.00 53.56 381 LYS A C 1
ATOM 2847 O O . LYS A 1 381 ? 6.914 -1.116 31.455 1.00 53.56 381 LYS A O 1
ATOM 2852 N N . SER A 1 382 ? 7.645 0.813 30.616 1.00 52.44 382 SER A N 1
ATOM 2853 C CA . SER A 1 382 ? 8.329 0.214 29.462 1.00 52.44 382 SER A CA 1
ATOM 2854 C C . SER A 1 382 ? 9.703 -0.369 29.814 1.00 52.44 382 SER A C 1
ATOM 2856 O O . SER A 1 382 ? 10.264 -1.126 29.027 1.00 52.44 382 SER A O 1
ATOM 2858 N N . GLY A 1 383 ? 10.213 -0.081 31.024 1.00 53.22 383 GLY A N 1
ATOM 2859 C CA . GLY A 1 383 ? 11.494 -0.576 31.558 1.00 53.22 383 GLY A CA 1
ATOM 2860 C C . GLY A 1 383 ? 11.560 -2.085 31.747 1.00 53.22 383 GLY A C 1
ATOM 2861 O O . GLY A 1 383 ? 12.624 -2.633 32.016 1.00 53.22 383 GLY A O 1
ATOM 2862 N N . ASP A 1 384 ? 10.429 -2.751 31.558 1.00 63.78 384 ASP A N 1
ATOM 2863 C CA . ASP A 1 384 ? 10.287 -4.185 31.657 1.00 63.78 384 ASP A CA 1
ATOM 2864 C C . ASP A 1 384 ? 10.672 -4.946 30.386 1.00 63.78 384 ASP A C 1
ATOM 2866 O O . ASP A 1 384 ? 10.907 -6.154 30.460 1.00 63.78 384 ASP A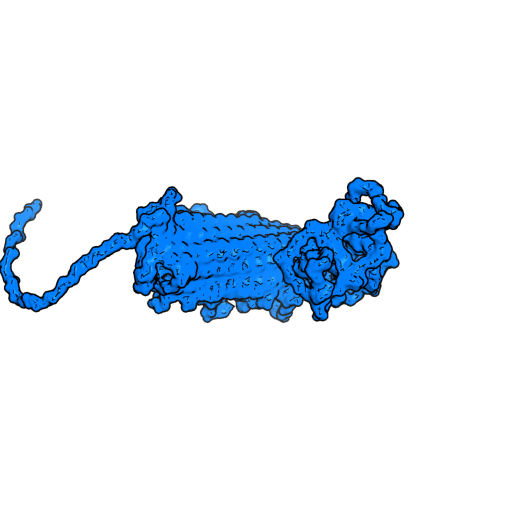 O 1
ATOM 2870 N N . ILE A 1 385 ? 10.750 -4.294 29.222 1.00 76.12 385 ILE A N 1
ATOM 2871 C CA . ILE A 1 385 ? 11.062 -5.006 27.977 1.00 76.12 385 ILE A CA 1
ATOM 2872 C C . ILE A 1 385 ? 12.528 -5.474 27.995 1.00 76.12 385 ILE A C 1
ATOM 2874 O O . ILE A 1 385 ? 13.422 -4.655 28.224 1.00 76.12 385 ILE A O 1
ATOM 2878 N N . PRO A 1 386 ? 12.812 -6.765 27.723 1.00 78.75 386 PRO A N 1
ATOM 2879 C CA . PRO A 1 386 ? 14.182 -7.269 27.685 1.00 78.75 386 PRO A CA 1
ATOM 2880 C C . PRO A 1 386 ? 15.071 -6.504 26.693 1.00 78.75 386 PRO A C 1
ATOM 2882 O O . PRO A 1 386 ? 14.634 -6.143 25.598 1.00 78.75 386 PRO A O 1
ATOM 2885 N N . LEU A 1 387 ? 16.346 -6.301 27.032 1.00 81.56 387 LEU A N 1
ATOM 2886 C CA . LEU A 1 387 ? 17.307 -5.746 26.076 1.00 81.56 387 LEU A CA 1
ATOM 2887 C C . LEU A 1 387 ? 17.459 -6.694 24.883 1.00 81.56 387 LEU A C 1
ATOM 2889 O O . LEU A 1 387 ? 17.605 -7.906 25.049 1.00 81.56 387 LEU A O 1
ATOM 2893 N N . GLY A 1 388 ? 17.446 -6.143 23.674 1.00 84.38 388 GLY A N 1
ATOM 2894 C CA . GLY A 1 388 ? 17.559 -6.953 22.468 1.00 84.38 388 GLY A CA 1
ATOM 2895 C C . GLY A 1 388 ? 17.141 -6.239 21.193 1.00 84.38 388 GLY A C 1
ATOM 2896 O O . GLY A 1 388 ? 16.703 -5.089 21.199 1.00 84.38 388 GLY A O 1
ATOM 2897 N N . LYS A 1 389 ? 17.287 -6.960 20.080 1.00 86.19 389 LYS A N 1
ATOM 2898 C CA . LYS A 1 389 ? 16.824 -6.534 18.759 1.00 86.19 389 LYS A CA 1
ATOM 2899 C C . LYS A 1 389 ? 15.507 -7.224 18.435 1.00 86.19 389 LYS A C 1
ATOM 2901 O O . LYS A 1 389 ? 15.425 -8.450 18.446 1.00 86.19 389 LYS A O 1
ATOM 2906 N N . TYR A 1 390 ? 14.510 -6.425 18.099 1.00 89.00 390 TYR A N 1
ATOM 2907 C CA . TYR A 1 390 ? 13.141 -6.846 17.841 1.00 89.00 390 TYR A CA 1
ATOM 2908 C C . TYR A 1 390 ? 12.833 -6.661 16.363 1.00 89.00 390 TYR A C 1
ATOM 2910 O O . TYR A 1 390 ? 12.436 -5.572 15.933 1.00 89.00 390 TYR A O 1
ATOM 2918 N N . TYR A 1 391 ? 13.067 -7.715 15.586 1.00 92.00 391 TYR A N 1
ATOM 2919 C CA . TYR A 1 391 ? 12.905 -7.691 14.137 1.00 92.00 391 TYR A CA 1
ATOM 2920 C C . TYR A 1 391 ? 11.436 -7.769 13.715 1.00 92.00 391 TYR A C 1
ATOM 2922 O O . TYR A 1 391 ? 10.615 -8.376 14.397 1.00 92.00 391 TYR A O 1
ATOM 2930 N N . VAL A 1 392 ? 11.136 -7.197 12.550 1.00 93.94 392 VAL A N 1
ATOM 2931 C CA . VAL A 1 392 ? 9.897 -7.462 11.800 1.00 93.94 392 VAL A CA 1
ATOM 2932 C C . VAL A 1 392 ? 10.223 -8.480 10.708 1.00 93.94 392 VAL A C 1
ATOM 2934 O O . VAL A 1 392 ? 11.157 -8.240 9.941 1.00 93.94 392 VAL A O 1
ATOM 2937 N N . LYS A 1 393 ? 9.506 -9.609 10.645 1.00 96.25 393 LYS A N 1
ATOM 2938 C CA . LYS A 1 393 ? 9.840 -10.726 9.742 1.00 96.25 393 LYS A CA 1
ATOM 2939 C C . LYS A 1 393 ? 8.660 -11.224 8.917 1.00 96.25 393 LYS A C 1
ATOM 2941 O O . LYS A 1 393 ? 7.523 -11.070 9.356 1.00 96.25 393 LYS A O 1
ATOM 2946 N N . GLY A 1 394 ? 8.924 -11.825 7.756 1.00 97.69 394 GLY A N 1
ATOM 2947 C CA . GLY A 1 394 ? 7.903 -12.480 6.931 1.00 97.69 394 GLY A CA 1
ATOM 2948 C C . GLY A 1 394 ? 6.910 -11.494 6.313 1.00 97.69 394 GLY A C 1
ATOM 2949 O O . GLY A 1 394 ? 5.698 -11.620 6.494 1.00 97.69 394 GLY A O 1
ATOM 2950 N N . ILE A 1 395 ? 7.420 -10.461 5.632 1.00 98.69 395 ILE A N 1
ATOM 2951 C CA . ILE A 1 395 ? 6.595 -9.381 5.063 1.00 98.69 395 ILE A CA 1
ATOM 2952 C C . ILE A 1 395 ? 6.634 -9.425 3.536 1.00 98.69 395 ILE A C 1
ATOM 2954 O O . ILE A 1 395 ? 7.701 -9.466 2.928 1.00 98.69 395 ILE A O 1
ATOM 2958 N N . THR A 1 396 ? 5.473 -9.329 2.893 1.00 98.88 396 THR A N 1
ATOM 2959 C CA . THR A 1 396 ? 5.359 -9.199 1.436 1.00 98.88 396 THR A CA 1
ATOM 2960 C C . THR A 1 396 ? 4.738 -7.858 1.062 1.00 98.88 396 THR A C 1
ATOM 2962 O O . THR A 1 396 ? 3.601 -7.565 1.419 1.00 98.88 396 THR A O 1
ATOM 2965 N N . VAL A 1 397 ? 5.460 -7.055 0.283 1.00 98.94 397 VAL A N 1
ATOM 2966 C CA . VAL A 1 397 ? 5.010 -5.772 -0.269 1.00 98.94 397 VAL A CA 1
ATOM 2967 C C . VAL A 1 397 ? 4.948 -5.892 -1.784 1.00 98.94 397 VAL A C 1
ATOM 2969 O O . VAL A 1 397 ? 5.996 -5.932 -2.433 1.00 98.94 397 VAL A O 1
ATOM 2972 N N . LYS A 1 398 ? 3.746 -5.944 -2.370 1.00 98.56 398 LYS A N 1
ATOM 2973 C CA . LYS A 1 398 ? 3.608 -6.183 -3.813 1.00 98.56 398 LYS A CA 1
ATOM 2974 C C . LYS A 1 398 ? 2.592 -5.312 -4.535 1.00 98.56 398 LYS A C 1
ATOM 2976 O O . LYS A 1 398 ? 1.506 -5.060 -4.031 1.00 98.56 398 LYS A O 1
ATOM 2981 N N . HIS A 1 399 ? 2.928 -4.897 -5.752 1.00 96.81 399 HIS A N 1
ATOM 2982 C CA . HIS A 1 399 ? 2.013 -4.194 -6.664 1.00 96.81 399 HIS A CA 1
ATOM 2983 C C . HIS A 1 399 ? 1.400 -2.894 -6.108 1.00 96.81 399 HIS A C 1
ATOM 2985 O O . HIS A 1 399 ? 0.344 -2.453 -6.558 1.00 96.81 399 HIS A O 1
ATOM 2991 N N . ASN A 1 400 ? 2.059 -2.244 -5.146 1.00 98.69 400 ASN A N 1
ATOM 2992 C CA . ASN A 1 400 ? 1.614 -0.947 -4.643 1.00 98.69 400 ASN A CA 1
ATOM 2993 C C . ASN A 1 400 ? 2.062 0.175 -5.590 1.00 98.69 400 ASN A C 1
ATOM 2995 O O . ASN A 1 400 ? 3.147 0.115 -6.176 1.00 98.69 400 ASN A O 1
ATOM 2999 N N . THR A 1 401 ? 1.245 1.220 -5.708 1.00 97.44 401 THR A N 1
ATOM 3000 C CA . THR A 1 401 ? 1.607 2.474 -6.383 1.00 97.44 401 THR A CA 1
ATOM 3001 C C . THR A 1 401 ? 1.854 3.542 -5.330 1.00 97.44 401 THR A C 1
ATOM 3003 O O . THR A 1 401 ? 0.950 3.875 -4.572 1.00 97.44 401 THR A O 1
ATOM 3006 N N . ILE A 1 402 ? 3.075 4.066 -5.274 1.00 98.31 402 ILE A N 1
ATOM 3007 C CA . ILE A 1 402 ? 3.562 4.958 -4.225 1.00 98.31 402 ILE A CA 1
ATOM 3008 C C . ILE A 1 402 ? 4.122 6.225 -4.869 1.00 98.31 402 ILE A C 1
ATOM 3010 O O . ILE A 1 402 ? 5.094 6.172 -5.617 1.00 98.31 402 ILE A O 1
ATOM 3014 N N . ASP A 1 403 ? 3.528 7.358 -4.528 1.00 95.56 403 ASP A N 1
ATOM 3015 C CA . ASP A 1 403 ? 4.022 8.706 -4.783 1.00 95.56 403 ASP A CA 1
ATOM 3016 C C . ASP A 1 403 ? 4.248 9.378 -3.423 1.00 95.56 403 ASP A C 1
ATOM 3018 O O . ASP A 1 403 ? 3.302 9.580 -2.658 1.00 95.56 403 ASP A O 1
ATOM 3022 N N . SER A 1 404 ? 5.508 9.625 -3.065 1.00 94.00 404 SER A N 1
ATOM 3023 C CA . SER A 1 404 ? 5.888 10.010 -1.701 1.00 94.00 404 SER A CA 1
ATOM 3024 C C . SER A 1 404 ? 6.694 11.307 -1.666 1.00 94.00 404 SER A C 1
ATOM 3026 O O . SER A 1 404 ? 7.540 11.573 -2.521 1.00 94.00 404 SER A O 1
ATOM 3028 N N . THR A 1 405 ? 6.451 12.110 -0.628 1.00 92.50 405 THR A N 1
ATOM 3029 C CA . THR A 1 405 ? 7.233 13.307 -0.278 1.00 92.50 405 THR A CA 1
ATOM 3030 C C . THR A 1 405 ? 8.516 12.980 0.498 1.00 92.50 405 THR A C 1
ATOM 3032 O O . THR A 1 405 ? 9.328 13.878 0.721 1.00 92.50 405 THR A O 1
ATOM 3035 N N . GLY A 1 406 ? 8.718 11.715 0.885 1.00 92.81 406 GLY A N 1
ATOM 3036 C CA . GLY A 1 406 ? 9.906 11.219 1.582 1.00 92.81 406 GLY A CA 1
ATOM 3037 C C . GLY A 1 406 ? 10.405 9.893 1.012 1.00 92.81 406 GLY A C 1
ATOM 3038 O O . GLY A 1 406 ? 10.618 9.768 -0.190 1.00 92.81 406 GLY A O 1
ATOM 3039 N N . PHE A 1 407 ? 10.603 8.889 1.867 1.00 95.25 407 PHE A N 1
ATOM 3040 C CA . PHE A 1 407 ? 10.986 7.541 1.438 1.00 95.25 407 PHE A CA 1
ATOM 3041 C C . PHE A 1 407 ? 9.856 6.853 0.660 1.00 95.25 407 PHE A C 1
ATOM 3043 O O . PHE A 1 407 ? 8.670 7.065 0.936 1.00 95.25 407 PHE A O 1
ATOM 3050 N N . GLY A 1 408 ? 10.219 5.981 -0.282 1.00 97.88 408 GLY A N 1
ATOM 3051 C CA . GLY A 1 408 ? 9.260 5.084 -0.930 1.00 97.88 408 GLY A CA 1
ATOM 3052 C C . GLY A 1 408 ? 8.922 3.892 -0.034 1.00 97.88 408 GLY A C 1
ATOM 3053 O O . GLY A 1 408 ? 7.889 3.891 0.636 1.00 97.88 408 GLY A O 1
ATOM 3054 N N . ILE A 1 409 ? 9.811 2.896 -0.009 1.00 98.62 409 ILE A N 1
ATOM 3055 C CA . ILE A 1 409 ? 9.721 1.700 0.842 1.00 98.62 409 ILE A CA 1
ATOM 3056 C C . ILE A 1 409 ? 10.995 1.581 1.683 1.00 98.62 409 ILE A C 1
ATOM 3058 O O . ILE A 1 409 ? 12.112 1.631 1.157 1.00 98.62 409 ILE A O 1
ATOM 3062 N N . ARG A 1 410 ? 10.844 1.419 2.998 1.00 96.88 410 ARG A N 1
ATOM 3063 C CA . ARG A 1 410 ? 11.971 1.401 3.937 1.00 96.88 410 ARG A CA 1
ATOM 3064 C C . ARG A 1 410 ? 11.934 0.185 4.851 1.00 96.88 410 ARG A C 1
ATOM 3066 O O . ARG A 1 410 ? 10.949 -0.018 5.551 1.00 96.88 410 ARG A O 1
ATOM 3073 N N . CYS A 1 411 ? 13.044 -0.548 4.893 1.00 97.19 411 CYS A N 1
ATOM 3074 C CA . CYS A 1 411 ? 13.275 -1.685 5.779 1.00 97.19 411 CYS A CA 1
ATOM 3075 C C . CYS A 1 411 ? 14.421 -1.381 6.755 1.00 97.19 411 CYS A C 1
ATOM 3077 O O . CYS A 1 411 ? 15.556 -1.113 6.340 1.00 97.19 411 CYS A O 1
ATOM 3079 N N . VAL A 1 412 ? 14.125 -1.446 8.053 1.00 93.94 412 VAL A N 1
ATOM 3080 C CA . VAL A 1 412 ? 15.081 -1.290 9.162 1.00 93.94 412 VAL A CA 1
ATOM 3081 C C . VAL A 1 412 ? 14.836 -2.381 10.183 1.00 93.94 412 VAL A C 1
ATOM 3083 O O . VAL A 1 412 ? 13.691 -2.569 10.577 1.00 93.94 412 VAL A O 1
ATOM 3086 N N . PHE A 1 413 ? 15.885 -3.101 10.601 1.00 94.06 413 PHE A N 1
ATOM 3087 C CA . PHE A 1 413 ? 15.746 -4.282 11.466 1.00 94.06 413 PHE A CA 1
ATOM 3088 C C . PHE A 1 413 ? 14.617 -5.214 10.983 1.00 94.06 413 PHE A C 1
ATOM 3090 O O . PHE A 1 413 ? 13.809 -5.707 11.766 1.00 94.06 413 PHE A O 1
ATOM 3097 N N . ALA A 1 414 ? 14.536 -5.416 9.668 1.00 96.06 414 ALA A N 1
ATOM 3098 C CA . ALA A 1 414 ? 13.566 -6.299 9.035 1.00 96.06 414 ALA A CA 1
ATOM 3099 C C . ALA A 1 414 ? 14.274 -7.549 8.499 1.00 96.06 414 ALA A C 1
ATOM 3101 O O . ALA A 1 414 ? 15.430 -7.457 8.085 1.00 96.06 414 ALA A O 1
ATOM 3102 N N . SER A 1 415 ? 13.605 -8.696 8.512 1.00 97.56 415 SER A N 1
ATOM 3103 C CA . SER A 1 415 ? 14.124 -9.954 7.966 1.00 97.56 415 SER A CA 1
ATOM 3104 C C . SER A 1 415 ? 13.084 -10.625 7.074 1.00 97.56 415 SER A C 1
ATOM 3106 O O . SER A 1 415 ? 11.898 -10.387 7.265 1.00 97.56 415 SER A O 1
ATOM 3108 N N . ASP A 1 416 ? 13.511 -11.423 6.098 1.00 98.19 416 ASP A N 1
ATOM 3109 C CA . ASP A 1 416 ? 12.631 -12.134 5.158 1.00 98.19 416 ASP A CA 1
ATOM 3110 C C . ASP A 1 416 ? 11.497 -11.251 4.597 1.00 98.19 416 ASP A C 1
ATOM 3112 O O . ASP A 1 416 ? 10.306 -11.441 4.855 1.00 98.19 416 ASP A O 1
ATOM 3116 N N . VAL A 1 417 ? 11.892 -10.207 3.861 1.00 98.81 417 VAL A N 1
ATOM 3117 C CA . VAL A 1 417 ? 10.950 -9.273 3.229 1.00 98.81 417 VAL A CA 1
ATOM 3118 C C . VAL A 1 417 ? 11.031 -9.399 1.718 1.00 98.81 417 VAL A C 1
ATOM 3120 O O . VAL A 1 417 ? 12.104 -9.246 1.131 1.00 98.81 417 VAL A O 1
ATOM 3123 N N . THR A 1 418 ? 9.887 -9.594 1.069 1.00 98.88 418 THR A N 1
ATOM 3124 C CA . THR A 1 418 ? 9.769 -9.557 -0.393 1.00 98.88 418 THR A CA 1
ATOM 3125 C C . THR A 1 418 ? 9.111 -8.253 -0.832 1.00 98.88 418 THR A C 1
ATOM 3127 O O . THR A 1 418 ? 7.991 -7.951 -0.436 1.00 98.88 418 THR A O 1
ATOM 3130 N N . ILE A 1 419 ? 9.806 -7.474 -1.661 1.00 98.94 419 ILE A N 1
ATOM 3131 C CA . ILE A 1 419 ? 9.346 -6.212 -2.247 1.00 98.94 419 ILE A CA 1
ATOM 3132 C C . ILE A 1 419 ? 9.271 -6.411 -3.760 1.00 98.94 419 ILE A C 1
ATOM 3134 O O . ILE A 1 419 ? 10.299 -6.372 -4.441 1.00 98.94 419 ILE A O 1
ATOM 3138 N N . GLU A 1 420 ? 8.069 -6.639 -4.285 1.00 98.44 420 GLU A N 1
ATOM 3139 C CA . GLU A 1 420 ? 7.874 -7.104 -5.660 1.00 98.44 420 GLU A CA 1
ATOM 3140 C C . GLU A 1 420 ? 6.908 -6.244 -6.484 1.00 98.44 420 GLU A C 1
ATOM 3142 O O . GLU A 1 420 ? 5.779 -5.974 -6.083 1.00 98.44 420 GLU A O 1
ATOM 3147 N N . GLY A 1 421 ? 7.323 -5.836 -7.684 1.00 96.38 421 GLY A N 1
ATOM 3148 C CA . GLY A 1 421 ? 6.401 -5.238 -8.657 1.00 96.38 421 GLY A CA 1
ATOM 3149 C C . GLY A 1 421 ? 5.756 -3.919 -8.211 1.00 96.38 421 GLY A C 1
ATOM 3150 O O . GLY A 1 421 ? 4.705 -3.542 -8.729 1.00 96.38 421 GLY A O 1
ATOM 3151 N N . ASN A 1 422 ? 6.348 -3.212 -7.244 1.00 98.50 422 ASN A N 1
ATOM 3152 C CA . ASN A 1 422 ? 5.850 -1.920 -6.777 1.00 98.50 422 ASN A CA 1
ATOM 3153 C C . ASN A 1 422 ? 6.287 -0.795 -7.722 1.00 98.50 422 ASN A C 1
ATOM 3155 O O . ASN A 1 422 ? 7.352 -0.851 -8.344 1.00 98.50 422 ASN A O 1
ATOM 3159 N N . LYS A 1 423 ? 5.472 0.256 -7.796 1.00 96.56 423 LYS A N 1
ATOM 3160 C CA . LYS A 1 423 ? 5.736 1.481 -8.557 1.00 96.56 423 LYS A CA 1
ATOM 3161 C C . LYS A 1 423 ? 5.987 2.603 -7.559 1.00 96.56 423 LYS A C 1
ATOM 3163 O O . LYS A 1 423 ? 5.081 2.959 -6.818 1.00 96.56 423 LYS A O 1
ATOM 3168 N N . VAL A 1 424 ? 7.203 3.137 -7.531 1.00 98.31 424 VAL A N 1
ATOM 3169 C CA . VAL A 1 424 ? 7.644 4.169 -6.585 1.00 98.31 424 VAL A CA 1
ATOM 3170 C C . VAL A 1 424 ? 8.091 5.406 -7.357 1.00 98.31 424 VAL A C 1
ATOM 3172 O O . VAL A 1 424 ? 9.011 5.332 -8.168 1.00 98.31 424 VAL A O 1
ATOM 3175 N N . ASP A 1 425 ? 7.462 6.545 -7.095 1.00 96.19 425 ASP A N 1
ATOM 3176 C CA . ASP A 1 425 ? 7.796 7.847 -7.671 1.00 96.19 425 ASP A CA 1
ATOM 3177 C C . ASP A 1 425 ? 8.059 8.848 -6.543 1.00 96.19 425 ASP A C 1
ATOM 3179 O O . ASP A 1 425 ? 7.211 9.058 -5.679 1.00 96.19 425 ASP A O 1
ATOM 3183 N N . LEU A 1 426 ? 9.251 9.442 -6.522 1.00 96.25 426 LEU A N 1
ATOM 3184 C CA . LEU A 1 426 ? 9.636 10.435 -5.514 1.00 96.25 426 LEU A CA 1
ATOM 3185 C C . LEU A 1 426 ? 9.812 11.836 -6.112 1.00 96.25 426 LEU A C 1
ATOM 3187 O O . LEU A 1 426 ? 10.523 12.670 -5.553 1.00 96.25 426 LEU A O 1
ATOM 3191 N N . SER A 1 427 ? 9.162 12.137 -7.239 1.00 93.44 427 SER A N 1
ATOM 3192 C CA . SER A 1 427 ? 9.236 13.464 -7.871 1.00 93.44 427 SER A CA 1
ATOM 3193 C C . SER A 1 427 ? 8.709 14.600 -6.983 1.00 93.44 427 SER A C 1
ATOM 3195 O O . SER A 1 427 ? 9.086 15.760 -7.181 1.00 93.44 427 SER A O 1
ATOM 3197 N N . LYS A 1 428 ? 7.873 14.279 -5.986 1.00 92.31 428 LYS A N 1
ATOM 3198 C CA . LYS A 1 428 ? 7.393 15.213 -4.958 1.00 92.31 428 LYS A CA 1
ATOM 3199 C C . LYS A 1 428 ? 8.336 15.364 -3.764 1.00 92.31 428 LYS A C 1
ATOM 3201 O O . LYS A 1 428 ? 8.172 16.320 -3.004 1.00 92.31 428 LYS A O 1
ATOM 3206 N N . ALA A 1 429 ? 9.307 14.469 -3.587 1.00 91.12 429 ALA A N 1
ATOM 3207 C CA . ALA A 1 429 ? 10.205 14.492 -2.442 1.00 91.12 429 ALA A CA 1
ATOM 3208 C C . ALA A 1 429 ? 11.185 15.670 -2.523 1.00 91.12 429 ALA A C 1
ATOM 3210 O O . ALA A 1 429 ? 11.926 15.839 -3.495 1.00 91.12 429 ALA A O 1
ATOM 3211 N N . LYS A 1 430 ? 11.180 16.503 -1.479 1.00 85.81 430 LYS A N 1
ATOM 3212 C CA . LYS A 1 430 ? 11.999 17.720 -1.367 1.00 85.81 430 LYS A CA 1
ATOM 3213 C C . LYS A 1 430 ? 12.692 17.746 0.001 1.00 85.81 430 LYS A C 1
ATOM 3215 O O . LYS A 1 430 ? 12.234 18.482 0.875 1.00 85.81 430 LYS A O 1
ATOM 3220 N N . PRO A 1 431 ? 13.745 16.931 0.206 1.00 81.00 431 PRO A N 1
ATOM 3221 C CA . PRO A 1 431 ? 14.447 16.885 1.484 1.00 81.00 431 PRO A CA 1
ATOM 3222 C C . PRO A 1 431 ? 15.046 18.255 1.818 1.00 81.00 431 PRO A C 1
ATOM 3224 O O . PRO A 1 431 ? 15.663 18.906 0.968 1.00 81.00 431 PRO A O 1
ATOM 3227 N N . LYS A 1 432 ? 14.857 18.697 3.060 1.00 80.94 432 LYS A N 1
ATOM 3228 C CA . LYS A 1 432 ? 15.579 19.828 3.653 1.00 80.94 432 LYS A CA 1
ATOM 3229 C C . LYS A 1 432 ? 17.002 19.387 4.003 1.00 80.94 432 LYS A C 1
ATOM 3231 O O . LYS A 1 432 ? 17.281 18.202 4.123 1.00 80.94 432 LYS A O 1
ATOM 3236 N N . SER A 1 433 ? 17.910 20.335 4.237 1.00 76.38 433 SER A N 1
ATOM 3237 C CA . SER A 1 433 ? 19.294 20.020 4.637 1.00 76.38 433 SER A CA 1
ATOM 3238 C C . SER A 1 433 ? 19.402 19.255 5.963 1.00 76.38 433 SER A C 1
ATOM 3240 O O . SER A 1 433 ? 20.427 18.636 6.223 1.00 76.38 433 SER A O 1
ATOM 3242 N N . SER A 1 434 ? 18.375 19.338 6.813 1.00 74.56 434 SER A N 1
ATOM 3243 C CA . SER A 1 434 ? 18.252 18.595 8.072 1.00 74.56 434 SER A CA 1
ATOM 3244 C C . SER A 1 434 ? 17.688 17.185 7.902 1.00 74.56 434 SER A C 1
ATOM 3246 O O . SER A 1 434 ? 17.745 16.399 8.844 1.00 74.56 434 SER A O 1
ATOM 3248 N N . ASP A 1 435 ? 17.090 16.889 6.749 1.00 73.31 435 ASP A N 1
ATOM 3249 C CA . ASP A 1 435 ? 16.413 15.620 6.517 1.00 73.31 435 ASP A CA 1
ATOM 3250 C C . ASP A 1 435 ? 17.438 14.548 6.127 1.00 73.31 435 ASP A C 1
ATOM 3252 O O . ASP A 1 435 ? 18.468 14.857 5.518 1.00 73.31 435 ASP A O 1
ATOM 3256 N N . PRO A 1 436 ? 17.175 13.269 6.439 1.00 81.44 436 PRO A N 1
ATOM 3257 C CA . PRO A 1 436 ? 17.959 12.192 5.862 1.00 81.44 436 PRO A CA 1
ATOM 3258 C C . PRO A 1 436 ? 17.750 12.130 4.343 1.00 81.44 436 PRO A C 1
ATOM 3260 O O . PRO A 1 436 ? 16.709 12.523 3.815 1.00 81.44 436 PRO A O 1
ATOM 3263 N N . ASP A 1 437 ? 18.717 11.542 3.642 1.00 89.06 437 ASP A N 1
ATOM 3264 C CA . ASP A 1 437 ? 18.572 11.233 2.221 1.00 89.06 437 ASP A CA 1
ATOM 3265 C C . ASP A 1 437 ? 17.364 10.313 1.984 1.00 89.06 437 ASP A C 1
ATOM 3267 O O . ASP A 1 437 ? 17.277 9.215 2.542 1.00 89.06 437 ASP A O 1
ATOM 3271 N N . PHE A 1 438 ? 16.442 10.745 1.120 1.00 93.31 438 PHE A N 1
ATOM 3272 C CA . PHE A 1 438 ? 15.269 9.959 0.745 1.00 93.31 438 PHE A CA 1
ATOM 3273 C C . PHE A 1 438 ? 15.571 9.017 -0.425 1.00 93.31 438 PHE A C 1
ATOM 3275 O O . PHE A 1 438 ? 15.949 9.443 -1.524 1.00 93.31 438 PHE A O 1
ATOM 3282 N N . TYR A 1 439 ? 15.360 7.723 -0.181 1.00 96.88 439 TYR A N 1
ATOM 3283 C CA . TYR A 1 439 ? 15.573 6.636 -1.138 1.00 96.88 439 TYR A CA 1
ATOM 3284 C C . TYR A 1 439 ? 14.249 6.053 -1.633 1.00 96.88 439 TYR A C 1
ATOM 3286 O O . TYR A 1 439 ? 13.250 6.046 -0.909 1.00 96.88 439 TYR A O 1
ATOM 3294 N N . GLY A 1 440 ? 14.263 5.507 -2.851 1.00 98.25 440 GLY A N 1
ATOM 3295 C CA . GLY A 1 440 ? 13.109 4.808 -3.419 1.00 98.25 440 GLY A CA 1
ATOM 3296 C C . GLY A 1 440 ? 12.785 3.529 -2.651 1.00 98.25 440 GLY A C 1
ATOM 3297 O O . GLY A 1 440 ? 11.710 3.416 -2.071 1.00 98.25 440 GLY A O 1
ATOM 3298 N N . ILE A 1 441 ? 13.727 2.587 -2.604 1.00 98.75 441 ILE A N 1
ATOM 3299 C CA . ILE A 1 441 ? 13.648 1.379 -1.770 1.00 98.75 441 ILE A CA 1
ATOM 3300 C C . ILE A 1 441 ? 14.935 1.269 -0.955 1.00 98.75 441 ILE A C 1
ATOM 3302 O O . ILE A 1 441 ? 16.028 1.437 -1.499 1.00 98.75 441 ILE A O 1
ATOM 3306 N N . SER A 1 442 ? 14.833 0.988 0.344 1.00 98.06 442 SER A N 1
ATOM 3307 C CA . SER A 1 442 ? 16.012 0.874 1.208 1.00 98.06 442 SER A CA 1
ATOM 3308 C C . SER A 1 442 ? 15.969 -0.309 2.166 1.00 98.06 442 SER A C 1
ATOM 3310 O O . SER A 1 442 ? 14.933 -0.598 2.759 1.00 98.06 442 SER A O 1
ATOM 3312 N N . ALA A 1 443 ? 17.124 -0.953 2.340 1.00 97.62 443 ALA A N 1
ATOM 3313 C CA . ALA A 1 443 ? 17.374 -1.981 3.345 1.00 97.62 443 ALA A CA 1
ATOM 3314 C C . ALA A 1 443 ? 18.585 -1.566 4.184 1.00 97.62 443 ALA A C 1
ATOM 3316 O O . ALA A 1 443 ? 19.694 -1.416 3.668 1.00 97.62 443 ALA A O 1
ATOM 3317 N N . SER A 1 444 ? 18.366 -1.330 5.472 1.00 94.19 444 SER A N 1
ATOM 3318 C CA . SER A 1 444 ? 19.366 -0.711 6.341 1.00 94.19 444 SER A CA 1
ATOM 3319 C C . SER A 1 444 ? 19.304 -1.255 7.762 1.00 94.19 444 SER A C 1
ATOM 3321 O O . SER A 1 444 ? 18.369 -1.972 8.114 1.00 94.19 444 SER A O 1
ATOM 3323 N N . LYS A 1 445 ? 20.302 -0.915 8.586 1.00 91.31 445 LYS A N 1
ATOM 3324 C CA . LYS A 1 445 ? 20.335 -1.212 10.030 1.00 91.31 445 LYS A CA 1
ATOM 3325 C C . LYS A 1 445 ? 20.014 -2.677 10.340 1.00 91.31 445 LYS A C 1
ATOM 3327 O O . LYS A 1 445 ? 18.952 -3.007 10.857 1.00 91.31 445 LYS A O 1
ATOM 3332 N N . SER A 1 446 ? 20.950 -3.559 9.996 1.00 93.69 446 SER A N 1
ATOM 3333 C CA . SER A 1 446 ? 20.848 -5.014 10.184 1.00 93.69 446 SER A CA 1
ATOM 3334 C C . SER A 1 446 ? 19.635 -5.662 9.496 1.00 93.69 446 SER A C 1
ATOM 3336 O O . SER A 1 446 ? 19.220 -6.743 9.904 1.00 93.69 446 SER A O 1
ATOM 3338 N N . ALA A 1 447 ? 19.056 -5.036 8.463 1.00 96.50 447 ALA A N 1
ATOM 3339 C CA . ALA A 1 447 ? 18.064 -5.709 7.628 1.00 96.50 447 ALA A CA 1
ATOM 3340 C C . ALA A 1 447 ? 18.677 -6.955 6.964 1.00 96.50 447 ALA A C 1
ATOM 3342 O O . ALA A 1 447 ? 19.816 -6.910 6.500 1.00 96.50 447 ALA A O 1
ATOM 3343 N N . SER A 1 448 ? 17.942 -8.061 6.918 1.00 97.44 448 SER A N 1
ATOM 3344 C CA . SER A 1 448 ? 18.433 -9.345 6.407 1.00 97.44 448 SER A CA 1
ATOM 3345 C C . SER A 1 448 ? 17.454 -9.980 5.427 1.00 97.44 448 SER A C 1
ATOM 3347 O O . SER A 1 448 ? 16.255 -9.754 5.521 1.00 97.44 448 SER A O 1
ATOM 3349 N N . ASP A 1 449 ? 17.963 -10.749 4.466 1.00 98.12 449 ASP A N 1
ATOM 3350 C CA . ASP A 1 449 ? 17.150 -11.586 3.569 1.00 98.12 449 ASP A CA 1
ATOM 3351 C C . ASP A 1 449 ? 16.022 -10.818 2.847 1.00 98.12 449 ASP A C 1
ATOM 3353 O O . ASP A 1 449 ? 14.885 -11.270 2.725 1.00 98.12 449 ASP A O 1
ATOM 3357 N N . ILE A 1 450 ? 16.351 -9.618 2.355 1.00 98.69 450 ILE A N 1
ATOM 3358 C CA . ILE A 1 450 ? 15.421 -8.754 1.618 1.00 98.69 450 ILE A CA 1
ATOM 3359 C C . ILE A 1 450 ? 15.524 -9.038 0.117 1.00 98.69 450 ILE A C 1
ATOM 3361 O O . ILE A 1 450 ? 16.601 -8.918 -0.477 1.00 98.69 450 ILE A O 1
ATOM 3365 N N . ARG A 1 451 ? 14.392 -9.352 -0.516 1.00 98.81 451 ARG A N 1
ATOM 3366 C CA . ARG A 1 451 ? 14.265 -9.591 -1.960 1.00 98.81 451 ARG A CA 1
ATOM 3367 C C . ARG A 1 451 ? 13.572 -8.400 -2.619 1.00 98.81 451 ARG A C 1
ATOM 3369 O O . ARG A 1 451 ? 12.386 -8.183 -2.409 1.00 98.81 451 ARG A O 1
ATOM 3376 N N . ILE A 1 452 ? 14.299 -7.632 -3.425 1.00 98.88 452 ILE A N 1
ATOM 3377 C CA . ILE A 1 452 ? 13.802 -6.456 -4.152 1.00 98.88 452 ILE A CA 1
ATOM 3378 C C . ILE A 1 452 ? 13.705 -6.828 -5.633 1.00 98.88 452 ILE A C 1
ATOM 3380 O O . ILE A 1 452 ? 14.723 -6.868 -6.331 1.00 98.88 452 ILE A O 1
ATOM 3384 N N . ILE A 1 453 ? 12.498 -7.147 -6.103 1.00 98.50 453 ILE A N 1
ATOM 3385 C CA . ILE A 1 453 ? 12.273 -7.815 -7.392 1.00 98.50 453 ILE A CA 1
ATOM 3386 C C . ILE A 1 453 ? 11.315 -7.012 -8.278 1.00 98.50 453 ILE A C 1
ATOM 3388 O O . ILE A 1 453 ? 10.216 -6.657 -7.865 1.00 98.50 453 ILE A O 1
ATOM 3392 N N . SER A 1 454 ? 11.696 -6.756 -9.530 1.00 96.00 454 SER A N 1
ATOM 3393 C CA . SER A 1 454 ? 10.786 -6.230 -10.564 1.00 96.00 454 SER A CA 1
ATOM 3394 C C . SER A 1 454 ? 10.064 -4.912 -10.222 1.00 96.00 454 SER A C 1
ATOM 3396 O O . SER A 1 454 ? 8.998 -4.635 -10.769 1.00 96.00 454 SER A O 1
ATOM 3398 N N . ASN A 1 455 ? 10.622 -4.071 -9.345 1.00 98.06 455 ASN A N 1
ATOM 3399 C CA . ASN A 1 455 ? 10.033 -2.772 -8.998 1.00 98.06 455 ASN A CA 1
ATOM 3400 C C . ASN A 1 455 ? 10.374 -1.699 -10.049 1.00 98.06 455 ASN A C 1
ATOM 3402 O O . ASN A 1 455 ? 11.450 -1.735 -10.649 1.00 98.06 455 ASN A O 1
ATOM 3406 N N . ASP A 1 456 ? 9.488 -0.719 -10.241 1.00 95.44 456 ASP A N 1
ATOM 3407 C CA . ASP A 1 456 ? 9.730 0.501 -11.030 1.00 95.44 456 ASP A CA 1
ATOM 3408 C C . ASP A 1 456 ? 9.913 1.690 -10.080 1.00 95.44 456 ASP A C 1
ATOM 3410 O O . ASP A 1 456 ? 8.947 2.173 -9.491 1.00 95.44 456 ASP A O 1
ATOM 3414 N N . VAL A 1 457 ? 11.154 2.146 -9.914 1.00 98.06 457 VAL A N 1
ATOM 3415 C CA . VAL A 1 457 ? 11.554 3.215 -8.993 1.00 98.06 457 VAL A CA 1
ATOM 3416 C C . VAL A 1 457 ? 12.019 4.426 -9.794 1.00 98.06 457 VAL A C 1
ATOM 3418 O O . VAL A 1 457 ? 12.926 4.322 -10.623 1.00 98.06 457 VAL A O 1
ATOM 3421 N N . ALA A 1 458 ? 11.432 5.593 -9.550 1.00 95.50 458 ALA A N 1
ATOM 3422 C CA . ALA A 1 458 ? 11.671 6.783 -10.354 1.00 95.50 458 ALA A CA 1
ATOM 3423 C C . ALA A 1 458 ? 11.843 8.062 -9.522 1.00 95.50 458 ALA A C 1
ATOM 3425 O O . ALA A 1 458 ? 11.279 8.210 -8.439 1.00 95.50 458 ALA A O 1
ATOM 3426 N N . TYR A 1 459 ? 12.601 9.011 -10.083 1.00 95.06 459 TYR A N 1
ATOM 3427 C CA . TYR A 1 459 ? 12.716 10.396 -9.605 1.00 95.06 459 TYR A CA 1
ATOM 3428 C C . TYR A 1 459 ? 13.202 10.547 -8.155 1.00 95.06 459 TYR A C 1
ATOM 3430 O O . TYR A 1 459 ? 12.799 11.469 -7.453 1.00 95.06 459 TYR A O 1
ATOM 3438 N N . THR A 1 460 ? 14.085 9.664 -7.691 1.00 96.19 460 THR A N 1
ATOM 3439 C CA . THR A 1 460 ? 14.572 9.703 -6.305 1.00 96.19 460 THR A CA 1
ATOM 3440 C C . THR A 1 460 ? 15.551 10.862 -6.075 1.00 96.19 460 THR A C 1
ATOM 3442 O O . THR A 1 460 ? 16.479 11.018 -6.873 1.00 96.19 460 THR A O 1
ATOM 3445 N N . PRO A 1 461 ? 15.420 11.657 -4.989 1.00 94.38 461 PRO A N 1
ATOM 3446 C CA . PRO A 1 461 ? 16.386 12.711 -4.660 1.00 94.38 461 PRO A CA 1
ATOM 3447 C C . PRO A 1 461 ? 17.805 12.181 -4.424 1.00 94.38 461 PRO A C 1
ATOM 3449 O O . PRO A 1 461 ? 18.771 12.822 -4.831 1.00 94.38 461 PRO A O 1
ATOM 3452 N N . ALA A 1 462 ? 17.922 10.996 -3.820 1.00 94.75 462 ALA A N 1
ATOM 3453 C CA . ALA A 1 462 ? 19.181 10.290 -3.611 1.00 94.75 462 ALA A CA 1
ATOM 3454 C C . ALA A 1 462 ? 19.241 9.017 -4.478 1.00 94.75 462 ALA A C 1
ATOM 3456 O O . ALA A 1 462 ? 18.881 9.036 -5.661 1.00 94.75 462 ALA A O 1
ATOM 3457 N N . SER A 1 463 ? 19.722 7.904 -3.917 1.00 96.06 463 SER A N 1
ATOM 3458 C CA . SER A 1 463 ? 19.788 6.628 -4.636 1.00 96.06 463 SER A CA 1
ATOM 3459 C C . SER A 1 463 ? 18.407 5.994 -4.833 1.00 96.06 463 SER A C 1
ATOM 3461 O O . SER A 1 463 ? 17.524 6.127 -3.984 1.00 96.06 463 SER A O 1
ATOM 3463 N N . GLY A 1 464 ? 18.228 5.276 -5.943 1.00 97.81 464 GLY A N 1
ATOM 3464 C CA . GLY A 1 464 ? 16.975 4.569 -6.220 1.00 97.81 464 GLY A CA 1
ATOM 3465 C C . GLY A 1 464 ? 16.754 3.398 -5.265 1.00 97.81 464 GLY A C 1
ATOM 3466 O O . GLY A 1 464 ? 15.768 3.369 -4.532 1.00 97.81 464 GLY A O 1
ATOM 3467 N N . ILE A 1 465 ? 17.710 2.468 -5.244 1.00 98.62 465 ILE A N 1
ATOM 3468 C CA . ILE A 1 465 ? 17.785 1.361 -4.288 1.00 98.62 465 ILE A CA 1
ATOM 3469 C C . ILE A 1 465 ? 19.046 1.533 -3.440 1.00 98.62 465 ILE A C 1
ATOM 3471 O O . ILE A 1 465 ? 20.149 1.668 -3.980 1.00 98.62 465 ILE A O 1
ATOM 3475 N N . PHE A 1 466 ? 18.886 1.526 -2.119 1.00 97.81 466 PHE A N 1
ATOM 3476 C CA . PHE A 1 466 ? 19.967 1.791 -1.174 1.00 97.81 466 PHE A CA 1
ATOM 3477 C C . PHE A 1 466 ? 20.093 0.690 -0.120 1.00 97.81 466 PHE A C 1
ATOM 3479 O O . PHE A 1 466 ? 19.123 0.344 0.551 1.00 97.81 466 PHE A O 1
ATOM 3486 N N . VAL A 1 467 ? 21.300 0.148 0.034 1.00 97.62 467 VAL A N 1
ATOM 3487 C CA . VAL A 1 467 ? 21.608 -0.913 0.996 1.00 97.62 467 VAL A CA 1
ATOM 3488 C C . VAL A 1 467 ? 22.801 -0.500 1.852 1.00 97.62 467 VAL A C 1
ATOM 3490 O O . VAL A 1 467 ? 23.883 -0.232 1.319 1.00 97.62 467 VAL A O 1
ATOM 3493 N N . ASN A 1 468 ? 22.624 -0.450 3.172 1.00 95.00 468 ASN A N 1
ATOM 3494 C CA . ASN A 1 468 ? 23.677 -0.045 4.109 1.00 95.00 468 ASN A CA 1
ATOM 3495 C C . ASN A 1 468 ? 23.491 -0.628 5.523 1.00 95.00 468 ASN A C 1
ATOM 3497 O O . ASN A 1 468 ? 22.652 -1.498 5.752 1.00 95.00 468 ASN A O 1
ATOM 3501 N N . GLY A 1 469 ? 24.276 -0.146 6.492 1.00 92.00 469 GLY A N 1
ATOM 3502 C CA . GLY A 1 469 ? 24.037 -0.371 7.913 1.00 92.00 469 GLY A CA 1
ATOM 3503 C C . GLY A 1 469 ? 24.107 -1.830 8.342 1.00 92.00 469 GLY A C 1
ATOM 3504 O O . GLY A 1 469 ? 23.259 -2.256 9.122 1.00 92.00 469 GLY A O 1
ATOM 3505 N N . MET A 1 470 ? 25.082 -2.595 7.842 1.00 93.44 470 MET A N 1
ATOM 3506 C CA . MET A 1 470 ? 25.236 -4.030 8.127 1.00 93.44 470 MET A CA 1
ATOM 3507 C C . MET A 1 470 ? 24.070 -4.890 7.613 1.00 93.44 470 MET A C 1
ATOM 3509 O O . MET A 1 470 ? 23.804 -5.955 8.168 1.00 93.44 470 MET A O 1
ATOM 3513 N N . ALA A 1 471 ? 23.351 -4.440 6.580 1.00 95.94 471 ALA A N 1
ATOM 3514 C CA . ALA A 1 471 ? 22.320 -5.258 5.953 1.00 95.94 471 ALA A CA 1
ATOM 3515 C C . ALA A 1 471 ? 22.940 -6.450 5.202 1.00 95.94 471 ALA A C 1
ATOM 3517 O O . ALA A 1 471 ? 23.945 -6.283 4.509 1.00 95.94 471 ALA A O 1
ATOM 3518 N N . THR A 1 472 ? 22.364 -7.645 5.314 1.00 96.50 472 THR A N 1
ATOM 3519 C CA . THR A 1 472 ? 22.910 -8.889 4.740 1.00 96.50 472 THR A CA 1
ATOM 3520 C C . THR A 1 472 ? 21.854 -9.670 3.961 1.00 96.50 472 THR A C 1
ATOM 3522 O O . THR A 1 472 ? 20.664 -9.412 4.070 1.00 96.50 472 THR A O 1
ATOM 3525 N N . GLY A 1 473 ? 22.264 -10.617 3.115 1.00 96.81 473 GLY A N 1
ATOM 3526 C CA . GLY A 1 473 ? 21.304 -11.485 2.419 1.00 96.81 473 GLY A CA 1
ATOM 3527 C C . GLY A 1 473 ? 20.455 -10.784 1.347 1.00 96.81 473 GLY A C 1
ATOM 3528 O O . GLY A 1 473 ? 19.422 -11.305 0.950 1.00 96.81 473 GLY A O 1
ATOM 3529 N N . ILE A 1 474 ? 20.868 -9.605 0.869 1.00 98.31 474 ILE A N 1
ATOM 3530 C CA . ILE A 1 474 ? 20.024 -8.767 0.002 1.00 98.31 474 ILE A CA 1
ATOM 3531 C C . ILE A 1 474 ? 20.103 -9.209 -1.462 1.00 98.31 474 ILE A C 1
ATOM 3533 O O . ILE A 1 474 ? 21.201 -9.305 -2.016 1.00 98.31 474 ILE A O 1
ATOM 3537 N N . ASP A 1 475 ? 18.955 -9.399 -2.105 1.00 98.56 475 ASP A N 1
ATOM 3538 C CA . ASP A 1 475 ? 18.821 -9.727 -3.526 1.00 98.56 475 ASP A CA 1
ATOM 3539 C C . ASP A 1 475 ? 18.101 -8.602 -4.278 1.00 98.56 475 ASP A C 1
ATOM 3541 O O . ASP A 1 475 ? 16.979 -8.238 -3.939 1.00 98.56 475 ASP A O 1
ATOM 3545 N N . ILE A 1 476 ? 18.728 -8.072 -5.331 1.00 98.75 476 ILE A N 1
ATOM 3546 C CA . ILE A 1 476 ? 18.197 -6.979 -6.154 1.00 98.75 476 ILE A CA 1
ATOM 3547 C C . ILE A 1 476 ? 18.099 -7.464 -7.601 1.00 98.75 476 ILE A C 1
ATOM 3549 O O . ILE A 1 476 ? 19.113 -7.554 -8.304 1.00 98.75 476 ILE A O 1
ATOM 3553 N N . LYS A 1 477 ? 16.885 -7.800 -8.048 1.00 98.12 477 LYS A N 1
ATOM 3554 C CA . LYS A 1 477 ? 16.652 -8.476 -9.333 1.00 98.12 477 LYS A CA 1
ATOM 3555 C C . LYS A 1 477 ? 15.615 -7.761 -10.195 1.00 98.12 477 LYS A C 1
ATOM 3557 O O . LYS A 1 477 ? 14.553 -7.389 -9.713 1.00 98.12 477 LYS A O 1
ATOM 3562 N N . ASP A 1 478 ? 15.924 -7.582 -11.475 1.00 95.56 478 ASP A N 1
ATOM 3563 C CA . ASP A 1 478 ? 14.975 -7.162 -12.520 1.00 95.56 478 ASP A CA 1
ATOM 3564 C C . ASP A 1 478 ? 14.248 -5.819 -12.297 1.00 95.56 478 ASP A C 1
ATOM 3566 O O . ASP A 1 478 ? 13.254 -5.517 -12.968 1.00 95.56 478 ASP A O 1
ATOM 3570 N N . ASN A 1 479 ? 14.760 -4.969 -11.400 1.00 97.38 479 ASN A N 1
ATOM 3571 C CA . ASN A 1 479 ? 14.178 -3.659 -11.119 1.00 97.38 479 ASN A CA 1
ATOM 3572 C C . ASN A 1 479 ? 14.488 -2.663 -12.240 1.00 97.38 479 ASN A C 1
ATOM 3574 O O . ASN A 1 479 ? 15.554 -2.696 -12.860 1.00 97.38 479 ASN A O 1
ATOM 3578 N N . VAL A 1 480 ? 13.580 -1.717 -12.456 1.00 94.81 480 VAL A N 1
ATOM 3579 C CA . VAL A 1 480 ? 13.797 -0.532 -13.284 1.00 94.81 480 VAL A CA 1
ATOM 3580 C C . VAL A 1 480 ? 13.991 0.651 -12.347 1.00 94.81 480 VAL A C 1
ATOM 3582 O O . VAL A 1 480 ? 13.092 1.000 -11.594 1.00 94.81 480 VAL A O 1
ATOM 3585 N N . VAL A 1 481 ? 15.163 1.277 -12.389 1.00 96.94 481 VAL A N 1
ATOM 3586 C CA . VAL A 1 481 ? 15.470 2.477 -11.607 1.00 96.94 481 VAL A CA 1
ATOM 3587 C C . VAL A 1 481 ? 15.762 3.622 -12.560 1.00 96.94 481 VAL A C 1
ATOM 3589 O O . VAL A 1 481 ? 16.696 3.543 -13.358 1.00 96.94 481 VAL A O 1
ATOM 3592 N N . SER A 1 482 ? 14.990 4.701 -12.486 1.00 94.56 482 SER A N 1
ATOM 3593 C CA . SER A 1 482 ? 15.111 5.833 -13.400 1.00 94.56 482 SER A CA 1
ATOM 3594 C C . SER A 1 482 ? 15.265 7.171 -12.680 1.00 94.56 482 SER A C 1
ATOM 3596 O O . SER A 1 482 ? 14.625 7.440 -11.670 1.00 94.56 482 SER A O 1
ATOM 3598 N N . LEU A 1 483 ? 16.119 8.040 -13.225 1.00 93.81 483 LEU A N 1
ATOM 3599 C CA . LEU A 1 483 ? 16.265 9.438 -12.806 1.00 93.81 483 LEU A CA 1
ATOM 3600 C C . LEU A 1 483 ? 16.638 9.620 -11.321 1.00 93.81 483 LEU A C 1
ATOM 3602 O O . LEU A 1 483 ? 16.230 10.600 -10.699 1.00 93.81 483 LEU A O 1
ATOM 3606 N N . ALA A 1 484 ? 17.438 8.702 -10.773 1.00 94.44 484 ALA A N 1
ATOM 3607 C CA . ALA A 1 484 ? 17.978 8.808 -9.420 1.00 94.44 484 ALA A CA 1
ATOM 3608 C C . ALA A 1 484 ? 18.975 9.975 -9.290 1.00 94.44 484 ALA A C 1
ATOM 3610 O O . ALA A 1 484 ? 19.786 10.220 -10.190 1.00 94.44 484 ALA A O 1
ATOM 3611 N N . GLY A 1 485 ? 18.928 10.695 -8.170 1.00 93.12 485 GLY A N 1
ATOM 3612 C CA . GLY A 1 485 ? 19.785 11.845 -7.884 1.00 93.12 485 GLY A CA 1
ATOM 3613 C C . GLY A 1 485 ? 21.230 11.494 -7.518 1.00 93.12 485 GLY A C 1
ATOM 3614 O O . GLY A 1 485 ? 22.119 12.312 -7.744 1.00 93.12 485 GLY A O 1
ATOM 3615 N N . ASP A 1 486 ? 21.478 10.266 -7.059 1.00 92.44 486 ASP A N 1
ATOM 3616 C CA . ASP A 1 486 ? 22.821 9.683 -6.917 1.00 92.44 486 ASP A CA 1
ATOM 3617 C C . ASP A 1 486 ? 22.957 8.447 -7.828 1.00 92.44 486 ASP A C 1
ATOM 3619 O O . ASP A 1 486 ? 22.799 8.569 -9.047 1.00 92.44 486 ASP A O 1
ATOM 3623 N N . ALA A 1 487 ? 23.231 7.262 -7.277 1.00 93.94 487 ALA A N 1
ATOM 3624 C CA . ALA A 1 487 ? 23.282 6.014 -8.024 1.00 93.94 487 ALA A CA 1
ATOM 3625 C C . ALA A 1 487 ? 21.881 5.409 -8.187 1.00 93.94 487 ALA A C 1
ATOM 3627 O O . ALA A 1 487 ? 20.989 5.614 -7.367 1.00 93.94 487 ALA A O 1
ATOM 3628 N N . GLY A 1 488 ? 21.681 4.603 -9.229 1.00 95.56 488 GLY A N 1
ATOM 3629 C CA . GLY A 1 488 ? 20.462 3.799 -9.319 1.00 95.56 488 GLY A CA 1
ATOM 3630 C C . GLY A 1 488 ? 20.417 2.751 -8.210 1.00 95.56 488 GLY A C 1
ATOM 3631 O O . GLY A 1 488 ? 19.408 2.618 -7.526 1.00 95.56 488 GLY A O 1
ATOM 3632 N N . ILE A 1 489 ? 21.535 2.052 -8.001 1.00 97.19 489 ILE A N 1
ATOM 3633 C CA . ILE A 1 489 ? 21.698 1.050 -6.944 1.00 97.19 489 ILE A CA 1
ATOM 3634 C C . ILE A 1 489 ? 22.994 1.340 -6.191 1.00 97.19 489 ILE A C 1
ATOM 3636 O O . ILE A 1 489 ? 24.059 1.456 -6.807 1.00 97.19 489 ILE A O 1
ATOM 3640 N N . LYS A 1 490 ? 22.919 1.437 -4.864 1.00 95.81 490 LYS A N 1
ATOM 3641 C CA . LYS A 1 490 ? 24.073 1.719 -4.007 1.00 95.81 490 LYS A CA 1
ATOM 3642 C C . LYS A 1 490 ? 24.124 0.769 -2.820 1.00 95.81 490 LYS A C 1
ATOM 3644 O O . LYS A 1 490 ? 23.164 0.670 -2.064 1.00 95.81 490 LYS A O 1
ATOM 3649 N N . VAL A 1 491 ? 25.268 0.110 -2.655 1.00 95.62 491 VAL A N 1
ATOM 3650 C CA . VAL A 1 491 ? 25.583 -0.779 -1.532 1.00 95.62 491 VAL A CA 1
ATOM 3651 C C . VAL A 1 491 ? 26.802 -0.218 -0.812 1.00 95.62 491 VAL A C 1
ATOM 3653 O O . VAL A 1 491 ? 27.859 -0.032 -1.420 1.00 95.62 491 VAL A O 1
ATOM 3656 N N . THR A 1 492 ? 26.669 0.095 0.473 1.00 92.06 492 THR A N 1
ATOM 3657 C CA . THR A 1 492 ? 27.731 0.780 1.220 1.00 92.06 492 THR A CA 1
ATOM 3658 C C . THR A 1 492 ? 27.775 0.395 2.698 1.00 92.06 492 THR A C 1
ATOM 3660 O O . THR A 1 492 ? 26.927 -0.352 3.168 1.00 92.06 492 THR A O 1
ATOM 3663 N N . GLU A 1 493 ? 28.760 0.940 3.419 1.00 85.62 493 GLU A N 1
ATOM 3664 C CA . GLU A 1 493 ? 29.053 0.722 4.844 1.00 85.62 493 GLU A CA 1
ATOM 3665 C C . GLU A 1 493 ? 29.574 -0.668 5.210 1.00 85.62 493 GLU A C 1
ATOM 3667 O O . GLU A 1 493 ? 29.463 -1.625 4.447 1.00 85.62 493 GLU A O 1
ATOM 3672 N N . ASP A 1 494 ? 30.218 -0.735 6.380 1.00 78.94 494 ASP A N 1
ATOM 3673 C CA . ASP A 1 494 ? 30.940 -1.916 6.842 1.00 78.94 494 ASP A CA 1
ATOM 3674 C C . ASP A 1 494 ? 29.974 -3.084 7.074 1.00 78.94 494 ASP A C 1
ATOM 3676 O O . ASP A 1 494 ? 28.908 -2.924 7.666 1.00 78.94 494 ASP A O 1
ATOM 3680 N N . LYS A 1 495 ? 30.378 -4.279 6.622 1.00 85.44 495 LYS A N 1
ATOM 3681 C CA . LYS A 1 495 ? 29.643 -5.554 6.769 1.00 85.44 495 LYS A CA 1
ATOM 3682 C C . LYS A 1 495 ? 28.298 -5.624 6.033 1.00 85.44 495 LYS A C 1
ATOM 3684 O O . LYS A 1 495 ? 27.575 -6.601 6.205 1.00 85.44 495 LYS A O 1
ATOM 3689 N N . THR A 1 496 ? 27.980 -4.654 5.182 1.00 92.44 496 THR A N 1
ATOM 3690 C CA . THR A 1 496 ? 26.822 -4.745 4.290 1.00 92.44 496 THR A CA 1
ATOM 3691 C C . THR A 1 496 ? 27.092 -5.759 3.174 1.00 92.44 496 THR A C 1
ATOM 3693 O O . THR A 1 496 ? 28.077 -5.633 2.441 1.00 92.44 496 THR A O 1
ATOM 3696 N N . VAL A 1 497 ? 26.217 -6.754 3.015 1.00 91.75 497 VAL A N 1
ATOM 3697 C CA . VAL A 1 497 ? 26.352 -7.851 2.048 1.00 91.75 497 VAL A CA 1
ATOM 3698 C C . VAL A 1 497 ? 25.096 -7.984 1.193 1.00 91.75 497 VAL A C 1
ATOM 3700 O O . VAL A 1 497 ? 24.055 -8.470 1.632 1.00 91.75 497 VAL A O 1
ATOM 3703 N N . CYS A 1 498 ? 25.240 -7.639 -0.079 1.00 94.44 498 CYS A N 1
ATOM 3704 C CA . CYS A 1 498 ? 24.301 -7.994 -1.128 1.00 94.44 498 CYS A CA 1
ATOM 3705 C C . CYS A 1 498 ? 24.727 -9.330 -1.760 1.00 94.44 498 CYS A C 1
ATOM 3707 O O . CYS A 1 498 ? 25.890 -9.536 -2.123 1.00 94.44 498 CYS A O 1
ATOM 3709 N N . ASN A 1 499 ? 23.794 -10.269 -1.875 1.00 95.19 499 ASN A N 1
ATOM 3710 C CA . ASN A 1 499 ? 24.019 -11.527 -2.573 1.00 95.19 499 ASN A CA 1
ATOM 3711 C C . ASN A 1 499 ? 24.060 -11.284 -4.085 1.00 95.19 499 ASN A C 1
ATOM 3713 O O . ASN A 1 499 ? 25.037 -11.648 -4.742 1.00 95.19 499 ASN A O 1
ATOM 3717 N N . THR A 1 500 ? 23.032 -10.634 -4.635 1.00 96.12 500 THR A N 1
ATOM 3718 C CA . THR A 1 500 ? 22.902 -10.456 -6.086 1.00 96.12 500 THR A CA 1
ATOM 3719 C C . THR A 1 500 ? 22.393 -9.072 -6.479 1.00 96.12 500 THR A C 1
ATOM 3721 O O . THR A 1 500 ? 21.473 -8.532 -5.872 1.00 96.12 500 THR A O 1
ATOM 3724 N N . ILE A 1 501 ? 22.972 -8.522 -7.548 1.00 97.56 501 ILE A N 1
ATOM 3725 C CA . ILE A 1 501 ? 22.474 -7.358 -8.291 1.00 97.56 501 ILE A CA 1
ATOM 3726 C C . ILE A 1 501 ? 22.376 -7.784 -9.757 1.00 97.56 501 ILE A C 1
ATOM 3728 O O . ILE A 1 501 ? 23.368 -7.730 -10.485 1.00 97.56 501 ILE A O 1
ATOM 3732 N N . THR A 1 502 ? 21.219 -8.299 -10.178 1.00 96.56 502 THR A N 1
ATOM 3733 C CA . THR A 1 502 ? 21.084 -8.987 -11.477 1.00 96.56 502 THR A CA 1
ATOM 3734 C C . THR A 1 502 ? 19.906 -8.490 -12.304 1.00 96.56 502 THR A C 1
ATOM 3736 O O . THR A 1 502 ? 18.840 -8.230 -11.758 1.00 96.56 502 THR A O 1
ATOM 3739 N N . GLY A 1 503 ? 20.081 -8.346 -13.620 1.00 94.44 503 GLY A N 1
ATOM 3740 C CA . GLY A 1 503 ? 18.970 -8.046 -14.541 1.00 94.44 503 GLY A CA 1
ATOM 3741 C C . GLY A 1 503 ? 18.361 -6.644 -14.400 1.00 94.44 503 GLY A C 1
ATOM 3742 O O . GLY A 1 503 ? 17.363 -6.321 -15.047 1.00 94.44 503 GLY A O 1
ATOM 3743 N N . ASN A 1 504 ? 18.936 -5.773 -13.563 1.00 95.94 504 ASN A N 1
ATOM 3744 C CA . ASN A 1 504 ? 18.361 -4.458 -13.301 1.00 95.94 504 ASN A CA 1
ATOM 3745 C C . ASN A 1 504 ? 18.604 -3.503 -14.474 1.00 95.94 504 ASN A C 1
ATOM 3747 O O . ASN A 1 504 ? 19.644 -3.528 -15.132 1.00 95.94 504 ASN A O 1
ATOM 3751 N N . THR A 1 505 ? 17.651 -2.605 -14.696 1.00 94.00 505 THR A N 1
ATOM 3752 C CA . THR A 1 505 ? 17.734 -1.526 -15.680 1.00 94.00 505 THR A CA 1
ATOM 3753 C C . THR A 1 505 ? 17.891 -0.192 -14.960 1.00 94.00 505 THR A C 1
ATOM 3755 O O . THR A 1 505 ? 16.948 0.275 -14.328 1.00 94.00 505 THR A O 1
ATOM 3758 N N . VAL A 1 506 ? 19.055 0.453 -15.073 1.00 94.69 506 VAL A N 1
ATOM 3759 C CA . VAL A 1 506 ? 19.314 1.771 -14.465 1.00 94.69 506 VAL A CA 1
ATOM 3760 C C . VAL A 1 506 ? 19.382 2.847 -15.545 1.00 94.69 506 VAL A C 1
ATOM 3762 O O . VAL A 1 506 ? 20.231 2.787 -16.433 1.00 94.69 506 VAL A O 1
ATOM 3765 N N . ILE A 1 507 ? 18.505 3.848 -15.471 1.00 93.38 507 ILE A N 1
ATOM 3766 C CA . ILE A 1 507 ? 18.328 4.885 -16.494 1.00 93.38 507 ILE A CA 1
ATOM 3767 C C . ILE A 1 507 ? 18.584 6.264 -15.886 1.00 93.38 507 ILE A C 1
ATOM 3769 O O . ILE A 1 507 ? 17.838 6.717 -15.026 1.00 93.38 507 ILE A O 1
ATOM 3773 N N . ALA A 1 508 ? 19.599 6.976 -16.374 1.00 90.25 508 ALA A N 1
ATOM 3774 C CA . ALA A 1 508 ? 19.863 8.370 -16.012 1.00 90.25 508 ALA A CA 1
ATOM 3775 C C . ALA A 1 508 ? 20.025 8.665 -14.511 1.00 90.25 508 ALA A C 1
ATOM 3777 O O . ALA A 1 508 ? 19.541 9.679 -14.012 1.00 90.25 508 ALA A O 1
ATOM 3778 N N . ALA A 1 509 ? 20.785 7.817 -13.816 1.00 89.50 509 ALA A N 1
ATOM 3779 C CA . ALA A 1 509 ? 21.363 8.160 -12.519 1.00 89.50 509 ALA A CA 1
ATOM 3780 C C . ALA A 1 509 ? 22.297 9.385 -12.653 1.00 89.50 509 ALA A C 1
ATOM 3782 O O . ALA A 1 509 ? 23.125 9.437 -13.572 1.00 89.50 509 ALA A O 1
ATOM 3783 N N . LYS A 1 510 ? 22.151 10.382 -11.771 1.00 88.81 510 LYS A N 1
ATOM 3784 C CA . LYS A 1 510 ? 22.930 11.636 -11.806 1.00 88.81 510 LYS A CA 1
ATOM 3785 C C . LYS A 1 510 ? 24.296 11.518 -11.130 1.00 88.81 510 LYS A C 1
ATOM 3787 O O . LYS A 1 510 ? 25.182 12.325 -11.438 1.00 88.81 510 LYS A O 1
ATOM 3792 N N . GLY A 1 511 ? 24.473 10.546 -10.239 1.00 85.62 511 GLY A N 1
ATOM 3793 C CA . GLY A 1 511 ? 25.737 10.252 -9.571 1.00 85.62 511 GLY A CA 1
ATOM 3794 C C . GLY A 1 511 ? 26.843 9.832 -10.544 1.00 85.62 511 GLY A C 1
ATOM 3795 O O . GLY A 1 511 ? 26.659 9.752 -11.760 1.00 85.62 511 GLY A O 1
ATOM 3796 N N . ASN A 1 512 ? 28.035 9.572 -10.010 1.00 84.44 512 ASN A N 1
ATOM 3797 C CA . ASN A 1 512 ? 29.183 9.160 -10.830 1.00 84.44 512 ASN A CA 1
ATOM 3798 C C . ASN A 1 512 ? 29.050 7.725 -11.364 1.00 84.44 512 ASN A C 1
ATOM 3800 O O . ASN A 1 512 ? 29.665 7.381 -12.374 1.00 84.44 512 ASN A O 1
ATOM 3804 N N . PHE A 1 513 ? 28.235 6.899 -10.706 1.00 88.94 513 PHE A N 1
ATOM 3805 C CA . PHE A 1 513 ? 28.050 5.486 -11.018 1.00 88.94 513 PHE A CA 1
ATOM 3806 C C . PHE A 1 513 ? 26.559 5.156 -11.031 1.00 88.94 513 PHE A C 1
ATOM 3808 O O . PHE A 1 513 ? 25.790 5.693 -10.240 1.00 88.94 513 PHE A O 1
ATOM 3815 N N . SER A 1 514 ? 26.143 4.265 -11.928 1.00 91.62 514 SER A N 1
ATOM 3816 C CA . SER A 1 514 ? 24.763 3.765 -11.967 1.00 91.62 514 SER A CA 1
ATOM 3817 C C . SER A 1 514 ? 24.547 2.655 -10.943 1.00 91.62 514 SER A C 1
ATOM 3819 O O . SER A 1 514 ? 23.505 2.623 -10.291 1.00 91.62 514 SER A O 1
ATOM 3821 N N . ILE A 1 515 ? 25.554 1.795 -10.771 1.00 93.75 515 ILE A N 1
ATOM 3822 C CA . ILE A 1 515 ? 25.640 0.815 -9.687 1.00 93.75 515 ILE A CA 1
ATOM 3823 C C . ILE A 1 515 ? 26.942 1.076 -8.934 1.00 93.75 515 ILE A C 1
ATOM 3825 O O . ILE A 1 515 ? 28.017 1.083 -9.544 1.00 93.75 515 ILE A O 1
ATOM 3829 N N . PHE A 1 516 ? 26.853 1.294 -7.624 1.00 93.00 516 PHE A N 1
ATOM 3830 C CA . PHE A 1 516 ? 28.012 1.549 -6.775 1.00 93.00 516 PHE A CA 1
ATOM 3831 C C . PHE A 1 516 ? 28.046 0.618 -5.566 1.00 93.00 516 PHE A C 1
ATOM 3833 O O . PHE A 1 516 ? 27.124 0.610 -4.755 1.00 93.00 516 PHE A O 1
ATOM 3840 N N . VAL A 1 517 ? 29.144 -0.120 -5.426 1.00 93.00 517 VAL A N 1
ATOM 3841 C CA . VAL A 1 517 ? 29.486 -0.894 -4.232 1.00 93.00 517 VAL A CA 1
ATOM 3842 C C . VAL A 1 517 ? 30.757 -0.291 -3.635 1.00 93.00 517 VAL A C 1
ATOM 3844 O O . VAL A 1 517 ? 31.820 -0.337 -4.264 1.00 93.00 517 VAL A O 1
ATOM 3847 N N . SER A 1 518 ? 30.641 0.316 -2.452 1.00 89.06 518 SER A N 1
ATOM 3848 C CA . SER A 1 518 ? 31.772 0.986 -1.797 1.00 89.06 518 SER A CA 1
ATOM 3849 C C . SER A 1 518 ? 32.772 -0.007 -1.202 1.00 89.06 518 SER A C 1
ATOM 3851 O O . SER A 1 518 ? 32.513 -1.207 -1.120 1.00 89.06 518 SER A O 1
ATOM 3853 N N . ASN A 1 519 ? 33.932 0.489 -0.766 1.00 80.44 519 ASN A N 1
ATOM 3854 C CA . ASN A 1 519 ? 35.018 -0.327 -0.205 1.00 80.44 519 ASN A CA 1
ATOM 3855 C C . ASN A 1 519 ? 34.619 -1.117 1.053 1.00 80.44 519 ASN A C 1
ATOM 3857 O O . ASN A 1 519 ? 35.254 -2.125 1.379 1.00 80.44 519 ASN A O 1
ATOM 3861 N N . LYS A 1 520 ? 33.580 -0.647 1.743 1.00 79.19 520 LYS A N 1
ATOM 3862 C CA . LYS A 1 520 ? 33.065 -1.211 2.990 1.00 79.19 520 LYS A CA 1
ATOM 3863 C C . LYS A 1 520 ? 31.932 -2.226 2.784 1.00 79.19 520 LYS A C 1
ATOM 3865 O O . LYS A 1 520 ? 31.799 -3.149 3.588 1.00 79.19 520 LYS A O 1
ATOM 3870 N N . GLY A 1 521 ? 31.181 -2.098 1.686 1.00 81.75 521 GLY A N 1
ATOM 3871 C CA . GLY A 1 521 ? 30.119 -3.028 1.297 1.00 81.75 521 GLY A CA 1
ATOM 3872 C C . GLY A 1 521 ? 30.625 -4.202 0.452 1.00 81.75 521 GLY A C 1
ATOM 3873 O O . GLY A 1 521 ? 31.788 -4.274 0.053 1.00 81.75 521 GLY A O 1
ATOM 3874 N N . THR A 1 522 ? 29.752 -5.167 0.169 1.00 88.19 522 THR A N 1
ATOM 3875 C CA . THR A 1 522 ? 30.041 -6.300 -0.723 1.00 88.19 522 THR A CA 1
ATOM 3876 C C . THR A 1 522 ? 28.815 -6.655 -1.555 1.00 88.19 522 THR A C 1
ATOM 3878 O O . THR A 1 522 ? 27.697 -6.661 -1.048 1.00 88.19 522 THR A O 1
ATOM 3881 N N . ALA A 1 523 ? 29.034 -6.988 -2.825 1.00 90.62 523 ALA A N 1
ATOM 3882 C CA . ALA A 1 523 ? 28.057 -7.649 -3.678 1.00 90.62 523 ALA A CA 1
ATOM 3883 C C . ALA A 1 523 ? 28.713 -8.905 -4.258 1.00 90.62 523 ALA A C 1
ATOM 3885 O O . ALA A 1 523 ? 29.749 -8.785 -4.914 1.00 90.62 523 ALA A O 1
ATOM 3886 N N . LYS A 1 524 ? 28.157 -10.096 -3.999 1.00 91.56 524 LYS A N 1
ATOM 3887 C CA . LYS A 1 524 ? 28.774 -11.349 -4.481 1.00 91.56 524 LYS A CA 1
ATOM 3888 C C . LYS A 1 524 ? 28.682 -11.450 -6.005 1.00 91.56 524 LYS A C 1
ATOM 3890 O O . LYS A 1 524 ? 29.680 -11.763 -6.652 1.00 91.56 524 LYS A O 1
ATOM 3895 N N . THR A 1 525 ? 27.518 -11.121 -6.566 1.00 93.56 525 THR A N 1
ATOM 3896 C CA . THR A 1 525 ? 27.251 -11.193 -8.008 1.00 93.56 525 THR A CA 1
ATOM 3897 C C . THR A 1 525 ? 26.623 -9.903 -8.520 1.00 93.56 525 THR A C 1
ATOM 3899 O O . THR A 1 525 ? 25.635 -9.424 -7.964 1.00 93.56 525 THR A O 1
ATOM 3902 N N . ILE A 1 526 ? 27.173 -9.364 -9.609 1.00 94.62 526 ILE A N 1
ATOM 3903 C CA . ILE A 1 526 ? 26.637 -8.228 -10.363 1.00 94.62 526 ILE A CA 1
ATOM 3904 C C . ILE A 1 526 ? 26.609 -8.610 -11.844 1.00 94.62 526 ILE A C 1
ATOM 3906 O O . ILE A 1 526 ? 27.633 -8.500 -12.528 1.00 94.62 526 ILE A O 1
ATOM 3910 N N . THR A 1 527 ? 25.470 -9.074 -12.358 1.00 94.38 527 THR A N 1
ATOM 3911 C CA . THR A 1 527 ? 25.388 -9.556 -13.745 1.00 94.38 527 THR A CA 1
ATOM 3912 C C . THR A 1 527 ? 24.181 -9.059 -14.510 1.00 94.38 527 THR A C 1
ATOM 3914 O O . THR A 1 527 ? 23.160 -8.696 -13.938 1.00 94.38 527 THR A O 1
ATOM 3917 N N . ASP A 1 528 ? 24.312 -9.029 -15.835 1.00 93.06 528 ASP A N 1
ATOM 3918 C CA . ASP A 1 528 ? 23.193 -8.838 -16.764 1.00 93.06 528 ASP A CA 1
ATOM 3919 C C . ASP A 1 528 ? 22.394 -7.541 -16.526 1.00 93.06 528 ASP A C 1
ATOM 3921 O O . ASP A 1 528 ? 21.241 -7.420 -16.934 1.00 93.06 528 ASP A O 1
ATOM 3925 N N . ASN A 1 529 ? 23.000 -6.543 -15.871 1.00 93.00 529 ASN A N 1
ATOM 3926 C CA . ASN A 1 529 ? 22.367 -5.247 -15.669 1.00 93.00 529 ASN A CA 1
ATOM 3927 C C . ASN A 1 529 ? 22.519 -4.403 -16.937 1.00 93.00 529 ASN A C 1
ATOM 3929 O O . ASN A 1 529 ? 23.596 -4.334 -17.542 1.00 93.00 529 ASN A O 1
ATOM 3933 N N . LEU A 1 530 ? 21.454 -3.701 -17.307 1.00 90.69 530 LEU A N 1
ATOM 3934 C CA . LEU A 1 530 ? 21.480 -2.727 -18.384 1.00 90.69 530 LEU A CA 1
ATOM 3935 C C . LEU A 1 530 ? 21.539 -1.317 -17.819 1.00 90.69 530 LEU A C 1
ATOM 3937 O O . LEU A 1 530 ? 20.716 -0.909 -17.000 1.00 90.69 530 LEU A O 1
ATOM 3941 N N . ILE A 1 531 ? 22.486 -0.537 -18.320 1.00 90.56 531 ILE A N 1
ATOM 3942 C CA . ILE A 1 531 ? 22.739 0.801 -17.821 1.00 90.56 531 ILE A CA 1
ATOM 3943 C C . ILE A 1 531 ? 22.651 1.815 -18.952 1.00 90.56 531 ILE A C 1
ATOM 3945 O O . ILE A 1 531 ? 23.337 1.725 -19.971 1.00 90.56 531 ILE A O 1
ATOM 3949 N N . ASN A 1 532 ? 21.852 2.848 -18.725 1.00 87.06 532 ASN A N 1
ATOM 3950 C CA . ASN A 1 532 ? 21.944 4.096 -19.452 1.00 87.06 532 ASN A CA 1
ATOM 3951 C C . ASN A 1 532 ? 22.537 5.172 -18.533 1.00 87.06 532 ASN A C 1
ATOM 3953 O O . ASN A 1 532 ? 21.840 5.762 -17.709 1.00 87.06 532 ASN A O 1
ATOM 3957 N N . CYS A 1 533 ? 23.839 5.428 -18.686 1.00 71.12 533 CYS A N 1
ATOM 3958 C CA . CYS A 1 533 ? 24.518 6.526 -18.003 1.00 71.12 533 CYS A CA 1
ATOM 3959 C C . CYS A 1 533 ? 24.635 7.731 -18.957 1.00 71.12 533 CYS A C 1
ATOM 3961 O O . CYS A 1 533 ? 25.356 7.636 -19.956 1.00 71.12 533 CYS A O 1
ATOM 3963 N N . PRO A 1 534 ? 23.943 8.856 -18.700 1.00 60.28 534 PRO A N 1
ATOM 3964 C CA . PRO A 1 534 ? 24.002 10.036 -19.560 1.00 60.28 534 PRO A CA 1
ATOM 3965 C C . PRO A 1 534 ? 25.364 10.732 -19.473 1.00 60.28 534 PRO A C 1
ATOM 3967 O O . PRO A 1 534 ? 25.788 11.347 -20.445 1.00 60.28 534 PRO A O 1
ATOM 3970 N N . LYS A 1 535 ? 26.088 10.588 -18.354 1.00 63.50 535 LYS A N 1
ATOM 3971 C CA . LYS A 1 535 ? 27.475 11.051 -18.237 1.00 63.50 535 LYS A CA 1
ATOM 3972 C C . LYS A 1 535 ? 28.414 10.135 -19.032 1.00 63.50 535 LYS A C 1
ATOM 3974 O O . LYS A 1 535 ? 28.206 8.923 -19.145 1.00 63.50 535 LYS A O 1
ATOM 3979 N N . GLU A 1 536 ? 29.468 10.708 -19.600 1.00 55.88 536 GLU A N 1
ATOM 3980 C CA . GLU A 1 536 ? 30.548 9.963 -20.258 1.00 55.88 536 GLU A CA 1
ATOM 3981 C C . GLU A 1 536 ? 31.500 9.338 -19.229 1.00 55.88 536 GLU A C 1
ATOM 3983 O O . GLU A 1 536 ? 32.705 9.571 -19.239 1.00 55.88 536 GLU A O 1
ATOM 3988 N N . THR A 1 537 ? 30.972 8.554 -18.287 1.00 55.38 537 THR A N 1
ATOM 3989 C CA . THR A 1 537 ? 31.833 7.795 -17.381 1.00 55.38 537 THR A CA 1
ATOM 3990 C C . THR A 1 537 ? 32.252 6.497 -18.063 1.00 55.38 537 THR A C 1
ATOM 3992 O O . THR A 1 537 ? 31.430 5.763 -18.613 1.00 55.38 537 THR A O 1
ATOM 3995 N N . LYS A 1 538 ? 33.560 6.209 -18.046 1.00 56.56 538 LYS A N 1
ATOM 3996 C CA . LYS A 1 538 ? 34.111 4.947 -18.570 1.00 56.56 538 LYS A CA 1
ATOM 3997 C C . LYS A 1 538 ? 33.630 3.726 -17.768 1.00 56.56 538 LYS A C 1
ATOM 3999 O O . LYS A 1 538 ? 33.589 2.633 -18.316 1.00 56.56 538 LYS A O 1
ATOM 4004 N N . ASN A 1 539 ? 33.215 3.926 -16.511 1.00 69.56 539 ASN A N 1
ATOM 4005 C CA . ASN A 1 539 ? 32.784 2.873 -15.590 1.00 69.56 539 ASN A CA 1
ATOM 4006 C C . ASN A 1 539 ? 31.384 3.184 -15.040 1.00 69.56 539 ASN A C 1
ATOM 4008 O O . ASN A 1 539 ? 31.242 3.995 -14.129 1.00 69.56 539 ASN A O 1
ATOM 4012 N N . ALA A 1 540 ? 30.348 2.542 -15.583 1.00 83.25 540 ALA A N 1
ATOM 4013 C CA . ALA A 1 540 ? 28.971 2.727 -15.113 1.00 83.25 540 ALA A CA 1
ATOM 4014 C C . ALA A 1 540 ? 28.628 1.861 -13.878 1.00 83.25 540 ALA A C 1
ATOM 4016 O O . ALA A 1 540 ? 27.709 2.188 -13.124 1.00 83.25 540 ALA A O 1
ATOM 4017 N N . VAL A 1 541 ? 29.406 0.796 -13.657 1.00 88.94 541 VAL A N 1
ATOM 4018 C CA . VAL A 1 541 ? 29.418 -0.034 -12.446 1.00 88.94 541 VAL A CA 1
ATOM 4019 C C . VAL A 1 541 ? 30.757 0.175 -11.750 1.00 88.94 541 VAL A C 1
ATOM 4021 O O . VAL A 1 541 ? 31.802 -0.007 -12.379 1.00 88.94 541 VAL A O 1
ATOM 4024 N N . LYS A 1 542 ? 30.741 0.529 -10.464 1.00 88.81 542 LYS A N 1
ATOM 4025 C CA . LYS A 1 542 ? 31.951 0.602 -9.639 1.00 88.81 542 LYS A CA 1
ATOM 4026 C C . LYS A 1 542 ? 31.838 -0.311 -8.430 1.00 88.81 542 LYS A C 1
ATOM 4028 O O . LYS A 1 542 ? 30.862 -0.241 -7.690 1.00 88.81 542 LYS A O 1
ATOM 4033 N N . VAL A 1 543 ? 32.875 -1.118 -8.232 1.00 87.25 543 VAL A N 1
ATOM 4034 C CA . VAL A 1 543 ? 33.088 -1.940 -7.041 1.00 87.25 543 VAL A CA 1
ATOM 4035 C C . VAL A 1 543 ? 34.470 -1.593 -6.510 1.00 87.25 543 VAL A C 1
ATOM 4037 O O . VAL A 1 543 ? 35.467 -1.927 -7.145 1.00 87.25 543 VAL A O 1
ATOM 4040 N N . ASP A 1 544 ? 34.534 -0.883 -5.385 1.00 84.75 544 ASP A N 1
ATOM 4041 C CA . ASP A 1 544 ? 35.815 -0.427 -4.827 1.00 84.75 544 ASP A CA 1
ATOM 4042 C C . ASP A 1 544 ? 36.691 -1.598 -4.361 1.00 84.75 544 ASP A C 1
ATOM 4044 O O . ASP A 1 544 ? 37.909 -1.554 -4.505 1.00 84.75 544 ASP A O 1
ATOM 4048 N N . ASN A 1 545 ? 36.080 -2.658 -3.824 1.00 76.38 545 ASN A N 1
ATOM 4049 C CA . ASN A 1 545 ? 36.789 -3.844 -3.352 1.00 76.38 545 ASN A CA 1
ATOM 4050 C C . ASN A 1 545 ? 36.457 -5.068 -4.215 1.00 76.38 545 ASN A C 1
ATOM 4052 O O . ASN A 1 545 ? 35.700 -5.953 -3.812 1.00 76.38 545 ASN A O 1
ATOM 4056 N N . ILE A 1 546 ? 36.998 -5.093 -5.437 1.00 75.06 546 ILE A N 1
ATOM 4057 C CA . ILE A 1 546 ? 36.671 -6.121 -6.437 1.00 75.06 546 ILE A CA 1
ATOM 4058 C C . ILE A 1 546 ? 36.984 -7.549 -5.963 1.00 75.06 546 ILE A C 1
ATOM 4060 O O . ILE A 1 546 ? 36.295 -8.471 -6.378 1.00 75.06 546 ILE A O 1
ATOM 4064 N N . SER A 1 547 ? 37.946 -7.745 -5.052 1.00 69.50 547 SER A N 1
ATOM 4065 C CA . SER A 1 547 ? 38.293 -9.074 -4.518 1.00 69.50 547 SER A CA 1
ATOM 4066 C C . SER A 1 547 ? 37.170 -9.710 -3.691 1.00 69.50 547 SER A C 1
ATOM 4068 O O . SER A 1 547 ? 37.151 -10.926 -3.520 1.00 69.50 547 SER A O 1
ATOM 4070 N N . LYS A 1 548 ? 36.210 -8.909 -3.212 1.00 72.00 548 LYS A N 1
ATOM 4071 C CA . LYS A 1 548 ? 34.999 -9.385 -2.527 1.00 72.00 548 LYS A CA 1
ATOM 4072 C C . LYS A 1 548 ? 33.822 -9.636 -3.480 1.00 72.00 548 LYS A C 1
ATOM 4074 O O . LYS A 1 548 ? 32.786 -10.129 -3.041 1.00 72.00 548 LYS A O 1
ATOM 4079 N N . CYS A 1 549 ? 33.967 -9.313 -4.766 1.00 82.50 549 CYS A N 1
ATOM 4080 C CA . CYS A 1 549 ? 32.976 -9.587 -5.803 1.00 82.50 549 CYS A CA 1
ATOM 4081 C C . CYS A 1 549 ? 33.367 -10.858 -6.560 1.00 82.50 549 CYS A C 1
ATOM 4083 O O . CYS A 1 549 ? 34.393 -10.901 -7.234 1.00 82.50 549 CYS A O 1
ATOM 4085 N N . GLN A 1 550 ? 32.544 -11.900 -6.449 1.00 81.25 550 GLN A N 1
ATOM 4086 C CA . GLN A 1 550 ? 32.813 -13.189 -7.089 1.00 81.25 550 GLN A CA 1
ATOM 4087 C C . GLN A 1 550 ? 32.580 -13.109 -8.600 1.00 81.25 550 GLN A C 1
ATOM 4089 O O . GLN A 1 550 ? 33.342 -13.680 -9.376 1.00 81.25 550 GLN A O 1
ATOM 4094 N N . THR A 1 551 ? 31.532 -12.396 -9.030 1.00 81.75 551 THR A N 1
ATOM 4095 C CA . THR A 1 551 ? 31.193 -12.255 -10.452 1.00 81.75 551 THR A CA 1
ATOM 4096 C C . THR A 1 551 ? 30.709 -10.846 -10.779 1.00 81.75 551 THR A C 1
ATOM 4098 O O . THR A 1 551 ? 29.696 -10.392 -10.258 1.00 81.75 551 THR A O 1
ATOM 4101 N N . ASN A 1 552 ? 31.384 -10.186 -11.723 1.00 85.50 552 ASN A N 1
ATOM 4102 C CA . ASN A 1 552 ? 30.939 -8.946 -12.364 1.00 85.50 552 ASN A CA 1
ATOM 4103 C C . ASN A 1 552 ? 31.038 -9.113 -13.888 1.00 85.50 552 ASN A C 1
ATOM 4105 O O . ASN A 1 552 ? 32.125 -8.982 -14.452 1.00 85.50 552 ASN A O 1
ATOM 4109 N N . LYS A 1 553 ? 29.937 -9.493 -14.548 1.00 85.69 553 LYS A N 1
ATOM 4110 C CA . LYS A 1 553 ? 29.924 -9.884 -15.974 1.00 85.69 553 LYS A CA 1
ATOM 4111 C C . LYS A 1 553 ? 28.645 -9.431 -16.673 1.00 85.69 553 LYS A C 1
ATOM 4113 O O . LYS A 1 553 ? 27.629 -9.229 -16.027 1.00 85.69 553 LYS A O 1
ATOM 4118 N N . ASN A 1 554 ? 28.688 -9.287 -17.997 1.00 85.38 554 ASN A N 1
ATOM 4119 C CA . ASN A 1 554 ? 27.522 -8.995 -18.850 1.00 85.38 554 ASN A CA 1
ATOM 4120 C C . ASN A 1 554 ? 26.733 -7.713 -18.509 1.00 85.38 554 ASN A C 1
ATOM 4122 O O . ASN A 1 554 ? 25.616 -7.525 -18.984 1.00 85.38 554 ASN A O 1
ATOM 4126 N N . ASN A 1 555 ? 27.313 -6.796 -17.732 1.00 87.00 555 ASN A N 1
ATOM 4127 C CA . ASN A 1 555 ? 26.722 -5.482 -17.504 1.00 87.00 555 ASN A CA 1
ATOM 4128 C C . ASN A 1 555 ? 26.918 -4.629 -18.761 1.00 87.00 555 ASN A C 1
ATOM 4130 O O . ASN A 1 555 ? 28.051 -4.374 -19.175 1.00 87.00 555 ASN A O 1
ATOM 4134 N N . SER A 1 556 ? 25.821 -4.213 -19.389 1.00 86.31 556 SER A N 1
ATOM 4135 C CA . SER A 1 556 ? 25.844 -3.562 -20.701 1.00 86.31 556 SER A CA 1
ATOM 4136 C C . SER A 1 556 ? 25.447 -2.092 -20.608 1.00 86.31 556 SER A C 1
ATOM 4138 O O . SER A 1 556 ? 24.516 -1.714 -19.899 1.00 86.31 556 SER A O 1
ATOM 4140 N N . ILE A 1 557 ? 26.170 -1.239 -21.337 1.00 85.56 557 ILE A N 1
ATOM 4141 C CA . ILE A 1 557 ? 25.869 0.191 -21.431 1.00 85.56 557 ILE A CA 1
ATOM 4142 C C . ILE A 1 557 ? 25.149 0.448 -22.754 1.00 85.56 557 ILE A C 1
ATOM 4144 O O . ILE A 1 557 ? 25.693 0.176 -23.824 1.00 85.56 557 ILE A O 1
ATOM 4148 N N . LYS A 1 558 ? 23.939 1.010 -22.690 1.00 86.44 558 LYS A N 1
ATOM 4149 C CA . LYS A 1 558 ? 23.130 1.368 -23.863 1.00 86.44 558 LYS A CA 1
ATOM 4150 C C . LYS A 1 558 ? 22.997 2.883 -23.977 1.00 86.44 558 LYS A C 1
ATOM 4152 O O . LYS A 1 558 ? 22.506 3.538 -23.055 1.00 86.44 558 LYS A O 1
ATOM 4157 N N . LYS A 1 559 ? 23.383 3.442 -25.126 1.00 87.19 559 LYS A N 1
ATOM 4158 C CA . LYS A 1 559 ? 23.230 4.870 -25.448 1.00 87.19 559 LYS A CA 1
ATOM 4159 C C . LYS A 1 559 ? 22.697 5.039 -26.868 1.00 87.19 559 LYS A C 1
ATOM 4161 O O . LYS A 1 559 ? 23.203 4.400 -27.788 1.00 87.19 559 LYS A O 1
ATOM 4166 N N . PHE A 1 560 ? 21.722 5.925 -27.037 1.00 90.56 560 PHE A N 1
ATOM 4167 C CA . PHE A 1 560 ? 21.277 6.384 -28.350 1.00 90.56 560 PHE A CA 1
ATOM 4168 C C . PHE A 1 560 ? 21.735 7.829 -28.566 1.00 90.56 560 PHE A C 1
ATOM 4170 O O . PHE A 1 560 ? 21.516 8.685 -27.708 1.00 90.56 560 PHE A O 1
ATOM 4177 N N . LYS A 1 561 ? 22.359 8.111 -29.713 1.00 91.12 561 LYS A N 1
ATOM 4178 C CA . LYS A 1 561 ? 22.906 9.439 -30.052 1.00 91.12 561 LYS A CA 1
ATOM 4179 C C . LYS A 1 561 ? 21.828 10.516 -30.192 1.00 91.12 561 LYS A C 1
ATOM 4181 O O . LYS A 1 561 ? 22.108 11.695 -30.024 1.00 91.12 561 LYS A O 1
ATOM 4186 N N . ASP A 1 562 ? 20.604 10.101 -30.489 1.00 93.69 562 ASP A N 1
ATOM 4187 C CA . ASP A 1 562 ? 19.431 10.940 -30.722 1.00 93.69 562 ASP A CA 1
ATOM 4188 C C . ASP A 1 562 ? 18.421 10.901 -29.559 1.00 93.69 562 ASP A C 1
ATOM 4190 O O . ASP A 1 562 ? 17.284 11.343 -29.718 1.00 93.69 562 ASP A O 1
ATOM 4194 N N . VAL A 1 563 ? 18.825 10.379 -28.388 1.00 92.50 563 VAL A N 1
ATOM 4195 C CA . VAL A 1 563 ? 18.021 10.323 -27.150 1.00 92.50 563 VAL A CA 1
ATOM 4196 C C . VAL A 1 563 ? 18.867 10.767 -25.960 1.00 92.50 563 VAL A C 1
ATOM 4198 O O . VAL A 1 563 ? 19.364 9.955 -25.174 1.00 92.50 563 VAL A O 1
ATOM 4201 N N . THR A 1 564 ? 19.064 12.079 -25.859 1.00 89.06 564 THR A N 1
ATOM 4202 C CA . THR A 1 564 ? 20.032 12.693 -24.936 1.00 89.06 564 THR A CA 1
ATOM 4203 C C . THR A 1 564 ? 19.384 13.547 -23.848 1.00 89.06 564 THR A C 1
ATOM 4205 O O . THR A 1 564 ? 19.928 13.648 -22.750 1.00 89.06 564 THR A O 1
ATOM 4208 N N . ASN A 1 565 ? 18.215 14.139 -24.108 1.00 90.56 565 ASN A N 1
ATOM 4209 C CA . ASN A 1 565 ? 17.541 15.022 -23.160 1.00 90.56 565 ASN A CA 1
ATOM 4210 C C . ASN A 1 565 ? 16.692 14.229 -22.155 1.00 90.56 565 ASN A C 1
ATOM 4212 O O . ASN A 1 565 ? 15.625 13.719 -22.488 1.00 90.56 565 ASN A O 1
ATOM 4216 N N . THR A 1 566 ? 17.128 14.182 -20.896 1.00 89.31 566 THR A N 1
ATOM 4217 C CA . THR A 1 566 ? 16.435 13.460 -19.812 1.00 89.31 566 THR A CA 1
ATOM 4218 C C . THR A 1 566 ? 15.057 14.029 -19.465 1.00 89.31 566 THR A C 1
ATOM 4220 O O . THR A 1 566 ? 14.266 13.339 -18.825 1.00 89.31 566 THR A O 1
ATOM 4223 N N . LYS A 1 567 ? 14.748 15.265 -19.885 1.00 89.69 567 LYS A N 1
ATOM 4224 C CA . LYS A 1 567 ? 13.441 15.907 -19.663 1.00 89.69 567 LYS A CA 1
ATOM 4225 C C . LYS A 1 567 ? 12.380 15.486 -20.679 1.00 89.69 567 LYS A C 1
ATOM 4227 O O . LYS A 1 567 ? 11.201 15.776 -20.484 1.00 89.69 567 LYS A O 1
ATOM 4232 N N . ASP A 1 568 ? 12.774 14.828 -21.764 1.00 93.31 568 ASP A N 1
ATOM 4233 C CA . ASP A 1 568 ? 11.826 14.381 -22.772 1.00 93.31 568 ASP A CA 1
ATOM 4234 C C . ASP A 1 568 ? 10.922 13.276 -22.205 1.00 93.31 568 ASP A C 1
ATOM 4236 O O . ASP A 1 568 ? 11.404 12.268 -21.688 1.00 93.31 568 ASP A O 1
ATOM 4240 N N . PHE A 1 569 ? 9.600 13.406 -22.380 1.00 92.25 569 PHE A N 1
ATOM 4241 C CA . PHE A 1 569 ? 8.602 12.441 -21.872 1.00 92.25 569 PHE A CA 1
ATOM 4242 C C . PHE A 1 569 ? 8.806 10.996 -22.373 1.00 92.25 569 PHE A C 1
ATOM 4244 O O . PHE A 1 569 ? 8.180 10.056 -21.886 1.00 92.25 569 PHE A O 1
ATOM 4251 N N . TRP A 1 570 ? 9.632 10.827 -23.402 1.00 94.12 570 TRP A N 1
ATOM 4252 C CA . TRP A 1 570 ? 9.931 9.572 -24.072 1.00 94.12 570 TRP A CA 1
ATOM 4253 C C . TRP A 1 570 ? 11.363 9.075 -23.799 1.00 94.12 570 TRP A C 1
ATOM 4255 O O . TRP A 1 570 ? 11.696 7.978 -24.245 1.00 94.12 570 TRP A O 1
ATOM 4265 N N . PHE A 1 571 ? 12.181 9.807 -23.028 1.00 94.06 571 PHE A N 1
ATOM 4266 C CA . PHE A 1 571 ? 13.543 9.404 -22.652 1.00 94.06 571 PHE A CA 1
ATOM 4267 C C . PHE A 1 571 ? 13.544 8.089 -21.858 1.00 94.06 571 PHE A C 1
ATOM 4269 O O . PHE A 1 571 ? 14.066 7.079 -22.332 1.00 94.06 571 PHE A O 1
ATOM 4276 N N . VAL A 1 572 ? 12.894 8.074 -20.686 1.00 92.56 572 VAL A N 1
ATOM 4277 C CA . VAL A 1 572 ? 12.787 6.871 -19.840 1.00 92.56 572 VAL A CA 1
ATOM 4278 C C . VAL A 1 572 ? 12.074 5.732 -20.582 1.00 92.56 572 VAL A C 1
ATOM 4280 O O . VAL A 1 572 ? 12.657 4.648 -20.651 1.00 92.56 572 VAL A O 1
ATOM 4283 N N . PRO A 1 573 ? 10.907 5.950 -21.234 1.00 94.62 573 PRO A N 1
ATOM 4284 C CA . PRO A 1 573 ? 10.262 4.915 -22.043 1.00 94.62 573 PRO A CA 1
ATOM 4285 C C . PRO A 1 573 ? 11.170 4.279 -23.096 1.00 94.62 573 PRO A C 1
ATOM 4287 O O . PRO A 1 573 ? 11.115 3.070 -23.303 1.00 94.62 573 PRO A O 1
ATOM 4290 N N . THR A 1 574 ? 12.017 5.065 -23.763 1.00 94.81 574 THR A N 1
ATOM 4291 C CA . THR A 1 574 ? 12.903 4.548 -24.814 1.00 94.81 574 THR A CA 1
ATOM 4292 C C . THR A 1 574 ? 13.952 3.603 -24.254 1.00 94.81 574 THR A C 1
ATOM 4294 O O . THR A 1 574 ? 14.137 2.512 -24.793 1.00 94.81 574 THR A O 1
ATOM 4297 N N . TYR A 1 575 ? 14.620 3.993 -23.168 1.00 91.81 575 TYR A N 1
ATOM 4298 C CA . TYR A 1 575 ? 15.639 3.146 -22.552 1.00 91.81 575 TYR A CA 1
ATOM 4299 C C . TYR A 1 575 ? 15.032 1.939 -21.842 1.00 91.81 575 TYR A C 1
ATOM 4301 O O . TYR A 1 575 ? 15.563 0.844 -21.992 1.00 91.81 575 TYR A O 1
ATOM 4309 N N . TRP A 1 576 ? 13.880 2.095 -21.185 1.00 91.81 576 TRP A N 1
ATOM 4310 C CA . TRP A 1 576 ? 13.103 0.967 -20.667 1.00 91.81 576 TRP A CA 1
ATOM 4311 C C . TRP A 1 576 ? 12.740 -0.020 -21.783 1.00 91.81 576 TRP A C 1
ATOM 4313 O O . TRP A 1 576 ? 12.978 -1.221 -21.666 1.00 91.81 576 TRP A O 1
ATOM 4323 N N . GLY A 1 577 ? 12.212 0.482 -22.901 1.00 92.62 577 GLY A N 1
ATOM 4324 C CA . GLY A 1 577 ? 11.787 -0.361 -24.011 1.00 92.62 577 GLY A CA 1
ATOM 4325 C C . GLY A 1 577 ? 12.967 -1.046 -24.696 1.00 92.62 577 GLY A C 1
ATOM 4326 O O . GLY A 1 577 ? 12.838 -2.182 -25.143 1.00 92.62 577 GLY A O 1
ATOM 4327 N N . ALA A 1 578 ? 14.121 -0.380 -24.775 1.00 90.75 578 ALA A N 1
ATOM 4328 C CA . ALA A 1 578 ? 15.352 -0.995 -25.255 1.00 90.75 578 ALA A CA 1
ATOM 4329 C C . ALA A 1 578 ? 15.837 -2.089 -24.296 1.00 90.75 578 ALA A C 1
ATOM 4331 O O . ALA A 1 578 ? 16.334 -3.115 -24.756 1.00 90.75 578 ALA A O 1
ATOM 4332 N N . ALA A 1 579 ? 15.653 -1.889 -22.988 1.00 85.06 579 ALA A N 1
ATOM 4333 C CA . ALA A 1 579 ? 16.055 -2.835 -21.960 1.00 85.06 579 ALA A CA 1
ATOM 4334 C C . ALA A 1 579 ? 15.243 -4.115 -21.953 1.00 85.06 579 ALA A C 1
ATOM 4336 O O . ALA A 1 579 ? 15.795 -5.209 -21.971 1.00 85.06 579 ALA A O 1
ATOM 4337 N N . LYS A 1 580 ? 13.922 -3.972 -22.014 1.00 85.75 580 LYS A N 1
ATOM 4338 C CA . LYS A 1 580 ? 12.993 -5.099 -22.102 1.00 85.75 580 LYS A CA 1
ATOM 4339 C C . LYS A 1 580 ? 12.967 -5.731 -23.502 1.00 85.75 580 LYS A C 1
ATOM 4341 O O . LYS A 1 580 ? 12.153 -6.607 -23.763 1.00 85.75 580 LYS A O 1
ATOM 4346 N N . GLY A 1 581 ? 13.796 -5.258 -24.440 1.00 90.06 581 GLY A N 1
ATOM 4347 C CA . GLY A 1 581 ? 13.828 -5.741 -25.823 1.00 90.06 581 GLY A CA 1
ATOM 4348 C C . GLY A 1 581 ? 12.584 -5.396 -26.653 1.00 90.06 581 GLY A C 1
ATOM 4349 O O . GLY A 1 581 ? 12.476 -5.836 -27.798 1.00 90.06 581 GLY A O 1
ATOM 4350 N N . VAL A 1 582 ? 11.667 -4.584 -26.117 1.00 94.06 582 VAL A N 1
ATOM 4351 C CA . VAL A 1 582 ? 10.426 -4.126 -26.762 1.00 94.06 582 VAL A CA 1
ATOM 4352 C C . VAL A 1 582 ? 10.743 -3.318 -28.018 1.00 94.06 582 VAL A C 1
ATOM 4354 O O . VAL A 1 582 ? 10.199 -3.579 -29.098 1.00 94.06 582 VAL A O 1
ATOM 4357 N N . VAL A 1 583 ? 11.680 -2.371 -27.910 1.00 93.69 583 VAL A N 1
ATOM 4358 C CA . VAL A 1 583 ? 12.158 -1.565 -29.040 1.00 93.69 583 VAL A CA 1
ATOM 4359 C C . VAL A 1 583 ? 13.618 -1.864 -29.353 1.00 93.69 583 VAL A C 1
ATOM 4361 O O . VAL A 1 583 ? 14.431 -2.117 -28.472 1.00 93.69 583 VAL A O 1
ATOM 4364 N N . LYS A 1 584 ? 13.960 -1.798 -30.642 1.00 91.12 584 LYS A N 1
ATOM 4365 C CA . LYS A 1 584 ? 15.344 -1.868 -31.125 1.00 91.12 584 LYS A CA 1
ATOM 4366 C C . LYS A 1 584 ? 15.728 -0.558 -31.799 1.00 91.12 584 LYS A C 1
ATOM 4368 O O . LYS A 1 584 ? 14.864 0.123 -32.372 1.00 91.12 584 LYS A O 1
ATOM 4373 N N . GLY A 1 585 ? 17.011 -0.225 -31.709 1.00 89.50 585 GLY A N 1
ATOM 4374 C CA . GLY A 1 585 ? 17.590 0.923 -32.396 1.00 89.50 585 GLY A CA 1
ATOM 4375 C C . GLY A 1 585 ? 17.968 0.611 -33.845 1.00 89.50 585 GLY A C 1
ATOM 4376 O O . GLY A 1 585 ? 18.034 -0.543 -34.263 1.00 89.50 585 GLY A O 1
ATOM 4377 N N . TYR A 1 586 ? 18.237 1.664 -34.601 1.00 90.81 586 TYR A N 1
ATOM 4378 C CA . TYR A 1 586 ? 18.817 1.650 -35.938 1.00 90.81 586 TYR A CA 1
ATOM 4379 C C . TYR A 1 586 ? 20.338 1.791 -35.861 1.00 90.81 586 TYR A C 1
ATOM 4381 O O . TYR A 1 586 ? 20.884 2.060 -34.792 1.00 90.81 586 TYR A O 1
ATOM 4389 N N . ASN A 1 587 ? 21.020 1.621 -36.999 1.00 89.69 587 ASN A N 1
ATOM 4390 C CA . ASN A 1 587 ? 22.459 1.863 -37.132 1.00 89.69 587 ASN A CA 1
ATOM 4391 C C . ASN A 1 587 ? 23.272 1.138 -36.045 1.00 89.69 587 ASN A C 1
ATOM 4393 O O . ASN A 1 587 ? 23.933 1.768 -35.220 1.00 89.69 587 ASN A O 1
ATOM 4397 N N . LYS A 1 588 ? 23.164 -0.201 -36.015 1.00 87.12 588 LYS A N 1
ATOM 4398 C CA . LYS A 1 588 ? 23.759 -1.062 -34.971 1.00 87.12 588 LYS A CA 1
ATOM 4399 C C . LYS A 1 588 ? 23.337 -0.645 -33.550 1.00 87.12 588 LYS A C 1
ATOM 4401 O O . LYS A 1 588 ? 24.133 -0.659 -32.623 1.00 87.12 588 LYS A O 1
ATOM 4406 N N . GLU A 1 589 ? 22.071 -0.253 -33.412 1.00 87.25 589 GLU A N 1
ATOM 4407 C CA . GLU A 1 589 ? 21.425 0.186 -32.169 1.00 87.25 589 GLU A CA 1
ATOM 4408 C C . GLU A 1 589 ? 21.978 1.475 -31.536 1.00 87.25 589 GLU A C 1
ATOM 4410 O O . GLU A 1 589 ? 21.793 1.697 -30.341 1.00 87.25 589 GLU A O 1
ATOM 4415 N N . THR A 1 590 ? 22.595 2.351 -32.336 1.00 89.25 590 THR A N 1
ATOM 4416 C CA . THR A 1 590 ? 23.114 3.654 -31.877 1.00 89.25 590 THR A CA 1
ATOM 4417 C C . THR A 1 590 ? 22.127 4.815 -32.036 1.00 89.25 590 THR A C 1
ATOM 4419 O O . THR A 1 590 ? 22.360 5.885 -31.479 1.00 89.25 590 THR A O 1
ATOM 4422 N N . GLU A 1 591 ? 21.007 4.615 -32.738 1.00 94.50 591 GLU A N 1
ATOM 4423 C CA . GLU A 1 591 ? 19.936 5.610 -32.925 1.00 94.50 591 GLU A CA 1
ATOM 4424 C C . GLU A 1 591 ? 18.561 5.010 -32.614 1.00 94.50 591 GLU A C 1
ATOM 4426 O O . GLU A 1 591 ? 18.262 3.888 -33.024 1.00 94.50 591 GLU A O 1
ATOM 4431 N N . PHE A 1 592 ? 17.674 5.752 -31.959 1.00 95.19 592 PHE A N 1
ATOM 4432 C CA . PHE A 1 592 ? 16.287 5.330 -31.737 1.00 95.19 592 PHE A CA 1
ATOM 4433 C C . PHE A 1 592 ? 15.318 5.831 -32.821 1.00 95.19 592 PHE A C 1
ATOM 4435 O O . PHE A 1 592 ? 14.311 5.170 -33.113 1.00 95.19 592 PHE A O 1
ATOM 4442 N N . ARG A 1 593 ? 15.632 6.977 -33.426 1.00 96.38 593 ARG A N 1
ATOM 4443 C CA . ARG A 1 593 ? 14.850 7.763 -34.389 1.00 96.38 593 ARG A CA 1
ATOM 4444 C C . ARG A 1 593 ? 13.468 8.151 -33.858 1.00 96.38 593 ARG A C 1
ATOM 4446 O O . ARG A 1 593 ? 12.448 7.712 -34.398 1.00 96.38 593 ARG A O 1
ATOM 4453 N N . PRO A 1 594 ? 13.393 8.982 -32.801 1.00 96.56 594 PRO A N 1
ATOM 4454 C CA . PRO A 1 594 ? 12.140 9.314 -32.115 1.00 96.56 594 PRO A CA 1
ATOM 4455 C C . PRO A 1 594 ? 11.112 10.032 -32.997 1.00 96.56 594 PRO A C 1
ATOM 4457 O O . PRO A 1 594 ? 9.919 10.012 -32.682 1.00 96.56 594 PRO A O 1
ATOM 4460 N N . ALA A 1 595 ? 11.552 10.696 -34.070 1.00 97.19 595 ALA A N 1
ATOM 4461 C CA . ALA A 1 595 ? 10.701 11.411 -35.020 1.00 97.19 595 ALA A CA 1
ATOM 4462 C C . ALA A 1 595 ? 10.195 10.574 -36.190 1.00 97.19 595 ALA A C 1
ATOM 4464 O O . ALA A 1 595 ? 9.315 11.041 -36.906 1.00 97.19 595 ALA A O 1
ATOM 4465 N N . ASN A 1 596 ? 10.667 9.338 -36.346 1.00 96.62 596 ASN A N 1
ATOM 4466 C CA . ASN A 1 596 ? 10.166 8.486 -37.411 1.00 96.62 596 ASN A CA 1
ATOM 4467 C C . ASN A 1 596 ? 8.727 8.046 -37.130 1.00 96.62 596 ASN A C 1
ATOM 4469 O O . ASN A 1 596 ? 8.335 7.767 -35.991 1.00 96.62 596 ASN A O 1
ATOM 4473 N N . GLU A 1 597 ? 7.963 7.958 -38.210 1.00 97.06 597 GLU A N 1
ATOM 4474 C CA . GLU A 1 597 ? 6.605 7.433 -38.232 1.00 97.06 597 GLU A CA 1
ATOM 4475 C C . GLU A 1 597 ? 6.620 5.930 -37.921 1.00 97.06 597 GLU A C 1
ATOM 4477 O O . GLU A 1 597 ? 7.498 5.198 -38.383 1.00 97.06 597 GLU A O 1
ATOM 4482 N N . CYS A 1 598 ? 5.677 5.475 -37.095 1.00 95.62 598 CYS A N 1
ATOM 4483 C CA . CYS A 1 598 ? 5.569 4.077 -36.694 1.00 95.62 598 CYS A CA 1
ATOM 4484 C C . CYS A 1 598 ? 4.585 3.346 -37.615 1.00 95.62 598 CYS A C 1
ATOM 4486 O O . CYS A 1 598 ? 3.411 3.724 -37.703 1.00 95.62 598 CYS A O 1
ATOM 4488 N N . THR A 1 599 ? 5.046 2.300 -38.300 1.00 97.00 599 THR A N 1
ATOM 4489 C CA . THR A 1 599 ? 4.190 1.500 -39.188 1.00 97.00 599 THR A CA 1
ATOM 4490 C C . THR A 1 599 ? 3.362 0.472 -38.416 1.00 97.00 599 THR A C 1
ATOM 4492 O O . THR A 1 599 ? 3.681 0.115 -37.277 1.00 97.00 599 THR A O 1
ATOM 4495 N N . ARG A 1 600 ? 2.312 -0.063 -39.050 1.00 97.00 600 ARG A N 1
ATOM 4496 C CA . ARG A 1 600 ? 1.499 -1.164 -38.499 1.00 97.00 600 ARG A CA 1
ATOM 4497 C C . ARG A 1 600 ? 2.345 -2.371 -38.097 1.00 97.00 600 ARG A C 1
ATOM 4499 O O . ARG A 1 600 ? 2.164 -2.897 -37.000 1.00 97.00 600 ARG A O 1
ATOM 4506 N N . ALA A 1 601 ? 3.310 -2.762 -38.934 1.00 97.19 601 ALA A N 1
ATOM 4507 C CA . ALA A 1 601 ? 4.230 -3.855 -38.627 1.00 97.19 601 ALA A CA 1
ATOM 4508 C C . ALA A 1 601 ? 5.095 -3.576 -37.390 1.00 97.19 601 ALA A C 1
ATOM 4510 O O . ALA A 1 601 ? 5.297 -4.464 -36.561 1.00 97.19 601 ALA A O 1
ATOM 4511 N N . GLN A 1 602 ? 5.605 -2.352 -37.232 1.00 96.25 602 GLN A N 1
ATOM 4512 C CA . GLN A 1 602 ? 6.377 -1.983 -36.042 1.00 96.25 602 GLN A CA 1
ATOM 4513 C C . GLN A 1 602 ? 5.519 -2.015 -34.779 1.00 96.25 602 GLN A C 1
ATOM 4515 O O . GLN A 1 602 ? 5.948 -2.566 -33.768 1.00 96.25 602 GLN A O 1
ATOM 4520 N N . MET A 1 603 ? 4.301 -1.479 -34.857 1.00 96.00 603 MET A N 1
ATOM 4521 C CA . MET A 1 603 ? 3.379 -1.399 -33.729 1.00 96.00 603 MET A CA 1
ATOM 4522 C C . MET A 1 603 ? 3.045 -2.786 -33.163 1.00 96.00 603 MET A C 1
ATOM 4524 O O . MET A 1 603 ? 3.243 -3.012 -31.969 1.00 96.00 603 MET A O 1
ATOM 4528 N N . VAL A 1 604 ? 2.636 -3.730 -34.020 1.00 97.44 604 VAL A N 1
ATOM 4529 C CA . VAL A 1 604 ? 2.347 -5.111 -33.591 1.00 97.44 604 VAL A CA 1
ATOM 4530 C C . VAL A 1 604 ? 3.607 -5.841 -33.121 1.00 97.44 604 VAL A C 1
ATOM 4532 O O . VAL A 1 604 ? 3.559 -6.582 -32.147 1.00 97.44 604 VAL A O 1
ATOM 4535 N N . THR A 1 605 ? 4.765 -5.582 -33.740 1.00 98.00 605 THR A N 1
ATOM 4536 C CA . THR A 1 605 ? 6.036 -6.198 -33.322 1.00 98.00 605 THR A CA 1
ATOM 4537 C C . THR A 1 605 ? 6.457 -5.752 -31.924 1.00 98.00 605 THR A C 1
ATOM 4539 O O . THR A 1 605 ? 6.975 -6.561 -31.159 1.00 98.00 605 THR A O 1
ATOM 4542 N N . PHE A 1 606 ? 6.260 -4.479 -31.571 1.00 97.25 606 PHE A N 1
ATOM 4543 C CA . PHE A 1 606 ? 6.583 -3.999 -30.227 1.00 97.25 606 PHE A CA 1
ATOM 4544 C C . PHE A 1 606 ? 5.663 -4.617 -29.173 1.00 97.25 606 PHE A C 1
ATOM 4546 O O . PHE A 1 606 ? 6.152 -5.031 -28.129 1.00 97.25 606 PHE A O 1
ATOM 4553 N N . MET A 1 607 ? 4.365 -4.739 -29.462 1.00 97.12 607 MET A N 1
ATOM 4554 C CA . MET A 1 607 ? 3.417 -5.425 -28.575 1.00 97.12 607 MET A CA 1
ATOM 4555 C C . MET A 1 607 ? 3.764 -6.909 -28.422 1.00 97.12 607 MET A C 1
ATOM 4557 O O . MET A 1 607 ? 3.847 -7.404 -27.309 1.00 97.12 607 MET A O 1
ATOM 4561 N N . TRP A 1 608 ? 4.079 -7.600 -29.519 1.00 97.75 608 TRP A N 1
ATOM 4562 C CA . TRP A 1 608 ? 4.505 -9.001 -29.485 1.00 97.75 608 TRP A CA 1
ATOM 4563 C C . TRP A 1 608 ? 5.754 -9.217 -28.621 1.00 97.75 608 TRP A C 1
ATOM 4565 O O . TRP A 1 608 ? 5.833 -10.177 -27.860 1.00 97.75 608 TRP A O 1
ATOM 4575 N N . ARG A 1 609 ? 6.724 -8.297 -28.693 1.00 97.75 609 ARG A N 1
ATOM 4576 C CA . ARG A 1 609 ? 7.919 -8.326 -27.836 1.00 97.75 609 ARG A CA 1
ATOM 4577 C C . ARG A 1 609 ? 7.605 -8.023 -26.378 1.00 97.75 609 ARG A C 1
ATOM 4579 O O . ARG A 1 609 ? 8.185 -8.662 -25.509 1.00 97.75 609 ARG A O 1
ATOM 4586 N N . LEU A 1 610 ? 6.691 -7.089 -26.120 1.00 95.31 610 LEU A N 1
ATOM 4587 C CA . LEU A 1 610 ? 6.199 -6.800 -24.773 1.00 95.31 610 LEU A CA 1
ATOM 4588 C C . LEU A 1 610 ? 5.538 -8.030 -24.126 1.00 95.31 610 LEU A C 1
ATOM 4590 O O . LEU A 1 610 ? 5.656 -8.219 -22.920 1.00 95.31 610 LEU A O 1
ATOM 4594 N N . GLU A 1 611 ? 4.900 -8.884 -24.926 1.00 95.19 611 GLU A N 1
ATOM 4595 C CA . GLU A 1 611 ? 4.314 -10.157 -24.484 1.00 95.19 611 GLU A CA 1
ATOM 4596 C C . GLU A 1 611 ? 5.310 -11.330 -24.448 1.00 95.19 611 GLU A C 1
ATOM 4598 O O . GLU A 1 611 ? 4.906 -12.475 -24.274 1.00 95.19 611 GLU A O 1
ATOM 4603 N N . GLY A 1 612 ? 6.616 -11.084 -24.605 1.00 94.88 612 GLY A N 1
ATOM 4604 C CA . GLY A 1 612 ? 7.636 -12.136 -24.516 1.00 94.88 612 GLY A CA 1
ATOM 4605 C C . GLY A 1 612 ? 7.844 -12.938 -25.804 1.00 94.88 612 GLY A C 1
ATOM 4606 O O . GLY A 1 612 ? 8.408 -14.026 -25.769 1.00 94.88 612 GLY A O 1
ATOM 4607 N N . CYS A 1 613 ? 7.438 -12.398 -26.957 1.00 96.94 613 CYS A N 1
ATOM 4608 C CA . CYS A 1 613 ? 7.574 -13.034 -28.272 1.00 96.94 613 CYS A CA 1
ATOM 4609 C C . CYS A 1 613 ? 6.911 -14.431 -28.388 1.00 96.94 613 CYS A C 1
ATOM 4611 O O . CYS A 1 613 ? 7.553 -15.356 -28.899 1.00 96.94 613 CYS A O 1
ATOM 4613 N N . PRO A 1 614 ? 5.644 -14.614 -27.964 1.00 96.62 614 PRO A N 1
ATOM 4614 C CA . PRO A 1 614 ? 4.965 -15.910 -28.024 1.00 96.62 614 PRO A CA 1
ATOM 4615 C C . PRO A 1 614 ? 4.935 -16.465 -29.453 1.00 96.62 614 PRO A C 1
ATOM 4617 O O . PRO A 1 614 ? 4.734 -15.726 -30.422 1.00 96.62 614 PRO A O 1
ATOM 4620 N N . ASN A 1 615 ? 5.135 -17.773 -29.615 1.00 96.25 615 ASN A N 1
ATOM 4621 C CA . ASN A 1 615 ? 4.986 -18.386 -30.932 1.00 96.25 615 ASN A CA 1
ATOM 4622 C C . ASN A 1 615 ? 3.499 -18.373 -31.339 1.00 96.25 615 ASN A C 1
ATOM 4624 O O . ASN A 1 615 ? 2.662 -18.728 -30.513 1.00 96.25 615 ASN A O 1
ATOM 4628 N N . PRO A 1 616 ? 3.160 -17.967 -32.577 1.00 95.62 616 PRO A N 1
ATOM 4629 C CA . PRO A 1 616 ? 1.792 -18.083 -33.073 1.00 95.62 616 PRO A CA 1
ATOM 4630 C C . PRO A 1 616 ? 1.377 -19.552 -33.216 1.00 95.62 616 PRO A C 1
ATOM 4632 O O . PRO A 1 616 ? 2.231 -20.415 -33.439 1.00 95.62 616 PRO A O 1
ATOM 4635 N N . ASN A 1 617 ? 0.071 -19.816 -33.154 1.00 93.81 617 ASN A N 1
ATOM 4636 C CA . ASN A 1 617 ? -0.484 -21.161 -33.336 1.00 93.81 617 ASN A CA 1
ATOM 4637 C C . ASN A 1 617 ? -0.390 -21.604 -34.804 1.00 93.81 617 ASN A C 1
ATOM 4639 O O . ASN A 1 617 ? -0.064 -22.752 -35.105 1.00 93.81 617 ASN A O 1
ATOM 4643 N N . SER A 1 618 ? -0.641 -20.682 -35.732 1.00 92.94 618 SER A N 1
ATOM 4644 C CA . SER A 1 618 ? -0.574 -20.927 -37.169 1.00 92.94 618 SER A CA 1
ATOM 4645 C C . SER A 1 618 ? 0.858 -20.817 -37.681 1.00 92.94 618 SER A C 1
ATOM 4647 O O . SER A 1 618 ? 1.584 -19.856 -37.412 1.00 92.94 618 SER A O 1
ATOM 4649 N N . SER A 1 619 ? 1.250 -21.767 -38.527 1.00 89.81 619 SER A N 1
ATOM 4650 C CA . SER A 1 619 ? 2.538 -21.747 -39.230 1.00 89.81 619 SER A CA 1
ATOM 4651 C C . SER A 1 619 ? 2.531 -20.848 -40.481 1.00 89.81 619 SER A C 1
ATOM 4653 O O . SER A 1 619 ? 3.595 -20.449 -40.975 1.00 89.81 619 SER A O 1
ATOM 4655 N N . THR A 1 620 ? 1.343 -20.484 -40.976 1.00 92.19 620 THR A N 1
ATOM 4656 C CA . THR A 1 620 ? 1.125 -19.693 -42.196 1.00 92.19 620 THR A CA 1
ATOM 4657 C C . THR A 1 620 ? 0.417 -18.370 -41.914 1.00 92.19 620 THR A C 1
ATOM 4659 O O . THR A 1 620 ? -0.554 -18.327 -41.161 1.00 92.19 620 THR A O 1
ATOM 4662 N N . CYS A 1 621 ? 0.856 -17.289 -42.564 1.00 92.50 621 CYS A N 1
ATOM 4663 C CA . CYS A 1 621 ? 0.147 -16.011 -42.543 1.00 92.50 621 CYS A CA 1
ATOM 4664 C C . CYS A 1 621 ? -0.938 -15.973 -43.626 1.00 92.50 621 CYS A C 1
ATOM 4666 O O . CYS A 1 621 ? -0.663 -16.282 -44.782 1.00 92.50 621 CYS A O 1
ATOM 4668 N N . LYS A 1 622 ? -2.155 -15.544 -43.268 1.00 95.06 622 LYS A N 1
ATOM 4669 C CA . LYS A 1 622 ? -3.264 -15.374 -44.225 1.00 95.06 622 LYS A CA 1
ATOM 4670 C C . LYS A 1 622 ? -3.160 -14.108 -45.086 1.00 95.06 622 LYS A C 1
ATOM 4672 O O . LYS A 1 622 ? -3.929 -13.955 -46.029 1.00 95.06 622 LYS A O 1
ATOM 4677 N N . PHE A 1 623 ? -2.267 -13.177 -44.739 1.00 97.75 623 PHE A N 1
ATOM 4678 C CA . PHE A 1 623 ? -2.131 -11.903 -45.443 1.00 97.75 623 PHE A CA 1
ATOM 4679 C C . PHE A 1 623 ? -1.124 -12.015 -46.586 1.00 97.75 623 PHE A C 1
ATOM 4681 O O . PHE A 1 623 ? 0.033 -12.375 -46.370 1.00 97.75 623 PHE A O 1
ATOM 4688 N N . LYS A 1 624 ? -1.557 -11.674 -47.803 1.00 96.81 624 LYS A N 1
ATOM 4689 C CA . LYS A 1 624 ? -0.767 -11.873 -49.034 1.00 96.81 624 LYS A CA 1
ATOM 4690 C C . LYS A 1 624 ? 0.490 -10.995 -49.132 1.00 96.81 624 LYS A C 1
ATOM 4692 O O . LYS A 1 624 ? 1.394 -11.292 -49.906 1.00 96.81 624 LYS A O 1
ATOM 4697 N N . ASP A 1 625 ? 0.546 -9.913 -48.362 1.00 97.94 625 ASP A N 1
ATOM 4698 C CA . ASP A 1 625 ? 1.636 -8.932 -48.312 1.00 97.94 625 ASP A CA 1
ATOM 4699 C C . ASP A 1 625 ? 2.585 -9.133 -47.113 1.00 97.94 625 ASP A C 1
ATOM 4701 O O . ASP A 1 625 ? 3.394 -8.253 -46.816 1.00 97.94 625 ASP A O 1
ATOM 4705 N N . VAL A 1 626 ? 2.505 -10.283 -46.433 1.00 97.81 626 VAL A N 1
ATOM 4706 C CA . VAL A 1 626 ? 3.362 -10.648 -45.295 1.00 97.81 626 VAL A CA 1
ATOM 4707 C C . VAL A 1 626 ? 4.125 -11.933 -45.621 1.00 97.81 626 VAL A C 1
ATOM 4709 O O . VAL A 1 626 ? 3.563 -13.027 -45.666 1.00 97.81 626 VAL A O 1
ATOM 4712 N N . LYS A 1 627 ? 5.433 -11.809 -45.858 1.00 97.44 627 LYS A N 1
ATOM 4713 C CA . LYS A 1 627 ? 6.317 -12.907 -46.272 1.00 97.44 627 LYS A CA 1
ATOM 4714 C C . LYS A 1 627 ? 6.963 -13.569 -45.061 1.00 97.44 627 LYS A C 1
ATOM 4716 O O . LYS A 1 627 ? 7.290 -12.910 -44.080 1.00 97.44 627 LYS A O 1
ATOM 4721 N N . LYS A 1 628 ? 7.255 -14.870 -45.157 1.00 96.12 628 LYS A N 1
ATOM 4722 C CA . LYS A 1 628 ? 7.912 -15.642 -44.079 1.00 96.12 628 LYS A CA 1
ATOM 4723 C C . LYS A 1 628 ? 9.271 -15.071 -43.646 1.00 96.12 628 LYS A C 1
ATOM 4725 O O . LYS A 1 628 ? 9.668 -15.249 -42.500 1.00 96.12 628 LYS A O 1
ATOM 4730 N N . SER A 1 629 ? 9.967 -14.379 -44.549 1.00 96.81 629 SER A N 1
ATOM 4731 C CA . SER A 1 629 ? 11.238 -13.694 -44.288 1.00 96.81 629 SER A CA 1
ATOM 4732 C C . SER A 1 629 ? 11.093 -12.358 -43.548 1.00 96.81 629 SER A C 1
ATOM 4734 O O . SER A 1 629 ? 12.101 -11.791 -43.130 1.00 96.81 629 SER A O 1
ATOM 4736 N N . ASP A 1 630 ? 9.879 -11.820 -43.408 1.00 97.56 630 ASP A N 1
ATOM 4737 C CA . ASP A 1 630 ? 9.665 -10.526 -42.769 1.00 97.56 630 ASP A CA 1
ATOM 4738 C C . ASP A 1 630 ? 9.889 -10.617 -41.258 1.00 97.56 630 ASP A C 1
ATOM 4740 O O . ASP A 1 630 ? 9.376 -11.510 -40.581 1.00 97.56 630 ASP A O 1
ATOM 4744 N N . TYR A 1 631 ? 10.587 -9.629 -40.688 1.00 95.81 631 TYR A N 1
ATOM 4745 C CA . TYR A 1 631 ? 10.880 -9.603 -39.247 1.00 95.81 631 TYR A CA 1
ATOM 4746 C C . TYR A 1 631 ? 9.616 -9.608 -38.369 1.00 95.81 631 TYR A C 1
ATOM 4748 O O . TYR A 1 631 ? 9.677 -9.956 -37.190 1.00 95.81 631 TYR A O 1
ATOM 4756 N N . PHE A 1 632 ? 8.487 -9.169 -38.929 1.00 97.31 632 PHE A N 1
ATOM 4757 C CA . PHE A 1 632 ? 7.190 -9.064 -38.268 1.00 97.31 632 PHE A CA 1
ATOM 4758 C C . PHE A 1 632 ? 6.267 -10.252 -38.568 1.00 97.31 632 PHE A C 1
ATOM 4760 O O . PHE A 1 632 ? 5.146 -10.257 -38.068 1.00 97.31 632 PHE A O 1
ATOM 4767 N N . TYR A 1 633 ? 6.699 -11.253 -39.347 1.00 98.25 633 TYR A N 1
ATOM 4768 C CA . TYR A 1 633 ? 5.855 -12.371 -39.789 1.00 98.25 633 TYR A CA 1
ATOM 4769 C C . TYR A 1 633 ? 5.129 -13.050 -38.620 1.00 98.25 633 TYR A C 1
ATOM 4771 O O . TYR A 1 633 ? 3.900 -13.089 -38.583 1.00 98.25 633 TYR A O 1
ATOM 4779 N N . LYS A 1 634 ? 5.882 -13.499 -37.605 1.00 98.12 634 LYS A N 1
ATOM 4780 C CA . LYS A 1 634 ? 5.308 -14.129 -36.405 1.00 98.12 634 LYS A CA 1
ATOM 4781 C C . LYS A 1 634 ? 4.428 -13.171 -35.603 1.00 98.12 634 LYS A C 1
ATOM 4783 O O . LYS A 1 634 ? 3.350 -13.562 -35.175 1.00 98.12 634 LYS A O 1
ATOM 4788 N N . ALA A 1 635 ? 4.864 -11.920 -35.442 1.00 98.00 635 ALA A N 1
ATOM 4789 C CA . ALA A 1 635 ? 4.123 -10.910 -34.691 1.00 98.00 635 ALA A CA 1
ATOM 4790 C C . ALA A 1 635 ? 2.758 -10.597 -35.324 1.00 98.00 635 ALA A C 1
ATOM 4792 O O . ALA A 1 635 ? 1.781 -10.422 -34.605 1.00 98.00 635 ALA A O 1
ATOM 4793 N N . VAL A 1 636 ? 2.673 -10.550 -36.658 1.00 98.38 636 VAL A N 1
ATOM 4794 C CA . VAL A 1 636 ? 1.410 -10.321 -37.376 1.00 98.38 636 VAL A CA 1
ATOM 4795 C C . VAL A 1 636 ? 0.467 -11.511 -37.234 1.00 98.38 636 VAL A C 1
ATOM 4797 O O . VAL A 1 636 ? -0.719 -11.297 -36.994 1.00 98.38 636 VAL A O 1
ATOM 4800 N N . ILE A 1 637 ? 0.971 -12.746 -37.353 1.00 98.12 637 ILE A N 1
ATOM 4801 C CA . ILE A 1 637 ? 0.144 -13.946 -37.149 1.00 98.12 637 ILE A CA 1
ATOM 4802 C C . ILE A 1 637 ? -0.401 -13.950 -35.721 1.00 98.12 637 ILE A C 1
ATOM 4804 O O . ILE A 1 637 ? -1.616 -13.959 -35.543 1.00 98.12 637 ILE A O 1
ATOM 4808 N N . TRP A 1 638 ? 0.484 -13.831 -34.728 1.00 98.19 638 TRP A N 1
ATOM 4809 C CA . TRP A 1 638 ? 0.108 -13.791 -33.316 1.00 98.19 638 TRP A CA 1
ATOM 4810 C C . TRP A 1 638 ? -0.896 -12.668 -33.025 1.00 98.19 638 TRP A C 1
ATOM 4812 O O . TRP A 1 638 ? -1.929 -12.898 -32.400 1.00 98.19 638 TRP A O 1
ATOM 4822 N N . GLY A 1 639 ? -0.628 -11.457 -33.518 1.00 97.62 639 GLY A N 1
ATOM 4823 C CA . GLY A 1 639 ? -1.497 -10.308 -33.297 1.00 97.62 639 GLY A CA 1
ATOM 4824 C C . GLY A 1 639 ? -2.879 -10.486 -33.924 1.00 97.62 639 GLY A C 1
ATOM 4825 O O . GLY A 1 639 ? -3.863 -10.025 -33.355 1.00 97.62 639 GLY A O 1
ATOM 4826 N N . ASN A 1 640 ? -2.974 -11.155 -35.076 1.00 97.31 640 ASN A N 1
ATOM 4827 C CA . ASN A 1 640 ? -4.258 -11.473 -35.696 1.00 97.31 640 ASN A CA 1
ATOM 4828 C C . ASN A 1 640 ? -4.997 -12.601 -34.956 1.00 97.31 640 ASN A C 1
ATOM 4830 O O . ASN A 1 640 ? -6.209 -12.515 -34.795 1.00 97.31 640 ASN A O 1
ATOM 4834 N N . GLU A 1 641 ? -4.297 -13.650 -34.520 1.00 96.31 641 GLU A N 1
ATOM 4835 C CA . GLU A 1 641 ? -4.886 -14.759 -33.748 1.00 96.31 641 GLU A CA 1
ATOM 4836 C C . GLU A 1 641 ? -5.474 -14.290 -32.417 1.00 96.31 641 GLU A C 1
ATOM 4838 O O . GLU A 1 641 ? -6.529 -14.763 -32.013 1.00 96.31 641 GLU A O 1
ATOM 4843 N N . ASN A 1 642 ? -4.824 -13.318 -31.775 1.00 96.19 642 ASN A N 1
ATOM 4844 C CA . ASN A 1 642 ? -5.261 -12.748 -30.500 1.00 96.19 642 ASN A CA 1
ATOM 4845 C C . ASN A 1 642 ? -6.197 -11.537 -30.672 1.00 96.19 642 ASN A C 1
ATOM 4847 O O . ASN A 1 642 ? -6.450 -10.813 -29.715 1.00 96.19 642 ASN A O 1
ATOM 4851 N N . GLY A 1 643 ? -6.671 -11.254 -31.892 1.00 96.19 643 GLY A N 1
ATOM 4852 C CA . GLY A 1 643 ? -7.598 -10.145 -32.155 1.00 96.19 643 GLY A CA 1
ATOM 4853 C C . GLY A 1 643 ? -7.019 -8.739 -31.932 1.00 96.19 643 GLY A C 1
ATOM 4854 O O . GLY A 1 643 ? -7.754 -7.753 -31.956 1.00 96.19 643 GLY A O 1
ATOM 4855 N N . ILE A 1 644 ? -5.702 -8.606 -31.749 1.00 97.12 644 ILE A N 1
ATOM 4856 C CA . ILE A 1 644 ? -5.015 -7.325 -31.523 1.00 97.12 644 ILE A CA 1
ATOM 4857 C C . ILE A 1 644 ? -5.014 -6.493 -32.806 1.00 97.12 644 ILE A C 1
ATOM 4859 O O . ILE A 1 644 ? -5.268 -5.285 -32.774 1.00 97.12 644 ILE A O 1
ATOM 4863 N N . VAL A 1 645 ? -4.765 -7.139 -33.948 1.00 95.69 645 VAL A N 1
ATOM 4864 C CA . VAL A 1 645 ? -4.744 -6.502 -35.270 1.00 95.69 645 VAL A CA 1
ATOM 4865 C C . VAL A 1 645 ? -5.634 -7.233 -36.269 1.00 95.69 645 VAL A C 1
ATOM 4867 O O . VAL A 1 645 ? -5.783 -8.446 -36.225 1.00 95.69 645 VAL A O 1
ATOM 4870 N N . GLU A 1 646 ? -6.177 -6.484 -37.223 1.00 93.12 646 GLU A N 1
ATOM 4871 C CA . GLU A 1 646 ? -6.966 -7.003 -38.344 1.00 93.12 646 GLU A CA 1
ATOM 4872 C C . GLU A 1 646 ? -6.342 -6.560 -39.668 1.00 93.12 646 GLU A C 1
ATOM 4874 O O . GLU A 1 646 ? -5.702 -5.505 -39.725 1.00 93.12 646 GLU A O 1
ATOM 4879 N N . GLY A 1 647 ? -6.529 -7.349 -40.728 1.00 92.19 647 GLY A N 1
ATOM 4880 C CA . GLY A 1 647 ? -6.186 -6.946 -42.093 1.00 92.19 647 GLY A CA 1
ATOM 4881 C C . GLY A 1 647 ? -7.337 -6.251 -42.815 1.00 92.19 647 GLY A C 1
ATOM 4882 O O . GLY A 1 647 ? -8.436 -6.098 -42.288 1.00 92.19 647 GLY A O 1
ATOM 4883 N N . TYR A 1 648 ? -7.070 -5.831 -44.041 1.00 94.56 648 TYR A N 1
ATOM 4884 C CA . TYR A 1 648 ? -8.038 -5.204 -44.927 1.00 94.56 648 TYR A CA 1
ATOM 4885 C C . TYR A 1 648 ? -8.867 -6.254 -45.678 1.00 94.56 648 TYR A C 1
ATOM 4887 O O . TYR A 1 648 ? -8.481 -7.417 -45.811 1.00 94.56 648 TYR A O 1
ATOM 4895 N N . LYS A 1 649 ? -10.022 -5.824 -46.204 1.00 94.44 649 LYS A N 1
ATOM 4896 C CA . LYS A 1 649 ? -10.955 -6.690 -46.950 1.00 94.44 649 LYS A CA 1
ATOM 4897 C C . LYS A 1 649 ? -10.342 -7.314 -48.210 1.00 94.44 649 LYS A C 1
ATOM 4899 O O . LYS A 1 649 ? -10.837 -8.326 -48.683 1.00 94.44 649 LYS A O 1
ATOM 4904 N N . ASP A 1 650 ? -9.273 -6.728 -48.741 1.00 95.44 650 ASP A N 1
ATOM 4905 C CA . ASP A 1 650 ? -8.553 -7.203 -49.928 1.00 95.44 650 ASP A CA 1
ATOM 4906 C C . ASP A 1 650 ? -7.531 -8.325 -49.632 1.00 95.44 650 ASP A C 1
ATOM 4908 O O . ASP A 1 650 ? -6.771 -8.728 -50.523 1.00 95.44 650 ASP A O 1
ATOM 4912 N N . GLY A 1 651 ? -7.479 -8.805 -48.384 1.00 95.56 651 GLY A N 1
ATOM 4913 C CA . GLY A 1 651 ? -6.566 -9.853 -47.932 1.00 95.56 651 GLY A CA 1
ATOM 4914 C C . GLY A 1 651 ? -5.156 -9.366 -47.579 1.00 95.56 651 GLY A C 1
ATOM 4915 O O . GLY A 1 651 ? -4.263 -10.197 -47.406 1.00 95.56 651 GLY A O 1
ATOM 4916 N N . THR A 1 652 ? -4.921 -8.052 -47.483 1.00 97.81 652 THR A N 1
ATOM 4917 C CA . THR A 1 652 ? -3.636 -7.477 -47.040 1.00 97.81 652 THR A CA 1
ATOM 4918 C C . THR A 1 652 ? -3.620 -7.133 -45.549 1.00 97.81 652 THR A C 1
ATOM 4920 O O . THR A 1 652 ? -4.655 -6.891 -44.931 1.00 97.81 652 THR A O 1
ATOM 4923 N N . PHE A 1 653 ? -2.431 -7.065 -44.951 1.00 97.69 653 PHE A N 1
ATOM 4924 C CA . PHE A 1 653 ? -2.209 -6.502 -43.618 1.00 97.69 653 PHE A CA 1
ATOM 4925 C C . PHE A 1 653 ? -1.839 -5.011 -43.661 1.00 97.69 653 PHE A C 1
ATOM 4927 O O . PHE A 1 653 ? -2.122 -4.270 -42.710 1.00 97.69 653 PHE A O 1
ATOM 4934 N N . GLY A 1 654 ? -1.177 -4.572 -44.734 1.00 97.44 654 GLY A N 1
ATOM 4935 C CA . GLY A 1 654 ? -0.621 -3.232 -44.895 1.00 97.44 654 GLY A CA 1
ATOM 4936 C C . GLY A 1 654 ? 0.538 -2.935 -43.932 1.00 97.44 654 GLY A C 1
ATOM 4937 O O . GLY A 1 654 ? 0.466 -1.948 -43.196 1.00 97.44 654 GLY A O 1
ATOM 4938 N N . PRO A 1 655 ? 1.619 -3.742 -43.892 1.00 97.31 655 PRO A N 1
ATOM 4939 C CA . PRO A 1 655 ? 2.678 -3.630 -42.885 1.00 97.31 655 PRO A CA 1
ATOM 4940 C C . PRO A 1 655 ? 3.413 -2.283 -42.899 1.00 97.31 655 PRO A C 1
ATOM 4942 O O . PRO A 1 655 ? 3.870 -1.836 -41.846 1.00 97.31 655 PRO A O 1
ATOM 4945 N N . GLN A 1 656 ? 3.506 -1.633 -44.064 1.00 96.88 656 GLN A N 1
ATOM 4946 C CA . GLN A 1 656 ? 4.197 -0.349 -44.251 1.00 96.88 656 GLN A CA 1
ATOM 4947 C C . GLN A 1 656 ? 3.292 0.874 -44.066 1.00 96.88 656 GLN A C 1
ATOM 4949 O O . GLN A 1 656 ? 3.777 2.004 -44.078 1.00 96.88 656 GLN A O 1
ATOM 4954 N N . ILE A 1 657 ? 1.985 0.677 -43.866 1.00 96.31 657 ILE A N 1
ATOM 4955 C CA . ILE A 1 657 ? 1.066 1.789 -43.621 1.00 96.31 657 ILE A CA 1
ATOM 4956 C C . ILE A 1 657 ? 1.383 2.391 -42.252 1.00 96.31 657 ILE A C 1
ATOM 4958 O O . ILE A 1 657 ? 1.488 1.689 -41.240 1.00 96.31 657 ILE A O 1
ATOM 4962 N N . VAL A 1 658 ? 1.528 3.713 -42.228 1.00 96.56 658 VAL A N 1
ATOM 4963 C CA . VAL A 1 658 ? 1.792 4.484 -41.014 1.00 96.56 658 VAL A CA 1
ATOM 4964 C C . VAL A 1 658 ? 0.560 4.475 -40.118 1.00 96.56 658 VAL A C 1
ATOM 4966 O O . VAL A 1 658 ? -0.556 4.771 -40.551 1.00 96.56 658 VAL A O 1
ATOM 4969 N N . CYS A 1 659 ? 0.753 4.146 -38.843 1.00 95.56 659 CYS A N 1
ATOM 4970 C CA . CYS A 1 659 ? -0.330 4.165 -37.876 1.00 95.56 659 CYS A CA 1
ATOM 4971 C C . CYS A 1 659 ? -0.678 5.593 -37.459 1.00 95.56 659 CYS A C 1
ATOM 4973 O O . CYS A 1 659 ? 0.195 6.398 -37.141 1.00 95.56 659 CYS A O 1
ATOM 4975 N N . ALA A 1 660 ? -1.974 5.876 -37.360 1.00 96.81 660 ALA A N 1
ATOM 4976 C CA . ALA A 1 660 ? -2.471 7.033 -36.639 1.00 96.81 660 ALA A CA 1
ATOM 4977 C C . ALA A 1 660 ? -2.518 6.746 -35.126 1.00 96.81 660 ALA A C 1
ATOM 4979 O O . ALA A 1 660 ? -2.533 5.586 -34.699 1.00 96.81 660 ALA A O 1
ATOM 4980 N N . ARG A 1 661 ? -2.574 7.791 -34.296 1.00 96.69 661 ARG A N 1
ATOM 4981 C CA . ARG A 1 661 ? -2.639 7.666 -32.826 1.00 96.69 661 ARG A CA 1
ATOM 4982 C C . ARG A 1 661 ? -3.825 6.819 -32.354 1.00 96.69 661 ARG A C 1
ATOM 4984 O O . ARG A 1 661 ? -3.663 6.033 -31.423 1.00 96.69 661 ARG A O 1
ATOM 4991 N N . LYS A 1 662 ? -4.976 6.900 -33.035 1.00 96.81 662 LYS A N 1
ATOM 4992 C CA . LYS A 1 662 ? -6.148 6.049 -32.755 1.00 96.81 662 LYS A CA 1
ATOM 4993 C C . LYS A 1 662 ? -5.864 4.552 -32.908 1.00 96.81 662 LYS A C 1
ATOM 4995 O O . LYS A 1 662 ? -6.399 3.756 -32.144 1.00 96.81 662 LYS A O 1
ATOM 5000 N N . HIS A 1 663 ? -4.999 4.158 -33.848 1.00 95.88 663 HIS A N 1
ATOM 5001 C CA . HIS A 1 663 ? -4.623 2.751 -34.020 1.00 95.88 663 HIS A CA 1
ATOM 5002 C C . HIS A 1 663 ? -3.813 2.251 -32.818 1.00 95.88 663 HIS A C 1
ATOM 5004 O O . HIS A 1 663 ? -4.087 1.164 -32.325 1.00 95.88 663 HIS A O 1
ATOM 5010 N N . ALA A 1 664 ? -2.897 3.074 -32.291 1.00 95.25 664 ALA A N 1
ATOM 5011 C CA . ALA A 1 664 ? -2.073 2.721 -31.133 1.00 95.25 664 ALA A CA 1
ATOM 5012 C C . ALA A 1 664 ? -2.919 2.357 -29.905 1.00 95.25 664 ALA A C 1
ATOM 5014 O O . ALA A 1 664 ? -2.756 1.280 -29.337 1.00 95.25 664 ALA A O 1
ATOM 5015 N N . VAL A 1 665 ? -3.854 3.235 -29.526 1.00 96.25 665 VAL A N 1
ATOM 5016 C CA . VAL A 1 665 ? -4.722 3.007 -28.359 1.00 96.25 665 VAL A CA 1
ATOM 5017 C C . VAL A 1 665 ? -5.708 1.864 -28.592 1.00 96.25 665 VAL A C 1
ATOM 5019 O O . VAL A 1 665 ? -5.963 1.097 -27.673 1.00 96.25 665 VAL A O 1
ATOM 5022 N N . THR A 1 666 ? -6.201 1.692 -29.825 1.00 97.50 666 THR A N 1
ATOM 5023 C CA . THR A 1 666 ? -7.099 0.578 -30.174 1.00 97.50 666 THR A CA 1
ATOM 5024 C C . THR A 1 666 ? -6.396 -0.769 -30.028 1.00 97.50 666 THR A C 1
ATOM 5026 O O . THR A 1 666 ? -6.964 -1.693 -29.454 1.00 97.50 666 THR A O 1
ATOM 5029 N N . PHE A 1 667 ? -5.155 -0.887 -30.504 1.00 97.25 667 PHE A N 1
ATOM 5030 C CA . PHE A 1 667 ? -4.395 -2.131 -30.386 1.00 97.25 667 PHE A CA 1
ATOM 5031 C C . PHE A 1 667 ? -4.019 -2.432 -28.931 1.00 97.25 667 PHE A C 1
ATOM 5033 O O . PHE A 1 667 ? -4.112 -3.580 -28.521 1.00 97.25 667 PHE A O 1
ATOM 5040 N N . LEU A 1 668 ? -3.662 -1.420 -28.130 1.00 97.06 668 LEU A N 1
ATOM 5041 C CA . LEU A 1 668 ? -3.382 -1.616 -26.700 1.00 97.06 668 LEU A CA 1
ATOM 5042 C C . LEU A 1 668 ? -4.629 -2.032 -25.917 1.00 97.06 668 LEU A C 1
ATOM 5044 O O . LEU A 1 668 ? -4.550 -2.891 -25.049 1.00 97.06 668 LEU A O 1
ATOM 5048 N N . TRP A 1 669 ? -5.783 -1.451 -26.242 1.00 97.44 669 TRP A N 1
ATOM 5049 C CA . TRP A 1 669 ? -7.055 -1.846 -25.644 1.00 97.44 669 TRP A CA 1
ATOM 5050 C C . TRP A 1 669 ? -7.407 -3.300 -25.970 1.00 97.44 669 TRP A C 1
ATOM 5052 O O . TRP A 1 669 ? -7.813 -4.047 -25.087 1.00 97.44 669 TRP A O 1
ATOM 5062 N N . ARG A 1 670 ? -7.181 -3.734 -27.217 1.00 98.00 670 ARG A N 1
ATOM 5063 C CA . ARG A 1 670 ? -7.348 -5.140 -27.619 1.00 98.00 670 ARG A CA 1
ATOM 5064 C C . ARG A 1 670 ? -6.352 -6.068 -26.937 1.00 98.00 670 ARG A C 1
ATOM 5066 O O . ARG A 1 670 ? -6.750 -7.125 -26.471 1.00 98.00 670 ARG A O 1
ATOM 5073 N N . LEU A 1 671 ? -5.095 -5.642 -26.813 1.00 96.81 671 LEU A N 1
ATOM 5074 C CA . LEU A 1 671 ? -4.070 -6.374 -26.071 1.00 96.81 671 LEU A CA 1
ATOM 5075 C C . LEU A 1 671 ? -4.467 -6.595 -24.601 1.00 96.81 671 LEU A C 1
ATOM 5077 O O . LEU A 1 671 ? -4.185 -7.656 -24.058 1.00 96.81 671 LEU A O 1
ATOM 5081 N N . ALA A 1 672 ? -5.165 -5.637 -23.984 1.00 96.06 672 ALA A N 1
ATOM 5082 C CA . ALA A 1 672 ? -5.709 -5.766 -22.629 1.00 96.06 672 ALA A CA 1
ATOM 5083 C C . ALA A 1 672 ? -6.979 -6.635 -22.527 1.00 96.06 672 ALA A C 1
ATOM 5085 O O . ALA A 1 672 ? -7.564 -6.708 -21.450 1.00 96.06 672 ALA A O 1
ATOM 5086 N N . GLY A 1 673 ? -7.451 -7.245 -23.620 1.00 96.12 673 GLY A N 1
ATOM 5087 C CA . GLY A 1 673 ? -8.702 -8.010 -23.631 1.00 96.12 673 GLY A CA 1
ATOM 5088 C C . GLY A 1 673 ? -9.960 -7.152 -23.789 1.00 96.12 673 GLY A C 1
ATOM 5089 O O . GLY A 1 673 ? -11.041 -7.572 -23.396 1.00 96.12 673 GLY A O 1
ATOM 5090 N N . GLN A 1 674 ? -9.832 -5.951 -24.361 1.00 96.44 674 GLN A N 1
ATOM 5091 C CA . GLN A 1 674 ? -10.944 -5.036 -24.651 1.00 96.44 674 GLN A CA 1
ATOM 5092 C C . GLN A 1 674 ? -11.816 -4.667 -23.431 1.00 96.44 674 GLN A C 1
ATOM 5094 O O . GLN A 1 674 ? -13.043 -4.666 -23.540 1.00 96.44 674 GLN A O 1
ATOM 5099 N N . PRO A 1 675 ? -11.222 -4.319 -22.274 1.00 95.38 675 PRO A N 1
ATOM 5100 C CA . PRO A 1 675 ? -11.983 -4.017 -21.064 1.00 95.38 675 PRO A CA 1
ATOM 5101 C C . PRO A 1 675 ? -12.922 -2.824 -21.270 1.00 95.38 675 PRO A C 1
ATOM 5103 O O . PRO A 1 675 ? -12.540 -1.809 -21.862 1.00 95.38 675 PRO A O 1
ATOM 5106 N N . GLU A 1 676 ? -14.140 -2.913 -20.746 1.00 94.69 676 GLU A N 1
ATOM 5107 C CA . GLU A 1 676 ? -15.057 -1.774 -20.750 1.00 94.69 676 GLU A CA 1
ATOM 5108 C C . GLU A 1 676 ? -14.512 -0.646 -19.849 1.00 94.69 676 GLU A C 1
ATOM 5110 O O . GLU A 1 676 ? -14.045 -0.923 -18.739 1.00 94.69 676 GLU A O 1
ATOM 5115 N N . PRO A 1 677 ? -14.517 0.619 -20.313 1.00 91.50 677 PRO A N 1
ATOM 5116 C CA . PRO A 1 677 ? -14.107 1.753 -19.488 1.00 91.50 677 PRO A CA 1
ATOM 5117 C C . PRO A 1 677 ? -15.060 1.932 -18.298 1.00 91.50 677 PRO A C 1
ATOM 5119 O O . PRO A 1 677 ? -16.275 1.783 -18.443 1.00 91.50 677 PRO A O 1
ATOM 5122 N N . SER A 1 678 ? -14.518 2.265 -17.124 1.00 84.12 678 SER A N 1
ATOM 5123 C CA . SER A 1 678 ? -15.315 2.432 -15.897 1.00 84.12 678 SER A CA 1
ATOM 5124 C C . SER A 1 678 ? -16.029 3.785 -15.828 1.00 84.12 678 SER A C 1
ATOM 5126 O O . SER A 1 678 ? -16.969 3.960 -15.054 1.00 84.12 678 SER A O 1
ATOM 5128 N N . SER A 1 679 ? -15.610 4.750 -16.645 1.00 76.88 679 SER A N 1
ATOM 5129 C CA . SER A 1 679 ? -16.238 6.049 -16.826 1.00 76.88 679 SER A CA 1
ATOM 5130 C C . SER A 1 679 ? -16.741 6.212 -18.257 1.00 76.88 679 SER A C 1
ATOM 5132 O O . SER A 1 679 ? -16.160 5.756 -19.237 1.00 76.88 679 SER A O 1
ATOM 5134 N N . THR A 1 680 ? -17.815 6.978 -18.412 1.00 76.50 680 THR A N 1
ATOM 5135 C CA . THR A 1 680 ? -18.263 7.461 -19.725 1.00 76.50 680 THR A CA 1
ATOM 5136 C C . THR A 1 680 ? -17.764 8.878 -20.022 1.00 76.50 680 THR A C 1
ATOM 5138 O O . THR A 1 680 ? -18.180 9.486 -21.015 1.00 76.50 680 THR A O 1
ATOM 5141 N N . LYS A 1 681 ? -16.912 9.452 -19.156 1.00 83.19 681 LYS A N 1
ATOM 5142 C CA . LYS A 1 681 ? -16.466 10.847 -19.257 1.00 83.19 681 LYS A CA 1
ATOM 5143 C C . LYS A 1 681 ? -15.438 11.015 -20.375 1.00 83.19 681 LYS A C 1
ATOM 5145 O O . LYS A 1 681 ? -14.263 10.692 -20.226 1.00 83.19 681 LYS A O 1
ATOM 5150 N N . ASN A 1 682 ? -15.874 11.623 -21.473 1.00 89.25 682 ASN A N 1
ATOM 5151 C CA . ASN A 1 682 ? -14.988 12.021 -22.558 1.00 89.25 682 ASN A CA 1
ATOM 5152 C C . ASN A 1 682 ? -14.283 13.350 -22.254 1.00 89.25 682 ASN A C 1
ATOM 5154 O O . ASN A 1 682 ? -14.938 14.375 -22.071 1.00 89.25 682 ASN A O 1
ATOM 5158 N N . LYS A 1 683 ? -12.947 13.331 -22.229 1.00 89.56 683 LYS A N 1
ATOM 5159 C CA . LYS A 1 683 ? -12.100 14.515 -22.007 1.00 89.56 683 LYS A CA 1
ATOM 5160 C C . LYS A 1 683 ? -11.591 15.153 -23.308 1.00 89.56 683 LYS A C 1
ATOM 5162 O O . LYS A 1 683 ? -10.944 16.195 -23.240 1.00 89.56 683 LYS A O 1
ATOM 5167 N N . PHE A 1 684 ? -11.851 14.547 -24.470 1.00 95.81 684 PHE A N 1
ATOM 5168 C CA . PHE A 1 684 ? -11.267 14.955 -25.748 1.00 95.81 684 PHE A CA 1
ATOM 5169 C C . PHE A 1 684 ? -12.320 15.509 -26.711 1.00 95.81 684 PHE A C 1
ATOM 5171 O O . PHE A 1 684 ? -13.274 14.821 -27.076 1.00 95.81 684 PHE A O 1
ATOM 5178 N N . LYS A 1 685 ? -12.118 16.752 -27.163 1.00 96.06 685 LYS A N 1
ATOM 5179 C CA . LYS A 1 685 ? -13.050 17.475 -28.054 1.00 96.06 685 LYS A CA 1
ATOM 5180 C C . LYS A 1 685 ? -13.201 16.830 -29.437 1.00 96.06 685 LYS A C 1
ATOM 5182 O O . LYS A 1 685 ? -14.210 17.022 -30.105 1.00 96.06 685 LYS A O 1
ATOM 5187 N N . ASP A 1 686 ? -12.191 16.088 -29.875 1.00 97.19 686 ASP A N 1
ATOM 5188 C CA . ASP A 1 686 ? -12.068 15.478 -31.201 1.00 97.19 686 ASP A CA 1
ATOM 5189 C C . ASP A 1 686 ? -12.304 13.957 -31.196 1.00 97.19 686 ASP A C 1
ATOM 5191 O O . ASP A 1 686 ? -11.871 13.255 -32.110 1.00 97.19 686 ASP A O 1
ATOM 5195 N N . VAL A 1 687 ? -12.989 13.450 -30.167 1.00 96.69 687 VAL A N 1
ATOM 5196 C CA . VAL A 1 687 ? -13.385 12.044 -30.028 1.00 96.69 687 VAL A CA 1
ATOM 5197 C C . VAL A 1 687 ? -14.893 12.004 -29.801 1.00 96.69 687 VAL A C 1
ATOM 5199 O O . VAL A 1 687 ? -15.394 12.593 -28.848 1.00 96.69 687 VAL A O 1
ATOM 5202 N N . LYS A 1 688 ? -15.642 11.341 -30.679 1.00 95.62 688 LYS A N 1
ATOM 5203 C CA . LYS A 1 688 ? -17.109 11.236 -30.621 1.00 95.62 688 LYS A CA 1
ATOM 5204 C C . LYS A 1 688 ? -17.516 9.853 -30.123 1.00 95.62 688 LYS A C 1
ATOM 5206 O O . LYS A 1 688 ? -16.835 8.876 -30.403 1.00 95.62 688 LYS A O 1
ATOM 5211 N N . LYS A 1 689 ? -18.667 9.737 -29.448 1.00 93.88 689 LYS A N 1
ATOM 5212 C CA . LYS A 1 689 ? -19.207 8.432 -28.999 1.00 93.88 689 LYS A CA 1
ATOM 5213 C C . LYS A 1 689 ? -19.397 7.428 -30.145 1.00 93.88 689 LYS A C 1
ATOM 5215 O O . LYS A 1 689 ? -19.286 6.231 -29.922 1.00 93.88 689 LYS A O 1
ATOM 5220 N N . SER A 1 690 ? -19.662 7.923 -31.356 1.00 95.38 690 SER A N 1
ATOM 5221 C CA . SER A 1 690 ? -19.803 7.122 -32.576 1.00 95.38 690 SER A CA 1
ATOM 5222 C C . SER A 1 690 ? -18.475 6.625 -33.157 1.00 95.38 690 SER A C 1
ATOM 5224 O O . SER A 1 690 ? -18.484 5.816 -34.080 1.00 95.38 690 SER A O 1
ATOM 5226 N N . ASP A 1 691 ? -17.332 7.125 -32.680 1.00 96.69 691 ASP A N 1
ATOM 5227 C CA . ASP A 1 691 ? -16.034 6.684 -33.173 1.00 96.69 691 ASP A CA 1
ATOM 5228 C C . ASP A 1 691 ? -15.738 5.270 -32.669 1.00 96.69 691 ASP A C 1
ATOM 5230 O O . ASP A 1 691 ? -15.801 4.999 -31.471 1.00 96.69 691 ASP A O 1
ATOM 5234 N N . TYR A 1 692 ? -15.308 4.373 -33.560 1.00 95.69 692 TYR A N 1
ATOM 5235 C CA . TYR A 1 692 ? -14.933 3.004 -33.172 1.00 95.69 692 TYR A CA 1
ATOM 5236 C C . TYR A 1 692 ? -13.804 2.968 -32.121 1.00 95.69 692 TYR A C 1
ATOM 5238 O O . TYR A 1 692 ? -13.640 1.985 -31.403 1.00 95.69 692 TYR A O 1
ATOM 5246 N N . PHE A 1 693 ? -13.011 4.041 -32.035 1.00 96.19 693 PHE A N 1
ATOM 5247 C CA . PHE A 1 693 ? -11.923 4.203 -31.073 1.00 96.19 693 PHE A CA 1
ATOM 5248 C C . PHE A 1 693 ? -12.341 4.956 -29.801 1.00 96.19 693 PHE A C 1
ATOM 5250 O O . PHE A 1 693 ? -11.472 5.250 -28.979 1.00 96.19 693 PHE A O 1
ATOM 5257 N N . PHE A 1 694 ? -13.633 5.250 -29.601 1.00 96.81 694 PHE A N 1
ATOM 5258 C CA . PHE A 1 694 ? -14.138 5.914 -28.396 1.00 96.81 694 PHE A CA 1
ATOM 5259 C C . PHE A 1 694 ? -13.759 5.132 -27.135 1.00 96.81 694 PHE A C 1
ATOM 5261 O O . PHE A 1 694 ? -12.971 5.626 -26.331 1.00 96.81 694 PHE A O 1
ATOM 5268 N N . LYS A 1 695 ? -14.229 3.882 -27.002 1.00 96.50 695 LYS A N 1
ATOM 5269 C CA . LYS A 1 695 ? -13.945 3.034 -25.831 1.00 96.50 695 LYS A CA 1
ATOM 5270 C C . LYS A 1 695 ? -12.439 2.853 -25.576 1.00 96.50 695 LYS A C 1
ATOM 5272 O O . LYS A 1 695 ? -12.020 3.158 -24.461 1.00 96.50 695 LYS A O 1
ATOM 5277 N N . PRO A 1 696 ? -11.601 2.494 -26.578 1.00 96.94 696 PRO A N 1
ATOM 5278 C CA . PRO A 1 696 ? -10.150 2.453 -26.398 1.00 96.94 696 PRO A CA 1
ATOM 5279 C C . PRO A 1 696 ? -9.550 3.745 -25.847 1.00 96.94 696 PRO A C 1
ATOM 5281 O O . PRO A 1 696 ? -8.643 3.710 -25.021 1.00 96.94 696 PRO A O 1
ATOM 5284 N N . THR A 1 697 ? -10.035 4.893 -26.323 1.00 96.75 697 THR A N 1
ATOM 5285 C CA . THR A 1 697 ? -9.509 6.204 -25.936 1.00 96.75 697 THR A CA 1
ATOM 5286 C C . THR A 1 697 ? -9.894 6.555 -24.504 1.00 96.75 697 THR A C 1
ATOM 5288 O O . THR A 1 697 ? -9.043 7.035 -23.753 1.00 96.75 697 THR A O 1
ATOM 5291 N N . ILE A 1 698 ? -11.146 6.297 -24.114 1.00 95.62 698 ILE A N 1
ATOM 5292 C CA . ILE A 1 698 ? -11.617 6.533 -22.747 1.00 95.62 698 ILE A CA 1
ATOM 5293 C C . ILE A 1 698 ? -10.882 5.613 -21.772 1.00 95.62 698 ILE A C 1
ATOM 5295 O O . ILE A 1 698 ? -10.246 6.116 -20.848 1.00 95.62 698 ILE A O 1
ATOM 5299 N N . TRP A 1 699 ? -10.832 4.309 -22.055 1.00 96.00 699 TRP A N 1
ATOM 5300 C CA . TRP A 1 699 ? -10.091 3.341 -21.242 1.00 96.00 699 TRP A CA 1
ATOM 5301 C C . TRP A 1 699 ? -8.608 3.721 -21.096 1.00 96.00 699 TRP A C 1
ATOM 5303 O O . TRP A 1 699 ? -8.070 3.760 -19.989 1.00 96.00 699 TRP A O 1
ATOM 5313 N N . ALA A 1 700 ? -7.932 4.068 -22.197 1.00 95.44 700 ALA A N 1
ATOM 5314 C CA . ALA A 1 700 ? -6.524 4.459 -22.147 1.00 95.44 700 ALA A CA 1
ATOM 5315 C C . ALA A 1 700 ? -6.311 5.750 -21.339 1.00 95.44 700 ALA A C 1
ATOM 5317 O O . ALA A 1 700 ? -5.256 5.925 -20.725 1.00 95.44 700 ALA A O 1
ATOM 5318 N N . SER A 1 701 ? -7.285 6.664 -21.339 1.00 94.06 701 SER A N 1
ATOM 5319 C CA . SER A 1 701 ? -7.233 7.878 -20.524 1.00 94.06 701 SER A CA 1
ATOM 5320 C C . SER A 1 701 ? -7.463 7.590 -19.042 1.00 94.06 701 SER A C 1
ATOM 5322 O O . SER A 1 701 ? -6.725 8.116 -18.211 1.00 94.06 701 SER A O 1
ATOM 5324 N N . GLU A 1 702 ? -8.420 6.722 -18.711 1.00 91.50 702 GLU A N 1
ATOM 5325 C CA . GLU A 1 702 ? -8.686 6.258 -17.342 1.00 91.50 702 GLU A CA 1
ATOM 5326 C C . GLU A 1 702 ? -7.472 5.570 -16.725 1.00 91.50 702 GLU A C 1
ATOM 5328 O O . GLU A 1 702 ? -7.101 5.874 -15.596 1.00 91.50 702 GLU A O 1
ATOM 5333 N N . LYS A 1 703 ? -6.804 4.699 -17.488 1.00 90.12 703 LYS A N 1
ATOM 5334 C CA . LYS A 1 703 ? -5.584 4.002 -17.051 1.00 90.12 703 LYS A CA 1
ATOM 5335 C C . LYS A 1 703 ? -4.326 4.878 -17.083 1.00 90.12 703 LYS A C 1
ATOM 5337 O O . LYS A 1 703 ? -3.237 4.384 -16.826 1.00 90.12 703 LYS A O 1
ATOM 5342 N N . GLY A 1 704 ? -4.414 6.157 -17.460 1.00 90.19 704 GLY A N 1
ATOM 5343 C CA . GLY A 1 704 ? -3.255 7.062 -17.508 1.00 90.19 704 GLY A CA 1
ATOM 5344 C C . GLY A 1 704 ? -2.268 6.816 -18.664 1.00 90.19 704 GLY A C 1
ATOM 5345 O O . GLY A 1 704 ? -1.244 7.509 -18.772 1.00 90.19 704 GLY A O 1
ATOM 5346 N N . ILE A 1 705 ? -2.583 5.891 -19.580 1.00 94.06 705 ILE A N 1
ATOM 5347 C CA . ILE A 1 705 ? -1.821 5.629 -20.813 1.00 94.06 705 ILE A CA 1
ATOM 5348 C C . ILE A 1 705 ? -1.864 6.856 -21.728 1.00 94.06 705 ILE A C 1
ATOM 5350 O O . ILE A 1 705 ? -0.849 7.242 -22.319 1.00 94.06 705 ILE A O 1
ATOM 5354 N N . LEU A 1 706 ? -3.024 7.512 -21.801 1.00 93.44 706 LEU A N 1
ATOM 5355 C CA . LEU A 1 706 ? -3.280 8.647 -22.676 1.00 93.44 706 LEU A CA 1
ATOM 5356 C C . LEU A 1 706 ? -3.650 9.917 -21.894 1.00 93.44 706 LEU A C 1
ATOM 5358 O O . LEU A 1 706 ? -4.709 9.999 -21.282 1.00 93.44 706 LEU A O 1
ATOM 5362 N N . ALA A 1 707 ? -2.815 10.952 -22.009 1.00 88.38 707 ALA A N 1
ATOM 5363 C CA . ALA A 1 707 ? -3.100 12.279 -21.448 1.00 88.38 707 ALA A CA 1
ATOM 5364 C C . ALA A 1 707 ? -3.784 13.241 -22.443 1.00 88.38 707 ALA A C 1
ATOM 5366 O O . ALA A 1 707 ? -4.506 14.140 -22.030 1.00 88.38 707 ALA A O 1
ATOM 5367 N N . GLY A 1 708 ? -3.570 13.055 -23.750 1.00 89.81 708 GLY A N 1
ATOM 5368 C CA . GLY A 1 708 ? -3.967 14.023 -24.782 1.00 89.81 708 GLY A CA 1
ATOM 5369 C C . GLY A 1 708 ? -3.024 15.223 -24.889 1.00 89.81 708 GLY A C 1
ATOM 5370 O O . GLY A 1 708 ? -1.878 15.165 -24.444 1.00 89.81 708 GLY A O 1
ATOM 5371 N N . TYR A 1 709 ? -3.497 16.276 -25.549 1.00 91.69 709 TYR A N 1
ATOM 5372 C CA . TYR A 1 709 ? -2.806 17.551 -25.736 1.00 91.69 709 TYR A CA 1
ATOM 5373 C C . TYR A 1 709 ? -3.428 18.637 -24.848 1.00 91.69 709 TYR A C 1
ATOM 5375 O O . TYR A 1 709 ? -4.585 18.538 -24.443 1.00 91.69 709 TYR A O 1
ATOM 5383 N N . SER A 1 710 ? -2.665 19.698 -24.571 1.00 92.75 710 SER A N 1
ATOM 5384 C CA . SER A 1 710 ? -3.096 20.821 -23.722 1.00 92.75 710 SER A CA 1
ATOM 5385 C C . SER A 1 710 ? -4.314 21.585 -24.257 1.00 92.75 710 SER A C 1
ATOM 5387 O O . SER A 1 710 ? -5.021 22.218 -23.484 1.00 92.75 710 SER A O 1
ATOM 5389 N N . ASP A 1 711 ? -4.600 21.494 -25.559 1.00 94.56 711 ASP A N 1
ATOM 5390 C CA . ASP A 1 711 ? -5.789 22.064 -26.213 1.00 94.56 711 ASP A CA 1
ATOM 5391 C C . ASP A 1 711 ? -7.092 21.264 -25.944 1.00 94.56 711 ASP A C 1
ATOM 5393 O O . ASP A 1 711 ? -8.188 21.667 -26.362 1.00 94.56 711 ASP A O 1
ATOM 5397 N N . GLY A 1 712 ? -6.989 20.146 -25.215 1.00 94.06 712 GLY A N 1
ATOM 5398 C CA . GLY A 1 712 ? -8.095 19.239 -24.909 1.00 94.06 712 GLY A CA 1
ATOM 5399 C C . GLY A 1 712 ? -8.405 18.254 -26.038 1.00 94.06 712 GLY A C 1
ATOM 5400 O O . GLY A 1 712 ? -9.538 17.785 -26.140 1.00 94.06 712 GLY A O 1
ATOM 5401 N N . THR A 1 713 ? -7.439 17.962 -26.916 1.00 96.38 713 THR A N 1
ATOM 5402 C CA . THR A 1 713 ? -7.602 17.023 -28.040 1.00 96.38 713 THR A CA 1
ATOM 5403 C C . THR A 1 713 ? -6.765 15.751 -27.879 1.00 96.38 713 THR A C 1
ATOM 5405 O O . THR A 1 713 ? -5.746 15.720 -27.184 1.00 96.38 713 THR A O 1
ATOM 5408 N N . PHE A 1 714 ? -7.174 14.676 -28.551 1.00 95.50 714 PHE A N 1
ATOM 5409 C CA . PHE A 1 714 ? -6.409 13.435 -28.691 1.00 95.50 714 PHE A CA 1
ATOM 5410 C C . PHE A 1 714 ? -5.546 13.423 -29.968 1.00 95.50 714 PHE A C 1
ATOM 5412 O O . PHE A 1 714 ? -4.459 12.824 -29.983 1.00 95.50 714 PHE A O 1
ATOM 5419 N N . LYS A 1 715 ? -6.005 14.104 -31.023 1.00 96.56 715 LYS A N 1
ATOM 5420 C CA . LYS A 1 715 ? -5.494 14.087 -32.402 1.00 96.56 715 LYS A CA 1
ATOM 5421 C C . LYS A 1 715 ? -5.497 12.666 -32.987 1.00 96.56 715 LYS A C 1
ATOM 5423 O O . LYS A 1 715 ? -4.433 12.165 -33.364 1.00 96.56 715 LYS A O 1
ATOM 5428 N N . PRO A 1 716 ? -6.664 11.990 -33.080 1.00 96.88 716 PRO A N 1
ATOM 5429 C CA . PRO A 1 716 ? -6.761 10.566 -33.415 1.00 96.88 716 PRO A CA 1
ATOM 5430 C C . PRO A 1 716 ? -6.175 10.215 -34.786 1.00 96.88 716 PRO A C 1
ATOM 5432 O O . PRO A 1 716 ? -5.603 9.137 -34.940 1.00 96.88 716 PRO A O 1
ATOM 5435 N N . ASN A 1 717 ? -6.286 11.124 -35.761 1.00 96.88 717 ASN A N 1
ATOM 5436 C CA . ASN A 1 717 ? -5.781 10.949 -37.128 1.00 96.88 717 ASN A CA 1
ATOM 5437 C C . ASN A 1 717 ? -4.322 11.405 -37.310 1.00 96.88 717 ASN A C 1
ATOM 5439 O O . ASN A 1 717 ? -3.750 11.204 -38.377 1.00 96.88 717 ASN A O 1
ATOM 5443 N N . GLY A 1 718 ? -3.706 12.003 -36.284 1.00 95.56 718 GLY A N 1
ATOM 5444 C CA . GLY A 1 718 ? -2.295 12.374 -36.330 1.00 95.56 718 GLY A CA 1
ATOM 5445 C C . GLY A 1 718 ? -1.406 11.136 -36.439 1.00 95.56 718 GLY A C 1
ATOM 5446 O O . GLY A 1 718 ? -1.686 10.108 -35.813 1.00 95.56 718 GLY A O 1
ATOM 5447 N N . LYS A 1 719 ? -0.325 11.236 -37.217 1.00 96.31 719 LYS A N 1
ATOM 5448 C CA . LYS A 1 719 ? 0.651 10.151 -37.374 1.00 96.31 719 LYS A CA 1
ATOM 5449 C C . LYS A 1 719 ? 1.273 9.795 -36.020 1.00 96.31 719 LYS A C 1
ATOM 5451 O O . LYS A 1 719 ? 1.686 10.679 -35.269 1.00 96.31 719 LYS A O 1
ATOM 5456 N N . CYS A 1 720 ? 1.328 8.506 -35.699 1.00 95.81 720 CYS A N 1
ATOM 5457 C CA . CYS A 1 720 ? 1.930 8.011 -34.469 1.00 95.81 720 CYS A CA 1
ATOM 5458 C C . CYS A 1 720 ? 3.439 7.858 -34.665 1.00 95.81 720 CYS A C 1
ATOM 5460 O O . CYS A 1 720 ? 3.900 7.076 -35.497 1.00 95.81 720 CYS A O 1
ATOM 5462 N N . LEU A 1 721 ? 4.212 8.617 -33.896 1.00 96.94 721 LEU A N 1
ATOM 5463 C CA . LEU A 1 721 ? 5.672 8.599 -33.966 1.00 96.94 721 LEU A CA 1
ATOM 5464 C C . LEU A 1 721 ? 6.247 7.522 -33.044 1.00 96.94 721 LEU A C 1
ATOM 5466 O O . LEU A 1 721 ? 5.646 7.194 -32.017 1.00 96.94 721 LEU A O 1
ATOM 5470 N N . ARG A 1 722 ? 7.450 7.020 -33.344 1.00 96.88 722 ARG A N 1
ATOM 5471 C CA . ARG A 1 722 ? 8.135 6.008 -32.515 1.00 96.88 722 ARG A CA 1
ATOM 5472 C C . ARG A 1 722 ? 8.237 6.408 -31.044 1.00 96.88 722 ARG A C 1
ATOM 5474 O O . ARG A 1 722 ? 7.956 5.581 -30.178 1.00 96.88 722 ARG A O 1
ATOM 5481 N N . ARG A 1 723 ? 8.549 7.681 -30.759 1.00 96.44 723 ARG A N 1
ATOM 5482 C CA . ARG A 1 723 ? 8.578 8.213 -29.385 1.00 96.44 723 ARG A CA 1
ATOM 5483 C C . ARG A 1 723 ? 7.231 8.124 -28.668 1.00 96.44 723 ARG A C 1
ATOM 5485 O O . ARG A 1 723 ? 7.183 7.839 -27.484 1.00 96.44 723 ARG A O 1
ATOM 5492 N N . GLN A 1 724 ? 6.129 8.337 -29.385 1.00 95.75 724 GLN A N 1
ATOM 5493 C CA . GLN A 1 724 ? 4.789 8.249 -28.804 1.00 95.75 724 GLN A CA 1
ATOM 5494 C C . GLN A 1 724 ? 4.409 6.790 -28.559 1.00 95.75 724 GLN A C 1
ATOM 5496 O O . GLN A 1 724 ? 3.863 6.473 -27.508 1.00 95.75 724 GLN A O 1
ATOM 5501 N N . MET A 1 725 ? 4.739 5.905 -29.503 1.00 95.69 725 MET A N 1
ATOM 5502 C CA . MET A 1 725 ? 4.443 4.482 -29.380 1.00 95.69 725 MET A CA 1
ATOM 5503 C C . MET A 1 725 ? 5.157 3.850 -28.182 1.00 95.69 725 MET A C 1
ATOM 5505 O O . MET A 1 725 ? 4.521 3.158 -27.391 1.00 95.69 725 MET A O 1
ATOM 5509 N N . VAL A 1 726 ? 6.458 4.113 -28.009 1.00 96.44 726 VAL A N 1
ATOM 5510 C CA . VAL A 1 726 ? 7.200 3.565 -26.863 1.00 96.44 726 VAL A CA 1
ATOM 5511 C C . VAL A 1 726 ? 6.690 4.127 -25.534 1.00 96.44 726 VAL A C 1
ATOM 5513 O O . VAL A 1 726 ? 6.587 3.379 -24.567 1.00 96.44 726 VAL A O 1
ATOM 5516 N N . THR A 1 727 ? 6.271 5.398 -25.486 1.00 96.12 727 THR A N 1
ATOM 5517 C CA . THR A 1 727 ? 5.614 5.967 -24.300 1.00 96.12 727 THR A CA 1
ATOM 5518 C C . THR A 1 727 ? 4.282 5.283 -23.997 1.00 96.12 727 THR A C 1
ATOM 5520 O O . THR A 1 727 ? 4.020 4.989 -22.834 1.00 96.12 727 THR A O 1
ATOM 5523 N N . PHE A 1 728 ? 3.443 5.002 -25.001 1.00 96.38 728 PHE A N 1
ATOM 5524 C CA . PHE A 1 728 ? 2.192 4.277 -24.769 1.00 96.38 728 PHE A CA 1
ATOM 5525 C C . PHE A 1 728 ? 2.440 2.857 -24.246 1.00 96.38 728 PHE A C 1
ATOM 5527 O O . PHE A 1 728 ? 1.768 2.447 -23.306 1.00 96.38 728 PHE A O 1
ATOM 5534 N N . LEU A 1 729 ? 3.431 2.141 -24.786 1.00 96.19 729 LEU A N 1
ATOM 5535 C CA . LEU A 1 729 ? 3.814 0.803 -24.311 1.00 96.19 729 LEU A CA 1
ATOM 5536 C C . LEU A 1 729 ? 4.372 0.825 -22.889 1.00 96.19 729 LEU A C 1
ATOM 5538 O O . LEU A 1 729 ? 3.987 -0.009 -22.078 1.00 96.19 729 LEU A O 1
ATOM 5542 N N . TYR A 1 730 ? 5.240 1.790 -22.575 1.00 93.69 730 TYR A N 1
ATOM 5543 C CA . TYR A 1 730 ? 5.770 1.970 -21.222 1.00 93.69 730 TYR A CA 1
ATOM 5544 C C . TYR A 1 730 ? 4.641 2.208 -20.223 1.00 93.69 730 TYR A C 1
ATOM 5546 O O . TYR A 1 730 ? 4.565 1.537 -19.201 1.00 93.69 730 TYR A O 1
ATOM 5554 N N . LYS A 1 731 ? 3.714 3.117 -20.545 1.00 93.06 731 LYS A N 1
ATOM 5555 C CA . LYS A 1 731 ? 2.564 3.402 -19.685 1.00 93.06 731 LYS A CA 1
ATOM 5556 C C . LYS A 1 731 ? 1.591 2.230 -19.587 1.00 93.06 731 LYS A C 1
ATOM 5558 O O . LYS A 1 731 ? 1.059 1.994 -18.515 1.00 93.06 731 LYS A O 1
ATOM 5563 N N . TYR A 1 732 ? 1.382 1.476 -20.663 1.00 93.75 732 TYR A N 1
ATOM 5564 C CA . TYR A 1 732 ? 0.607 0.236 -20.624 1.00 93.75 732 TYR A CA 1
ATOM 5565 C C . TYR A 1 732 ? 1.244 -0.778 -19.665 1.00 93.75 732 TYR A C 1
ATOM 5567 O O . TYR A 1 732 ? 0.582 -1.262 -18.752 1.00 93.75 732 TYR A O 1
ATOM 5575 N N . ASN A 1 733 ? 2.551 -1.021 -19.803 1.00 88.62 733 ASN A N 1
ATOM 5576 C CA . ASN A 1 733 ? 3.293 -1.887 -18.889 1.00 88.62 733 ASN A CA 1
ATOM 5577 C C . ASN A 1 733 ? 3.278 -1.366 -17.446 1.00 88.62 733 ASN A C 1
ATOM 5579 O O . ASN A 1 733 ? 3.425 -2.141 -16.518 1.00 88.62 733 ASN A O 1
ATOM 5583 N N . LYS A 1 734 ? 3.168 -0.049 -17.259 1.00 80.25 734 LYS A N 1
ATOM 5584 C CA . LYS A 1 734 ? 3.173 0.593 -15.944 1.00 80.25 734 LYS A CA 1
ATOM 5585 C C . LYS A 1 734 ? 1.788 0.725 -15.312 1.00 80.25 734 LYS A C 1
ATOM 5587 O O . LYS A 1 734 ? 1.717 0.909 -14.109 1.00 80.25 734 LYS A O 1
ATOM 5592 N N . PHE A 1 735 ? 0.683 0.670 -16.041 1.00 82.75 735 PHE A N 1
ATOM 5593 C CA . PHE A 1 735 ? -0.643 0.935 -15.453 1.00 82.75 735 PHE A CA 1
ATOM 5594 C C . PHE A 1 735 ? -1.678 -0.158 -15.724 1.00 82.75 735 PHE A C 1
ATOM 5596 O O . PHE A 1 735 ? -2.800 -0.066 -15.230 1.00 82.75 735 PHE A O 1
ATOM 5603 N N . VAL A 1 736 ? -1.322 -1.173 -16.513 1.00 85.06 736 VAL A N 1
ATOM 5604 C CA . VAL A 1 736 ? -2.216 -2.282 -16.880 1.00 85.06 736 VAL A CA 1
ATOM 5605 C C . VAL A 1 736 ? -1.587 -3.631 -16.561 1.00 85.06 736 VAL A C 1
ATOM 5607 O O . VAL A 1 736 ? -2.276 -4.486 -16.017 1.00 85.06 736 VAL A O 1
ATOM 5610 N N . LYS A 1 737 ? -0.301 -3.801 -16.883 1.00 76.38 737 LYS A N 1
ATOM 5611 C CA . LYS A 1 737 ? 0.528 -4.877 -16.331 1.00 76.38 737 LYS A CA 1
ATOM 5612 C C . LYS A 1 737 ? 1.122 -4.452 -14.987 1.00 76.38 737 LYS A C 1
ATOM 5614 O O . LYS A 1 737 ? 1.373 -5.375 -14.194 1.00 76.38 737 LYS A O 1
#

Sequence (737 aa):
MKRICFKEIIALIAASAILLGMTAFPSQKKDVLAASDNTIEVSDDDAKADAFNAIQDALNAAKKRASEDEPFTVKLPADQTYELNLALKIFSNTTLDLNGSTLVMAPTGDSFNMIHIGSYDSDKTGVTGYDGYENITIKNGTLDGDGNSSTLLKGAHATNVKIENMTLKHTVSTHLSEFAAINKLTVTDCKFSDMKLSGAKETFYEAIQLDVLVPSHFGNYHAEALPVKNVKVTGCTFTNVPRAVGSHTAILNAPMTDITIENNTIKDCISAGIQICNWKNVTIKGNTITNCPRGIAVFSVNCNGGESSSANGTYKASFISSAGDTSSSISDSYKDPGDLDIVISDNTISLNNVDDYSGYLHCGIQINGTDYTEVKTMGDKSGDIPLGKYYVKGITVKHNTIDSTGFGIRCVFASDVTIEGNKVDLSKAKPKSSDPDFYGISASKSASDIRIISNDVAYTPASGIFVNGMATGIDIKDNVVSLAGDAGIKVTEDKTVCNTITGNTVIAAKGNFSIFVSNKGTAKTITDNLINCPKETKNAVKVDNISKCQTNKNNSIKKFKDVTNTKDFWFVPTYWGAAKGVVKGYNKETEFRPANECTRAQMVTFMWRLEGCPNPNSSTCKFKDVKKSDYFYKAVIWGNENGIVEGYKDGTFGPQIVCARKHAVTFLWRLAGQPEPSSTKNKFKDVKKSDYFFKPTIWASEKGILAGYSDGTFKPNGKCLRRQMVTFLYKYNKFVK

Foldseek 3Di:
DDDDDDDDDDDDDDDDDDDDDDDDDPPPPPPPFPDDQQEGEQDPVVQQVPVQCSQQVSQVVQQVPADPVRAHEYEYDAQEEGEHAAAHEHAASYEYHPNAYEYEYDPNVDEYAHYEHHDLDPVLPPLDAQPSGEDYEYDRYEYHDQQEAYAHEEYASYEQYEYYHYEFERHELEEVYEYFNHERYEYYQYEYDYYHYPDLQSLAYENYEFAAQACVVPVSHQFARGGYEQYEHENYEYYHESEHYEYLAEEFQHAHENYEYEHYEYEQHLAEHYAYERAAQYEAYNYEHEAHQAYYEYEYQRSVDAQDLESPRYAYRCVRQVVRVHDDPGDLPHDQPAARNYEHADYEHAYQDHNPHPRHFRENYHADWYAQQDDDPYPDHSVSRDHGTGEHENYEYEHYEYETLAAYYEAASYEHYEHEAYEFEDLNHDDDPPGPQHEHHEHAQQYEQYEHEAYEFEDGLAEHYYYEHLYENYHAYQYEFENHQAAPAEFDAANTEAAEDELYEFYAHNHLANAEYDPRHAYQEYAQYEYEHLDPRPHNHDHHNCVRHNYDDHHYYAEAPAQRDSPDLLNSLQSVLVSLVLAAAPPNRNHRQQFDFAFPLNLLSSLCSLVVVDAAPDPDDQAPPADPPDPSNRSVRNCVVLVLADPDPVRHRRRGHGAFLLNLLSSLCSSLVVDFAPDPDQQAPPADPPDPSSRSQNNCVSLVLADDDPVSHNRRRHGQGSSNNSSSSVSCVVRRD

Secondary structure (DSSP, 8-state):
---------------S--------PPPP-------BTTEEEPPHHHHHH-HHHHHHHHHHHHHTT--SSS-EEEEPPTT-EEEESS-EEE-TTEEEE-TT-EEEE---SS---SEEES---TT-----SS-SEEEEEEEEEEEE-TT-SS-SEEEEEEEEEEEEEEEEE--BSS-SEEEEEEEEEEEES-EEE--B-SSTT-TT-EEEEEE---TTTSTTS---S---EEEEEES-EEES-SEEEE-S-EETTB-EEEEEEES-EEES-SSEEEEEESEEEEEEES-EEES-SEEEEEESS-TT-TT-S--TTEE-HHHHHHHTT----S-SS--------EEEES-EEE--S---STTPPPEEEEEE-EEE-S-----TTGGGSPSEEE-EEEEEEES-EEE-SSEEEEEESEEEEEEES-EEE-TT----TTSPPP-SEEEESS-EEEEEES-EEE--SS-SEEE-TT-BSEEEES-EEES-SS-SEEE-STT-EEEEEES-EEE---SS-SEEE-SS-EEEEEES-EEE-SS--S-SEEES-GGG-SEEE--EE---TT---TTSTTHHHHHHHHHTTSS--BTTTTB--TTSBPBHHHHHHHHHHHTT-PPPS-SS-S-TT--TTSTTHHHHHHHHHTTS----TTS---TTSBPBHHHHHHHHHHHTT-PPPS------TT--TTSTTHHHHHHHHHTTS----TTS---TTSBPBHHHHHHHHHHHHHHT-